Protein 6B3A (pdb70)

Structure (mmCIF, N/CA/C/O backbone):
data_6B3A
#
_entry.id   6B3A
#
_cell.length_a   60.519
_cell.length_b   87.050
_cell.length_c   135.961
_cell.angle_alpha   90.000
_cell.angle_beta   90.000
_cell.angle_gamma   90.000
#
_symmetry.space_group_name_H-M   'P 21 21 21'
#
loop_
_entity.id
_entity.type
_entity.pdbx_description
1 polymer 'AprA Methyltransferase 1'
2 non-polymer S-ADENOSYLMETHIONINE
3 non-polymer 'MANGANESE (II) ION'
4 non-polymer GLYCEROL
5 water water
#
loop_
_atom_site.group_PDB
_atom_site.id
_atom_site.type_symbol
_atom_site.label_atom_id
_atom_site.label_alt_id
_atom_site.label_comp_id
_atom_site.label_asym_id
_atom_site.label_entity_id
_atom_site.label_seq_id
_atom_site.pdbx_PDB_ins_code
_atom_site.Cartn_x
_atom_site.Cartn_y
_atom_site.Cartn_z
_atom_site.occupancy
_atom_site.B_iso_or_equiv
_atom_site.auth_seq_id
_atom_site.auth_comp_id
_atom_site.auth_asym_id
_atom_site.auth_atom_id
_atom_site.pdbx_PDB_model_num
ATOM 1 N N . ASN A 1 17 ? 5.512 -28.313 -22.409 1.00 90.07 -6 ASN A N 1
ATOM 2 C CA . ASN A 1 17 ? 4.066 -28.216 -22.581 1.00 86.61 -6 ASN A CA 1
ATOM 3 C C . ASN A 1 17 ? 3.319 -28.662 -21.320 1.00 78.50 -6 ASN A C 1
ATOM 4 O O . ASN A 1 17 ? 2.842 -29.794 -21.232 1.00 78.45 -6 ASN A O 1
ATOM 9 N N . LEU A 1 18 ? 3.211 -27.758 -20.352 1.00 71.35 -5 LEU A N 1
ATOM 10 C CA . LEU A 1 18 ? 2.662 -28.058 -19.039 1.00 68.20 -5 LEU A CA 1
ATOM 11 C C . LEU A 1 18 ? 1.357 -27.301 -18.814 1.00 63.32 -5 LEU A C 1
ATOM 12 O O . LEU A 1 18 ? 1.078 -26.293 -19.466 1.00 59.10 -5 LEU A O 1
ATOM 17 N N . TYR A 1 19 ? 0.557 -27.800 -17.865 1.00 63.20 -4 TYR A N 1
ATOM 18 C CA . TYR A 1 19 ? -0.786 -27.257 -17.686 1.00 64.31 -4 TYR A CA 1
ATOM 19 C C . TYR A 1 19 ? -0.745 -25.799 -17.244 1.00 58.74 -4 TYR A C 1
ATOM 20 O O . TYR A 1 19 ? -1.539 -24.977 -17.719 1.00 56.62 -4 TYR A O 1
ATOM 29 N N . PHE A 1 20 ? 0.179 -25.456 -16.344 1.00 58.55 -3 PHE A N 1
ATOM 30 C CA . PHE A 1 20 ? 0.203 -24.109 -15.779 1.00 55.95 -3 PHE A CA 1
ATOM 31 C C . PHE A 1 20 ? 0.525 -23.033 -16.815 1.00 53.10 -3 PHE A C 1
ATOM 32 O O . PHE A 1 20 ? 0.245 -21.855 -16.568 1.00 50.81 -3 PHE A O 1
ATOM 40 N N . GLN A 1 21 ? 1.094 -23.406 -17.966 1.00 53.39 -2 GLN A N 1
ATOM 41 C CA . GLN A 1 21 ? 1.605 -22.406 -18.903 1.00 51.06 -2 GLN A CA 1
ATOM 42 C C . GLN A 1 21 ? 0.496 -21.535 -19.494 1.00 51.66 -2 GLN A C 1
ATOM 43 O O . GLN A 1 21 ? 0.718 -20.345 -19.741 1.00 48.68 -2 GLN A O 1
ATOM 49 N N . SER A 1 22 ? -0.701 -22.088 -19.705 1.00 52.48 -1 SER A N 1
ATOM 50 C CA . SER A 1 22 ? -1.756 -21.315 -20.358 1.00 52.03 -1 SER A CA 1
ATOM 51 C C . SER A 1 22 ? -2.209 -20.145 -19.489 1.00 51.14 -1 SER A C 1
ATOM 52 O O . SER A 1 22 ? -2.495 -19.054 -20.002 1.00 53.15 -1 SER A O 1
ATOM 55 N N . ASN A 1 23 ? -2.275 -20.347 -18.173 1.00 51.33 0 ASN A N 1
ATOM 56 C CA . ASN A 1 23 ? -2.617 -19.246 -17.279 1.00 52.47 0 ASN A CA 1
ATOM 57 C C . ASN A 1 23 ? -1.454 -18.270 -17.143 1.00 48.55 0 ASN A C 1
ATOM 58 O O . ASN A 1 23 ? -1.663 -17.052 -17.091 1.00 42.28 0 ASN A O 1
ATOM 63 N N . ALA A 1 24 ? -0.224 -18.787 -17.084 1.00 49.35 1 ALA A N 1
ATOM 64 C CA . ALA A 1 24 ? 0.944 -17.917 -17.003 1.00 49.16 1 ALA A CA 1
ATOM 65 C C . ALA A 1 24 ? 1.063 -17.037 -18.243 1.00 47.92 1 ALA A C 1
ATOM 66 O O . ALA A 1 24 ? 1.385 -15.848 -18.143 1.00 44.38 1 ALA A O 1
ATOM 68 N N . LEU A 1 25 ? 0.795 -17.602 -19.420 1.00 50.43 2 LEU A N 1
ATOM 69 C CA . LEU A 1 25 ? 0.870 -16.821 -20.651 1.00 46.09 2 LEU A CA 1
ATOM 70 C C . LEU A 1 25 ? -0.178 -15.718 -20.674 1.00 43.45 2 LEU A C 1
ATOM 71 O O . LEU A 1 25 ? 0.111 -14.586 -21.082 1.00 39.48 2 LEU A O 1
ATOM 76 N N . ASP A 1 26 ? -1.403 -16.030 -20.245 1.00 44.07 3 ASP A N 1
ATOM 77 C CA . ASP A 1 26 ? -2.420 -14.994 -20.117 1.00 40.94 3 ASP A CA 1
ATOM 78 C C . ASP A 1 26 ? -1.952 -13.881 -19.185 1.00 42.69 3 ASP A C 1
ATOM 79 O O . ASP A 1 26 ? -2.148 -12.698 -19.478 1.00 35.01 3 ASP A O 1
ATOM 84 N N . LYS A 1 27 ? -1.320 -14.243 -18.061 1.00 37.89 4 LYS A N 1
ATOM 85 C CA . LYS A 1 27 ? -0.920 -13.239 -17.074 1.00 35.59 4 LYS A CA 1
ATOM 86 C C . LYS A 1 27 ? 0.115 -12.275 -17.647 1.00 34.98 4 LYS A C 1
ATOM 87 O O . LYS A 1 27 ? -0.021 -11.053 -17.517 1.00 37.96 4 LYS A O 1
ATOM 93 N N . ILE A 1 28 ? 1.171 -12.807 -18.267 1.00 37.39 5 ILE A N 1
ATOM 94 C CA . ILE A 1 28 ? 2.247 -11.936 -18.736 1.00 40.24 5 ILE A CA 1
ATOM 95 C C . ILE A 1 28 ? 1.752 -11.020 -19.852 1.00 37.19 5 ILE A C 1
ATOM 96 O O . ILE A 1 28 ? 2.127 -9.842 -19.917 1.00 35.33 5 ILE A O 1
ATOM 101 N N . ASN A 1 29 ? 0.889 -11.530 -20.734 1.00 34.63 6 ASN A N 1
ATOM 102 C CA . ASN A 1 29 ? 0.297 -10.676 -21.758 1.00 33.56 6 ASN A CA 1
ATOM 103 C C . ASN A 1 29 ? -0.572 -9.596 -21.118 1.00 34.37 6 ASN A C 1
ATOM 104 O O . ASN A 1 29 ? -0.515 -8.422 -21.509 1.00 32.02 6 ASN A O 1
ATOM 109 N N . ARG A 1 30 ? -1.366 -9.972 -20.112 1.00 37.49 7 ARG A N 1
ATOM 110 C CA . ARG A 1 30 ? -2.195 -9.001 -19.410 1.00 36.65 7 ARG A CA 1
ATOM 111 C C . ARG A 1 30 ? -1.355 -7.926 -18.741 1.00 27.95 7 ARG A C 1
ATOM 112 O O . ARG A 1 30 ? -1.808 -6.782 -18.609 1.00 28.42 7 ARG A O 1
ATOM 120 N N . TYR A 1 31 ? -0.154 -8.277 -18.269 1.00 33.62 8 TYR A N 1
ATOM 121 C CA . TYR A 1 31 ? 0.688 -7.263 -17.639 1.00 32.87 8 TYR A CA 1
ATOM 122 C C . TYR A 1 31 ? 1.082 -6.204 -18.654 1.00 31.58 8 TYR A C 1
ATOM 123 O O . TYR A 1 31 ? 0.995 -5.005 -18.377 1.00 29.35 8 TYR A O 1
ATOM 132 N N . ALA A 1 32 ? 1.507 -6.637 -19.845 1.00 30.14 9 ALA A N 1
ATOM 133 C CA . ALA A 1 32 ? 1.820 -5.692 -20.915 1.00 31.70 9 ALA A CA 1
ATOM 134 C C . ALA A 1 32 ? 0.592 -4.879 -21.335 1.00 31.27 9 ALA A C 1
ATOM 135 O O . ALA A 1 32 ? 0.702 -3.685 -21.629 1.00 28.50 9 ALA A O 1
ATOM 137 N N . HIS A 1 33 ? -0.583 -5.510 -21.393 1.00 31.34 10 HIS A N 1
ATOM 138 C CA . HIS A 1 33 ? -1.795 -4.741 -21.656 1.00 26.41 10 HIS A CA 1
ATOM 139 C C . HIS A 1 33 ? -1.931 -3.601 -20.656 1.00 26.19 10 HIS A C 1
ATOM 140 O O . HIS A 1 33 ? -2.153 -2.444 -21.032 1.00 24.59 10 HIS A O 1
ATOM 147 N N . GLY A 1 34 ? -1.795 -3.919 -19.364 1.00 31.09 11 GLY A N 1
ATOM 148 C CA . GLY A 1 34 ? -2.003 -2.918 -18.335 1.00 27.13 11 GLY A CA 1
ATOM 149 C C . GLY A 1 34 ? -0.965 -1.815 -18.372 1.00 30.27 11 GLY A C 1
ATOM 150 O O . GLY A 1 34 ? -1.255 -0.670 -18.016 1.00 29.37 11 GLY A O 1
ATOM 151 N N . PHE A 1 35 ? 0.248 -2.138 -18.819 1.00 30.35 12 PHE A N 1
ATOM 152 C CA . PHE A 1 35 ? 1.312 -1.142 -18.860 1.00 24.57 12 PHE A CA 1
ATOM 153 C C . PHE A 1 35 ? 0.946 0.039 -19.754 1.00 28.33 12 PHE A C 1
ATOM 154 O O . PHE A 1 35 ? 1.339 1.175 -19.468 1.00 30.57 12 PHE A O 1
ATOM 162 N N . VAL A 1 36 ? 0.209 -0.213 -20.837 1.00 25.39 13 VAL A N 1
ATOM 163 C CA . VAL A 1 36 ? -0.259 0.844 -21.723 1.00 23.75 13 VAL A CA 1
ATOM 164 C C . VAL A 1 36 ? -1.663 1.302 -21.355 1.00 26.39 13 VAL A C 1
ATOM 165 O O . VAL A 1 36 ? -1.977 2.491 -21.452 1.00 26.41 13 VAL A O 1
ATOM 169 N N . ALA A 1 37 ? -2.526 0.370 -20.946 1.00 29.78 14 ALA A N 1
ATOM 170 C CA . ALA A 1 37 ? -3.931 0.711 -20.739 1.00 26.00 14 ALA A CA 1
ATOM 171 C C . ALA A 1 37 ? -4.124 1.608 -19.527 1.00 30.66 14 ALA A C 1
ATOM 172 O O . ALA A 1 37 ? -4.944 2.532 -19.563 1.00 31.13 14 ALA A O 1
ATOM 174 N N . VAL A 1 38 ? -3.410 1.335 -18.430 1.00 26.61 15 VAL A N 1
ATOM 175 C CA . VAL A 1 38 ? -3.614 2.113 -17.205 1.00 24.70 15 VAL A CA 1
ATOM 176 C C . VAL A 1 38 ? -3.324 3.596 -17.430 1.00 26.49 15 VAL A C 1
ATOM 177 O O . VAL A 1 38 ? -4.153 4.433 -17.032 1.00 27.19 15 VAL A O 1
ATOM 181 N N . PRO A 1 39 ? -2.221 3.992 -18.076 1.00 27.16 16 PRO A N 1
ATOM 182 C CA . PRO A 1 39 ? -2.039 5.423 -18.372 1.00 26.75 16 PRO A CA 1
ATOM 183 C C . PRO A 1 39 ? -3.130 6.003 -19.257 1.00 29.68 16 PRO A C 1
ATOM 184 O O . PRO A 1 39 ? -3.514 7.168 -19.080 1.00 30.08 16 PRO A O 1
ATOM 188 N N . VAL A 1 40 ? -3.619 5.229 -20.225 1.00 24.87 17 VAL A N 1
ATOM 189 C CA . VAL A 1 40 ? -4.716 5.704 -21.062 1.00 25.69 17 VAL A CA 1
ATOM 190 C C . VAL A 1 40 ? -5.977 5.896 -20.230 1.00 25.59 17 VAL A C 1
ATOM 191 O O . VAL A 1 40 ? -6.609 6.958 -20.270 1.00 27.80 17 VAL A O 1
ATOM 195 N N . ILE A 1 41 ? -6.354 4.878 -19.453 1.00 25.55 18 ILE A N 1
ATOM 196 C CA . ILE A 1 41 ? -7.556 4.981 -18.630 1.00 27.03 18 ILE A CA 1
ATOM 197 C C . ILE A 1 41 ? -7.435 6.139 -17.645 1.00 31.63 18 ILE A C 1
ATOM 198 O O . ILE A 1 41 ? -8.387 6.904 -17.452 1.00 28.25 18 ILE A O 1
ATOM 203 N N . CYS A 1 42 ? -6.266 6.289 -17.003 1.00 26.85 19 CYS A N 1
ATOM 204 C CA . CYS A 1 42 ? -6.116 7.337 -15.996 1.00 27.97 19 CYS A CA 1
ATOM 205 C C . CYS A 1 42 ? -6.208 8.722 -16.621 1.00 28.25 19 CYS A C 1
ATOM 206 O O . CYS A 1 42 ? -6.859 9.614 -16.071 1.00 28.80 19 CYS A O 1
ATOM 209 N N . ALA A 1 43 ? -5.551 8.922 -17.765 1.00 27.29 20 ALA A N 1
ATOM 210 C CA . ALA A 1 43 ? -5.610 10.219 -18.434 1.00 27.21 20 ALA A CA 1
ATOM 211 C C . ALA A 1 43 ? -7.027 10.533 -18.893 1.00 27.14 20 ALA A C 1
ATOM 212 O O . ALA A 1 43 ? -7.500 11.665 -18.748 1.00 25.57 20 ALA A O 1
ATOM 214 N N . CYS A 1 44 ? -7.722 9.542 -19.449 1.00 26.70 21 CYS A N 1
ATOM 215 C CA . CYS A 1 44 ? -9.099 9.773 -19.866 1.00 28.01 21 CYS A CA 1
ATOM 216 C C . CYS A 1 44 ? -9.990 10.092 -18.676 1.00 27.56 21 CYS A C 1
ATOM 217 O O . CYS A 1 44 ? -10.831 10.999 -18.744 1.00 28.09 21 CYS A O 1
ATOM 220 N N . SER A 1 45 ? -9.818 9.359 -17.570 1.00 25.18 22 SER A N 1
ATOM 221 C CA . SER A 1 45 ? -10.622 9.618 -16.380 1.00 32.66 22 SER A CA 1
ATOM 222 C C 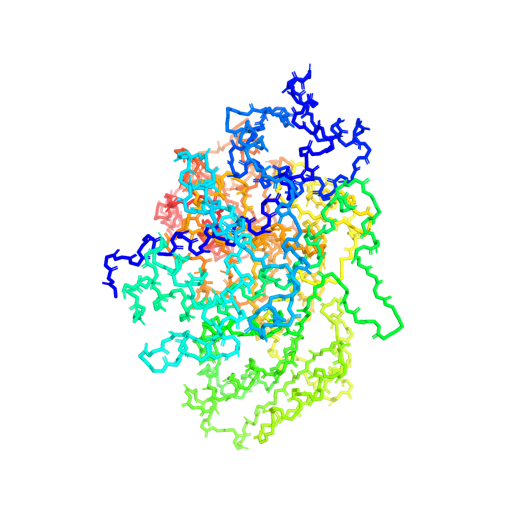. SER A 1 45 ? -10.394 11.034 -15.859 1.00 35.82 22 SER A C 1
ATOM 223 O O . SER A 1 45 ? -11.350 11.747 -15.514 1.00 28.56 22 SER A O 1
ATOM 226 N N . GLU A 1 46 ? -9.129 11.456 -15.795 1.00 29.32 23 GLU A N 1
ATOM 227 C CA . GLU A 1 46 ? -8.796 12.747 -15.204 1.00 31.36 23 GLU A CA 1
ATOM 228 C C . GLU A 1 46 ? -9.349 13.894 -16.044 1.00 28.41 23 GLU A C 1
ATOM 229 O O . GLU A 1 46 ? -9.790 14.914 -15.502 1.00 30.43 23 GLU A O 1
ATOM 235 N N . ALA A 1 47 ? -9.346 13.736 -17.364 1.00 29.48 24 ALA A N 1
ATOM 236 C CA . ALA A 1 47 ? -9.855 14.768 -18.257 1.00 31.67 24 ALA A CA 1
ATOM 237 C C . ALA A 1 47 ? -11.374 14.763 -18.395 1.00 29.74 24 ALA A C 1
ATOM 238 O O . ALA A 1 47 ? -11.924 15.668 -19.031 1.00 35.05 24 ALA A O 1
ATOM 240 N N . GLY A 1 48 ? -12.067 13.785 -17.832 1.00 28.94 25 GLY A N 1
ATOM 241 C CA . GLY A 1 48 ? -13.518 13.790 -17.891 1.00 30.89 25 GLY A CA 1
ATOM 242 C C . GLY A 1 48 ? -14.124 13.097 -19.093 1.00 31.00 25 GLY A C 1
ATOM 243 O O . GLY A 1 48 ? -15.287 13.372 -19.425 1.00 31.79 25 GLY A O 1
ATOM 244 N N . VAL A 1 49 ? -13.386 12.197 -19.744 1.00 26.22 26 VAL A N 1
ATOM 245 C CA . VAL A 1 49 ? -13.924 11.462 -20.888 1.00 26.27 26 VAL A CA 1
ATOM 246 C C . VAL A 1 49 ? -15.129 10.633 -20.468 1.00 27.93 26 VAL A C 1
ATOM 247 O O . VAL A 1 49 ? -16.171 10.632 -21.136 1.00 27.23 26 VAL A O 1
ATOM 251 N N . PHE A 1 50 ? -15.004 9.904 -19.359 1.00 23.28 27 PHE A N 1
ATOM 252 C CA . PHE A 1 50 ? -16.112 9.058 -18.933 1.00 26.47 27 PHE A CA 1
ATOM 253 C C . PHE A 1 50 ? -17.272 9.894 -18.425 1.00 27.67 27 PHE A C 1
ATOM 254 O O . PHE A 1 50 ? -18.437 9.522 -18.622 1.00 28.07 27 PHE A O 1
ATOM 262 N N . GLU A 1 51 ? -16.976 11.029 -17.789 1.00 27.50 28 GLU A N 1
ATOM 263 C CA . GLU A 1 51 ? -18.038 11.923 -17.347 1.00 31.96 28 GLU A CA 1
ATOM 264 C C . GLU A 1 51 ? -18.779 12.514 -18.537 1.00 27.29 28 GLU A C 1
ATOM 265 O O . GLU A 1 51 ? -20.014 12.594 -18.529 1.00 32.03 28 GLU A O 1
ATOM 271 N N . LEU A 1 52 ? -18.039 12.925 -19.570 1.00 24.65 29 LEU A N 1
ATOM 272 C CA . LEU A 1 52 ? -18.669 13.504 -20.753 1.00 28.33 29 LEU A CA 1
ATOM 273 C C . LEU A 1 52 ? -19.665 12.529 -21.363 1.00 31.05 29 LEU A C 1
ATOM 274 O O . LEU A 1 52 ? -20.802 12.901 -21.672 1.00 34.43 29 LEU A O 1
ATOM 279 N N . LEU A 1 53 ? -19.253 11.264 -21.525 1.00 29.50 30 LEU A N 1
ATOM 280 C CA . LEU A 1 53 ? -20.104 10.200 -22.056 1.00 34.56 30 LEU A CA 1
ATOM 281 C C . LEU A 1 53 ? -21.197 9.771 -21.089 1.00 34.64 30 LEU A C 1
ATOM 282 O O . LEU A 1 53 ? -22.074 8.988 -21.471 1.00 43.20 30 LEU A O 1
ATOM 287 N N . SER A 1 54 ? -21.168 10.251 -19.852 1.00 33.46 31 SER A N 1
ATOM 288 C CA . SER A 1 54 ? -22.281 10.048 -18.937 1.00 36.18 31 SER A CA 1
ATOM 289 C C . SER A 1 54 ? -23.295 11.185 -19.002 1.00 38.45 31 SER A C 1
ATOM 290 O O . SER A 1 54 ? -24.490 10.951 -18.774 1.00 37.51 31 SER A O 1
ATOM 293 N N . GLN A 1 55 ? -22.846 12.412 -19.300 1.00 37.40 32 GLN A N 1
ATOM 294 C CA . GLN A 1 55 ? -23.773 13.535 -19.445 1.00 44.08 32 GLN A CA 1
ATOM 295 C C . GLN A 1 55 ? -24.489 13.495 -20.791 1.00 43.25 32 GLN A C 1
ATOM 296 O O . GLN A 1 55 ? -25.680 13.816 -20.873 1.00 41.96 32 GLN A O 1
ATOM 302 N N . LYS A 1 56 ? -23.776 13.122 -21.854 1.00 40.31 33 LYS A N 1
ATOM 303 C CA . LYS A 1 56 ? -24.354 12.915 -23.182 1.00 49.42 33 LYS A CA 1
ATOM 304 C C . LYS A 1 56 ? -23.849 11.573 -23.698 1.00 45.80 33 LYS A C 1
ATOM 305 O O . LYS A 1 56 ? -22.655 11.422 -23.979 1.00 31.22 33 LYS A O 1
ATOM 311 N N . LYS A 1 57 ? -24.758 10.610 -23.851 1.00 40.58 34 LYS A N 1
ATOM 312 C CA . LYS A 1 57 ? -24.357 9.206 -23.895 1.00 50.12 34 LYS A CA 1
ATOM 313 C C . LYS A 1 57 ? -23.857 8.718 -25.254 1.00 50.49 34 LYS A C 1
ATOM 314 O O . LYS A 1 57 ? -23.313 7.611 -25.313 1.00 53.28 34 LYS A O 1
ATOM 320 N N . SER A 1 58 ? -24.020 9.480 -26.339 1.00 51.95 35 SER A N 1
ATOM 321 C CA . SER A 1 58 ? -23.633 9.016 -27.677 1.00 47.44 35 SER A CA 1
ATOM 322 C C . SER A 1 58 ? -22.885 10.128 -28.402 1.00 42.07 35 SER A C 1
ATOM 323 O O . SER A 1 58 ? -23.504 11.067 -28.910 1.00 46.09 35 SER A O 1
ATOM 326 N N . LEU A 1 59 ? -21.559 10.010 -28.471 1.00 32.67 36 LEU A N 1
ATOM 327 C CA . LEU A 1 59 ? -20.71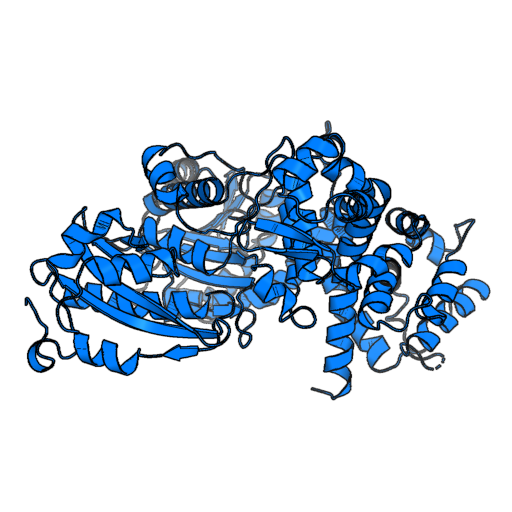8 11.043 -29.058 1.00 33.47 36 LEU A CA 1
ATOM 328 C C . LEU A 1 59 ? -19.793 10.444 -30.105 1.00 24.81 36 LEU A C 1
ATOM 329 O O . LEU A 1 59 ? -19.218 9.377 -29.895 1.00 28.71 36 LEU A O 1
ATOM 334 N N . LYS A 1 60 ? -19.659 11.138 -31.230 1.00 25.52 37 LYS A N 1
ATOM 335 C CA . LYS A 1 60 ? -18.660 10.771 -32.213 1.00 29.07 37 LYS A CA 1
ATOM 336 C C . LYS A 1 60 ? -17.305 11.313 -31.772 1.00 30.65 37 LYS A C 1
ATOM 337 O O . LYS A 1 60 ? -17.220 12.226 -30.943 1.00 25.55 37 LYS A O 1
ATOM 343 N N . LEU A 1 61 ? -16.238 10.747 -32.344 1.00 28.80 38 LEU A N 1
ATOM 344 C CA . LEU A 1 61 ? -14.891 11.168 -31.965 1.00 32.55 38 LEU A CA 1
ATOM 345 C C . LEU A 1 61 ? -14.732 12.678 -32.084 1.00 24.38 38 LEU A C 1
ATOM 346 O O . LEU A 1 61 ? -14.204 13.331 -31.176 1.00 24.56 38 LEU A O 1
ATOM 351 N N . GLU A 1 62 ? -15.198 13.261 -33.195 1.00 27.66 39 GLU A N 1
ATOM 352 C CA . GLU A 1 62 ? -14.967 14.688 -33.416 1.00 33.15 39 GLU A CA 1
ATOM 353 C C . GLU A 1 62 ? -15.618 15.530 -32.333 1.00 24.33 39 GLU A C 1
ATOM 354 O O . GLU A 1 62 ? -15.124 16.615 -32.021 1.00 25.77 39 GLU A O 1
ATOM 360 N N . GLU A 1 63 ? -16.735 15.059 -31.770 1.00 26.98 40 GLU A N 1
ATOM 361 C CA . GLU A 1 63 ? -17.398 15.805 -30.704 1.00 25.97 40 GLU A CA 1
ATOM 362 C C . GLU A 1 63 ? -16.620 15.707 -29.404 1.00 26.61 40 GLU A C 1
ATOM 363 O O . GLU A 1 63 ? -16.501 16.700 -28.678 1.00 28.57 40 GLU A O 1
ATOM 369 N N . ILE A 1 64 ? -16.109 14.513 -29.085 1.00 26.05 41 ILE A N 1
ATOM 370 C CA . ILE A 1 64 ? -15.257 14.355 -27.909 1.00 24.39 41 ILE A CA 1
ATOM 371 C C . ILE A 1 64 ? -14.014 15.222 -28.042 1.00 27.09 41 ILE A C 1
ATOM 372 O O . ILE A 1 64 ? -13.618 15.922 -27.099 1.00 25.14 41 ILE A O 1
ATOM 377 N N . VAL A 1 65 ? -13.370 15.167 -29.213 1.00 27.78 42 VAL A N 1
ATOM 378 C CA . VAL A 1 65 ? -12.210 16.015 -29.498 1.00 21.02 42 VAL A CA 1
ATOM 379 C C . VAL A 1 65 ? -12.536 17.481 -29.249 1.00 25.03 42 VAL A C 1
ATOM 380 O O . VAL A 1 65 ? -11.787 18.206 -28.585 1.00 22.87 42 VAL A O 1
ATOM 384 N N . GLU A 1 66 ? -13.651 17.949 -29.811 1.00 24.08 43 GLU A N 1
ATOM 385 C CA . GLU A 1 66 ? -13.990 19.360 -29.709 1.00 24.10 43 GLU A CA 1
ATOM 386 C C . GLU A 1 66 ? -14.219 19.768 -28.260 1.00 25.76 43 GLU A C 1
ATOM 387 O O . GLU A 1 66 ? -13.703 20.795 -27.795 1.00 24.66 43 GLU A O 1
ATOM 393 N N . HIS A 1 67 ? -15.003 18.976 -27.524 1.00 26.91 44 HIS A N 1
ATOM 394 C CA . HIS A 1 67 ? -15.437 19.428 -26.215 1.00 23.28 44 HIS A CA 1
ATOM 395 C C . HIS A 1 67 ? -14.354 19.280 -25.150 1.00 24.60 44 HIS A C 1
ATOM 396 O O . HIS A 1 67 ? -14.410 19.987 -24.135 1.00 26.86 44 HIS A O 1
ATOM 403 N N . LEU A 1 68 ? -13.373 18.402 -25.358 1.00 23.34 45 LEU A N 1
ATOM 404 C CA . LEU A 1 68 ? -12.284 18.238 -24.405 1.00 24.47 45 LEU A CA 1
ATOM 405 C C . LEU A 1 68 ? -10.977 18.825 -24.917 1.00 27.26 45 LEU A C 1
ATOM 406 O O . LEU A 1 68 ? -9.935 18.628 -24.278 1.00 28.26 45 LEU A O 1
ATOM 411 N N . ALA A 1 69 ? -11.018 19.546 -26.044 1.00 28.71 46 ALA A N 1
ATOM 412 C CA . ALA A 1 69 ? -9.839 20.156 -26.667 1.00 27.69 46 ALA A CA 1
ATOM 413 C C . ALA A 1 69 ? -8.714 19.128 -26.818 1.00 27.16 46 ALA A C 1
ATOM 414 O O . ALA A 1 69 ? -7.553 19.382 -26.492 1.00 27.82 46 ALA A O 1
ATOM 416 N N . ALA A 1 70 ? -9.077 17.956 -27.321 1.00 23.28 47 ALA A N 1
ATOM 417 C CA . ALA A 1 70 ? -8.161 16.822 -27.403 1.00 26.11 47 ALA A CA 1
ATOM 418 C C . ALA A 1 70 ? -7.418 16.804 -28.737 1.00 29.79 47 ALA A C 1
ATOM 419 O O . ALA A 1 70 ? -7.760 17.510 -29.688 1.00 29.03 47 ALA A O 1
ATOM 421 N N . ASN A 1 71 ? -6.387 15.966 -28.792 1.00 23.27 48 ASN A N 1
ATOM 422 C CA . ASN A 1 71 ? -5.664 15.684 -30.026 1.00 26.35 48 ASN A CA 1
ATOM 423 C C . ASN A 1 71 ? -6.294 14.461 -30.676 1.00 26.79 48 ASN A C 1
ATOM 424 O O . ASN A 1 71 ? -6.287 13.375 -30.088 1.00 24.72 48 ASN A O 1
ATOM 429 N N . SER A 1 72 ? -6.859 14.644 -31.877 1.00 21.22 49 SER A N 1
ATOM 430 C CA . SER A 1 72 ? -7.774 13.647 -32.422 1.00 24.48 49 SER A CA 1
ATOM 431 C C . SER A 1 72 ? -7.087 12.323 -32.709 1.00 23.05 49 SER A C 1
ATOM 432 O O . SER A 1 72 ? -7.717 11.271 -32.603 1.00 21.39 49 SER A O 1
ATOM 435 N N . GLY A 1 73 ? -5.822 12.347 -33.098 1.00 18.80 50 GLY A N 1
ATOM 436 C CA . GLY A 1 73 ? -5.154 11.105 -33.435 1.00 22.90 50 GLY A CA 1
ATOM 437 C C . GLY A 1 73 ? -4.846 10.279 -32.208 1.00 21.83 50 GLY A C 1
ATOM 438 O O . GLY A 1 73 ? -5.248 9.113 -32.133 1.00 20.96 50 GLY A O 1
ATOM 439 N N . HIS A 1 74 ? -4.127 10.860 -31.240 1.00 22.25 51 HIS A N 1
ATOM 440 C CA . HIS A 1 74 ? -3.889 10.146 -29.987 1.00 25.06 51 HIS A CA 1
ATOM 441 C C . HIS A 1 74 ? -5.199 9.760 -29.309 1.00 27.93 51 HIS A C 1
ATOM 442 O O . HIS A 1 74 ? -5.313 8.662 -28.753 1.00 26.33 51 HIS A O 1
ATOM 449 N N . LEU A 1 75 ? -6.212 10.631 -29.358 1.00 21.95 52 LEU A N 1
ATOM 450 C CA . LEU A 1 75 ? -7.472 10.260 -28.727 1.00 23.39 52 LEU A CA 1
ATOM 451 C C . LEU A 1 75 ? -8.087 9.045 -29.403 1.00 21.86 52 LEU A C 1
ATOM 452 O O . LEU A 1 75 ? -8.638 8.167 -28.721 1.00 22.68 52 LEU A O 1
ATOM 457 N N . MET A 1 76 ? -8.006 8.967 -30.745 1.00 23.94 53 MET A N 1
ATOM 458 C CA . MET A 1 76 ? -8.491 7.774 -31.438 1.00 23.97 53 MET A CA 1
ATOM 459 C C . MET A 1 76 ? -7.755 6.529 -30.960 1.00 25.85 53 MET A C 1
ATOM 460 O O . MET A 1 76 ? -8.369 5.476 -30.755 1.00 24.79 53 MET A O 1
ATOM 465 N N . VAL A 1 77 ? -6.439 6.632 -30.761 1.00 24.04 54 VAL A N 1
ATOM 466 C CA . VAL A 1 77 ? -5.686 5.499 -30.223 1.00 24.60 54 VAL A CA 1
ATOM 467 C C . VAL A 1 77 ? -6.265 5.072 -28.876 1.00 23.65 54 VAL A C 1
ATOM 468 O O . VAL A 1 77 ? -6.492 3.879 -28.622 1.00 22.44 54 VAL A O 1
ATOM 472 N N . ALA A 1 78 ? -6.549 6.047 -28.007 1.00 22.67 55 ALA A N 1
ATOM 473 C CA . ALA A 1 78 ? -7.104 5.737 -26.694 1.00 22.31 55 ALA A CA 1
ATOM 474 C C . ALA A 1 78 ? -8.491 5.117 -26.807 1.00 28.06 55 ALA A C 1
ATOM 475 O O . ALA A 1 78 ? -8.801 4.145 -26.107 1.00 25.54 55 ALA A O 1
ATOM 477 N N . MET A 1 79 ? -9.339 5.663 -27.680 1.00 25.01 56 MET A N 1
ATOM 478 C CA . MET A 1 79 ? -10.695 5.132 -27.799 1.00 25.67 56 MET A CA 1
ATOM 479 C C . MET A 1 79 ? -10.677 3.706 -28.327 1.00 25.60 56 MET A C 1
ATOM 480 O O . MET A 1 79 ? -11.450 2.857 -27.866 1.00 28.54 56 MET A O 1
ATOM 485 N N . ARG A 1 80 ? -9.802 3.420 -29.292 1.00 24.11 57 ARG A N 1
ATOM 486 C CA . ARG A 1 80 ? -9.720 2.063 -29.799 1.00 25.60 57 ARG A CA 1
ATOM 487 C C . ARG A 1 80 ? -9.266 1.116 -28.695 1.00 24.96 57 ARG A C 1
ATOM 488 O O . ARG A 1 80 ? -9.748 -0.013 -28.609 1.00 21.22 57 ARG A O 1
ATOM 496 N N . LEU A 1 81 ? -8.346 1.567 -27.834 1.00 26.72 58 LEU A N 1
ATOM 497 C CA . LEU A 1 81 ? -7.905 0.720 -26.728 1.00 29.07 58 LEU A CA 1
ATOM 498 C C . LEU A 1 81 ? -9.043 0.465 -25.749 1.00 27.89 58 LEU A C 1
ATOM 499 O O . LEU A 1 81 ? -9.230 -0.669 -25.290 1.00 25.81 58 LEU A O 1
ATOM 504 N N . LEU A 1 82 ? -9.813 1.509 -25.425 1.00 26.90 59 LEU A N 1
ATOM 505 C CA . LEU A 1 82 ? -10.922 1.362 -24.488 1.00 25.90 59 LEU A CA 1
ATOM 506 C C . LEU A 1 82 ? -12.017 0.477 -25.066 1.00 24.73 59 LEU A C 1
ATOM 507 O O . LEU A 1 82 ? -12.616 -0.330 -24.345 1.00 28.69 59 LEU A O 1
ATOM 512 N N . GLU A 1 83 ? -12.286 0.609 -26.369 1.00 23.00 60 GLU A N 1
ATOM 513 C CA . GLU A 1 83 ? -13.208 -0.307 -27.032 1.00 23.41 60 GLU A CA 1
ATOM 514 C C . GLU A 1 83 ? -12.719 -1.750 -26.933 1.00 28.09 60 GLU A C 1
ATOM 515 O O . GLU A 1 83 ? -13.493 -2.671 -26.636 1.00 27.53 60 GLU A O 1
ATOM 521 N N . SER A 1 84 ? -11.428 -1.967 -27.191 1.00 25.52 61 SER A N 1
ATOM 522 C CA . SER A 1 84 ? -10.883 -3.314 -27.151 1.00 25.18 61 SER A CA 1
ATOM 523 C C . SER A 1 84 ? -11.002 -3.919 -25.759 1.00 26.01 61 SER A C 1
ATOM 524 O O . SER A 1 84 ? -11.185 -5.133 -25.628 1.00 31.87 61 SER A O 1
ATOM 527 N N . LEU A 1 85 ? -10.871 -3.090 -24.717 1.00 26.81 62 LEU A N 1
ATOM 528 C CA . LEU A 1 85 ? -11.044 -3.507 -23.329 1.00 26.64 62 LEU A CA 1
ATOM 529 C C . LEU A 1 85 ? -12.501 -3.596 -22.922 1.00 33.12 62 LEU A C 1
ATOM 530 O O . LEU A 1 85 ? -12.780 -3.858 -21.748 1.00 33.77 62 LEU A O 1
ATOM 535 N N . SER A 1 86 ? -13.427 -3.352 -23.846 1.00 29.86 63 SER A N 1
ATOM 536 C CA . SER A 1 86 ? -14.866 -3.383 -23.576 1.00 33.90 63 SER A CA 1
ATOM 537 C C . SER A 1 86 ? -15.315 -2.288 -22.613 1.00 39.44 63 SER A C 1
ATOM 538 O O . SER A 1 86 ? -16.358 -2.430 -21.958 1.00 43.13 63 SER A O 1
ATOM 541 N N . PHE A 1 87 ? -14.541 -1.209 -22.491 1.00 32.61 64 PHE A N 1
ATOM 542 C CA . PHE A 1 87 ? -14.970 -0.051 -21.710 1.00 41.12 64 PHE A CA 1
ATOM 543 C C . PHE A 1 87 ? -15.949 0.828 -22.477 1.00 44.22 64 PHE A C 1
ATOM 544 O O . PHE A 1 87 ? -16.683 1.608 -21.863 1.00 48.02 64 PHE A O 1
ATOM 552 N N . LEU A 1 88 ? -15.966 0.719 -23.800 1.00 40.34 65 LEU A N 1
ATOM 553 C CA . LEU A 1 88 ? -16.821 1.523 -24.656 1.00 37.81 65 LEU A CA 1
ATOM 554 C C . LEU A 1 88 ? -17.253 0.656 -25.821 1.00 34.65 65 LEU A C 1
ATOM 555 O O . LEU A 1 88 ? -16.619 -0.353 -26.130 1.00 35.31 65 LEU A O 1
ATOM 560 N N . TYR A 1 89 ? -18.312 1.093 -26.495 1.00 33.55 66 TYR A N 1
ATOM 561 C CA . TYR A 1 89 ? -18.814 0.459 -27.701 1.00 40.11 66 TYR A CA 1
ATOM 562 C C . TYR A 1 89 ? -19.105 1.551 -28.726 1.00 39.50 66 TYR A C 1
ATOM 563 O O . TYR A 1 89 ? -19.366 2.699 -28.361 1.00 38.72 66 TYR A O 1
ATOM 572 N N . ARG A 1 90 ? -19.020 1.206 -30.012 1.00 37.44 67 ARG A N 1
ATOM 573 C CA . ARG A 1 90 ? -19.314 2.134 -31.103 1.00 37.23 67 ARG A CA 1
ATOM 574 C C . ARG A 1 90 ? -20.634 1.761 -31.771 1.00 42.70 67 ARG A C 1
ATOM 575 O O . ARG A 1 90 ? -20.799 0.635 -32.243 1.00 50.63 67 ARG A O 1
ATOM 583 N N . SER A 1 91 ? -21.554 2.719 -31.845 1.00 47.92 68 SER A N 1
ATOM 584 C CA . SER A 1 91 ? -22.807 2.516 -32.552 1.00 50.23 68 SER A CA 1
ATOM 585 C C . SER A 1 91 ? -22.563 2.427 -34.058 1.00 54.36 68 SER A C 1
ATOM 586 O O . SER A 1 91 ? -21.462 2.675 -34.554 1.00 55.05 68 SER A O 1
ATOM 589 N N . GLN A 1 92 ? -23.619 2.078 -34.798 1.00 57.22 69 GLN A N 1
ATOM 590 C CA . GLN A 1 92 ? -23.484 2.042 -36.249 1.00 61.36 69 GLN A CA 1
ATOM 591 C C . GLN A 1 92 ? -23.309 3.437 -36.835 1.00 61.16 69 GLN A C 1
ATOM 592 O O . GLN A 1 92 ? -22.878 3.563 -37.985 1.00 65.86 69 GLN A O 1
ATOM 598 N N . ALA A 1 93 ? -23.607 4.484 -36.069 1.00 51.85 70 ALA A N 1
ATOM 599 C CA . ALA A 1 93 ? -23.277 5.841 -36.470 1.00 45.76 70 ALA A CA 1
ATOM 600 C C . ALA A 1 93 ? -21.882 6.268 -36.010 1.00 38.17 70 ALA A C 1
ATOM 601 O O . ALA A 1 93 ? -21.563 7.456 -36.082 1.00 42.38 70 ALA A O 1
ATOM 603 N N . GLU A 1 94 ? -21.053 5.326 -35.548 1.00 38.76 71 GLU A N 1
ATOM 604 C CA . GLU A 1 94 ? -19.704 5.600 -35.044 1.00 40.86 71 GLU A CA 1
ATOM 605 C C . GLU A 1 94 ? -19.727 6.452 -33.776 1.00 42.19 71 GLU A C 1
ATOM 606 O O . GLU A 1 94 ? -18.817 7.249 -33.533 1.00 34.67 71 GLU A O 1
ATOM 612 N N . GLU A 1 95 ? -20.759 6.287 -32.958 1.00 37.45 72 GLU A N 1
ATOM 613 C CA . GLU A 1 95 ? -20.896 7.017 -31.709 1.00 37.33 72 GLU A CA 1
ATOM 614 C C . GLU A 1 95 ? -20.441 6.145 -30.550 1.00 31.89 72 GLU A C 1
ATOM 615 O O . GLU A 1 95 ? -20.757 4.954 -30.497 1.00 32.08 72 GLU A O 1
ATOM 621 N N . TYR A 1 96 ? -19.685 6.747 -29.627 1.00 28.40 73 TYR A N 1
ATOM 622 C CA . TYR A 1 96 ? -19.145 6.032 -28.479 1.00 28.30 73 TYR A CA 1
ATOM 623 C C . TYR A 1 96 ? -20.141 6.042 -27.328 1.00 30.89 73 TYR A C 1
ATOM 624 O O . TYR A 1 96 ? -20.775 7.063 -27.041 1.00 34.22 73 TYR A O 1
ATOM 633 N N . ILE A 1 97 ? -20.273 4.894 -26.675 1.00 29.47 74 ILE A N 1
ATOM 634 C CA . ILE A 1 97 ? -21.204 4.694 -25.574 1.00 32.69 74 ILE A CA 1
ATOM 635 C C . ILE A 1 97 ? -20.475 3.947 -24.468 1.00 35.41 74 ILE A C 1
ATOM 636 O O . ILE A 1 97 ? -19.736 2.994 -24.736 1.00 37.96 74 ILE A O 1
ATOM 641 N N . LEU A 1 98 ? -20.678 4.377 -23.227 1.00 36.43 75 LEU A N 1
ATOM 642 C CA . LEU A 1 98 ? -20.080 3.685 -22.095 1.00 36.30 75 LEU A CA 1
ATOM 643 C C . LEU A 1 98 ? -20.719 2.313 -21.905 1.00 40.56 75 LEU A C 1
ATOM 644 O O . LEU A 1 98 ? -21.877 2.085 -22.270 1.00 32.39 75 LEU A O 1
ATOM 649 N N . THR A 1 99 ? -19.952 1.398 -21.319 1.00 36.69 76 THR A N 1
ATOM 650 C CA . THR A 1 99 ? -20.445 0.107 -20.865 1.00 44.58 76 THR A CA 1
ATOM 651 C C . THR A 1 99 ? -20.342 0.054 -19.350 1.00 47.37 76 THR A C 1
ATOM 652 O O . THR A 1 99 ? -19.721 0.913 -18.716 1.00 44.34 76 THR A O 1
ATOM 656 N N . GLU A 1 100 ? -20.939 -0.994 -18.779 1.00 44.35 77 GLU A N 1
ATOM 657 C CA . GLU A 1 100 ? -20.818 -1.218 -17.344 1.00 49.08 77 GLU A CA 1
ATOM 658 C C . GLU A 1 100 ? -19.364 -1.375 -16.923 1.00 49.88 77 GLU A C 1
ATOM 659 O O . GLU A 1 100 ? -19.004 -1.020 -15.795 1.00 51.76 77 GLU A O 1
ATOM 665 N N . GLN A 1 101 ? -18.515 -1.910 -17.804 1.00 38.01 78 GLN A N 1
ATOM 666 C CA . GLN A 1 101 ? -17.124 -2.110 -17.421 1.00 38.79 78 GLN A CA 1
ATOM 667 C C . GLN A 1 101 ? -16.409 -0.783 -17.222 1.00 33.50 78 GLN A C 1
ATOM 668 O O . GLN A 1 101 ? -15.470 -0.703 -16.426 1.00 40.76 78 GLN A O 1
ATOM 674 N N . SER A 1 102 ? -16.833 0.269 -17.923 1.00 31.84 79 SER A N 1
ATOM 675 C CA . SER A 1 102 ? -16.085 1.523 -17.860 1.00 36.58 79 SER A CA 1
ATOM 676 C C . SER A 1 102 ? -16.044 2.102 -16.451 1.00 36.57 79 SER A C 1
ATOM 677 O O . SER A 1 102 ? -15.127 2.864 -16.136 1.00 32.05 79 SER A O 1
ATOM 680 N N . GLN A 1 103 ? -16.985 1.730 -15.581 1.00 38.86 80 GLN A N 1
ATOM 681 C CA . GLN A 1 103 ? -16.909 2.179 -14.194 1.00 42.84 80 GLN A CA 1
ATOM 682 C C . GLN A 1 103 ? -15.651 1.691 -13.486 1.00 43.55 80 GLN A C 1
ATOM 683 O O . GLN A 1 103 ? -15.306 2.238 -12.431 1.00 41.93 80 GLN A O 1
ATOM 689 N N . GLN A 1 104 ? -14.954 0.695 -14.050 1.00 39.26 81 GLN A N 1
ATOM 690 C CA . GLN A 1 104 ? -13.688 0.233 -13.493 1.00 44.65 81 GLN A CA 1
ATOM 691 C C . GLN A 1 104 ? -12.643 1.338 -13.428 1.00 42.91 81 GLN A C 1
ATOM 692 O O . GLN A 1 104 ? -11.706 1.235 -12.630 1.00 44.99 81 GLN A O 1
ATOM 698 N N . HIS A 1 105 ? -12.776 2.395 -14.237 1.00 40.45 82 HIS A N 1
ATOM 699 C CA . HIS A 1 105 ? -11.815 3.490 -14.160 1.00 36.11 82 HIS A CA 1
ATOM 700 C C . HIS A 1 105 ? -11.779 4.120 -12.774 1.00 40.51 82 HIS A C 1
ATOM 701 O O . HIS A 1 105 ? -10.757 4.700 -12.395 1.00 41.25 82 HIS A O 1
ATOM 708 N N . GLN A 1 106 ? -12.861 4.002 -12.000 1.00 41.29 83 GLN A N 1
ATOM 709 C CA . GLN A 1 106 ? -12.869 4.551 -10.652 1.00 45.29 83 GLN A CA 1
ATOM 710 C C . GLN A 1 106 ? -12.001 3.744 -9.693 1.00 51.74 83 GLN A C 1
ATOM 711 O O . GLN A 1 106 ? -11.550 4.288 -8.681 1.00 50.71 83 GLN A O 1
ATOM 717 N N . ILE A 1 107 ? -11.743 2.469 -9.992 1.00 55.47 84 ILE A N 1
ATOM 718 C CA . ILE A 1 107 ? -10.995 1.624 -9.063 1.00 62.05 84 ILE A CA 1
ATOM 719 C C . ILE A 1 107 ? -9.492 1.865 -9.147 1.00 58.59 84 ILE A C 1
ATOM 720 O O . ILE A 1 107 ? -8.770 1.571 -8.186 1.00 60.61 84 ILE A O 1
ATOM 725 N N . ILE A 1 108 ? -9.002 2.416 -10.253 1.00 52.36 85 ILE A N 1
ATOM 726 C CA . ILE A 1 108 ? -7.571 2.632 -10.463 1.00 46.51 85 ILE A CA 1
ATOM 727 C C . ILE A 1 108 ? -7.064 3.767 -9.581 1.00 46.82 85 ILE A C 1
ATOM 728 O O . ILE A 1 108 ? -7.544 4.901 -9.704 1.00 51.12 85 ILE A O 1
ATOM 733 N N . PRO A 1 109 ? -6.093 3.527 -8.700 1.00 47.04 86 PRO A N 1
ATOM 734 C CA . PRO A 1 109 ? -5.473 4.644 -7.975 1.00 47.84 86 PRO A CA 1
ATOM 735 C C . PRO A 1 109 ? -4.642 5.479 -8.937 1.00 54.47 86 PRO A C 1
ATOM 736 O O . PRO A 1 109 ? -3.823 4.949 -9.686 1.00 52.54 86 PRO A O 1
ATOM 740 N N . LYS A 1 110 ? -4.862 6.791 -8.928 1.00 62.79 87 LYS A N 1
ATOM 741 C CA . LYS A 1 110 ? -4.135 7.634 -9.870 1.00 66.57 87 LYS A CA 1
ATOM 742 C C . LYS A 1 110 ? -2.713 7.943 -9.415 1.00 57.53 87 LYS A C 1
ATOM 743 O O . LYS A 1 110 ? -1.900 8.388 -10.233 1.00 53.18 87 LYS A O 1
ATOM 749 N N . ALA A 1 111 ? -2.384 7.704 -8.144 1.00 48.17 88 ALA A N 1
ATOM 750 C CA . ALA A 1 111 ? -0.985 7.724 -7.735 1.00 47.97 88 ALA A CA 1
ATOM 751 C C . ALA A 1 111 ? -0.180 6.599 -8.382 1.00 43.23 88 ALA A C 1
ATOM 752 O O . ALA A 1 111 ? 1.056 6.657 -8.382 1.00 42.85 88 ALA A O 1
ATOM 754 N N . LEU A 1 112 ? -0.849 5.577 -8.922 1.00 40.10 89 LEU A N 1
ATOM 755 C CA . LEU A 1 112 ? -0.147 4.471 -9.567 1.00 43.00 89 LEU A CA 1
ATOM 756 C C . LEU A 1 112 ? 0.708 4.935 -10.737 1.00 39.50 89 LEU A C 1
ATOM 757 O O . LEU A 1 112 ? 1.686 4.261 -11.084 1.00 38.22 89 LEU A O 1
ATOM 762 N N . MET A 1 113 ? 0.376 6.080 -11.340 1.00 33.32 90 MET A N 1
ATOM 763 C CA . MET A 1 113 ? 1.174 6.605 -12.440 1.00 36.91 90 MET A CA 1
ATOM 764 C C . MET A 1 113 ? 2.590 6.976 -12.014 1.00 37.61 90 MET A C 1
ATOM 765 O O . MET A 1 113 ? 3.472 7.084 -12.872 1.00 37.01 90 MET A O 1
ATOM 770 N N . SER A 1 114 ? 2.840 7.154 -10.717 1.00 36.27 91 SER A N 1
ATOM 771 C CA . SER A 1 114 ? 4.192 7.479 -10.269 1.00 38.10 91 SER A CA 1
ATOM 772 C C . SER A 1 114 ? 5.187 6.354 -10.522 1.00 39.47 91 SER A C 1
ATOM 773 O O . SER A 1 114 ? 6.400 6.604 -10.545 1.00 37.89 91 SER A O 1
ATOM 776 N N . LEU A 1 115 ? 4.716 5.117 -10.698 1.00 42.10 92 LEU A N 1
ATOM 777 C CA . LEU A 1 115 ? 5.641 4.019 -10.940 1.00 36.03 92 LEU A CA 1
ATOM 778 C C . LEU A 1 115 ? 6.357 4.149 -12.278 1.00 38.97 92 LEU A C 1
ATOM 779 O O . LEU A 1 115 ? 7.435 3.572 -12.445 1.00 35.45 92 LEU A O 1
ATOM 784 N N . TYR A 1 116 ? 5.803 4.908 -13.226 1.00 32.69 93 TYR A N 1
ATOM 785 C CA . TYR A 1 116 ? 6.459 5.032 -14.521 1.00 35.29 93 TYR A CA 1
ATOM 786 C C . TYR A 1 116 ? 7.744 5.851 -14.471 1.00 41.30 93 TYR A C 1
ATOM 787 O O . TYR A 1 116 ? 8.483 5.861 -15.461 1.00 45.05 93 TYR A O 1
ATOM 796 N N . LYS A 1 117 ? 8.032 6.530 -13.358 1.00 38.39 94 LYS A N 1
ATOM 797 C CA . LYS A 1 117 ? 9.322 7.185 -13.167 1.00 42.32 94 LYS A CA 1
ATOM 798 C C . LYS A 1 117 ? 10.006 6.752 -11.875 1.00 48.69 94 LYS A C 1
ATOM 799 O O . LYS A 1 117 ? 10.987 7.383 -11.464 1.00 57.17 94 LYS A O 1
ATOM 805 N N . TYR A 1 118 ? 9.522 5.701 -11.228 1.00 46.56 95 TYR A N 1
ATOM 806 C CA . TYR A 1 118 ? 10.120 5.236 -9.975 1.00 44.21 95 TYR A CA 1
ATOM 807 C C . TYR A 1 118 ? 11.445 4.527 -10.246 1.00 41.25 95 TYR A C 1
ATOM 808 O O . TYR A 1 118 ? 11.492 3.608 -11.070 1.00 45.53 95 TYR A O 1
ATOM 817 N N . PRO A 1 119 ? 12.538 4.906 -9.560 1.00 46.58 96 PRO A N 1
ATOM 818 C CA . PRO A 1 119 ? 13.877 4.313 -9.806 1.00 45.80 96 PRO A CA 1
ATOM 819 C C . PRO A 1 119 ? 14.047 2.909 -9.229 1.00 51.47 96 PRO A C 1
ATOM 820 O O . PRO A 1 119 ? 14.589 2.703 -8.145 1.00 53.94 96 PRO A O 1
ATOM 824 N N . PHE A 1 120 ? 13.581 1.909 -9.977 1.00 47.28 97 PHE A N 1
ATOM 825 C CA . PHE A 1 120 ? 13.643 0.541 -9.475 1.00 46.95 97 PHE A CA 1
ATOM 826 C C . PHE A 1 120 ? 15.080 0.064 -9.289 1.00 50.58 97 PHE A C 1
ATOM 827 O O . PHE A 1 120 ? 15.343 -0.781 -8.423 1.00 60.14 97 PHE A O 1
ATOM 835 N N . GLU A 1 121 ? 16.027 0.604 -10.064 1.00 48.95 98 GLU A N 1
ATOM 836 C CA . GLU A 1 121 ? 17.437 0.297 -9.836 1.00 55.15 98 GLU A CA 1
ATOM 837 C C . GLU A 1 121 ? 17.852 0.657 -8.418 1.00 57.86 98 GLU A C 1
ATOM 838 O O . GLU A 1 121 ? 18.434 -0.164 -7.700 1.00 58.65 98 GLU A O 1
ATOM 844 N N . LEU A 1 122 ? 17.569 1.895 -8.006 1.00 60.37 99 LEU A N 1
ATOM 845 C CA . LEU A 1 122 ? 17.981 2.358 -6.685 1.00 61.37 99 LEU A CA 1
ATOM 846 C C . LEU A 1 122 ? 17.253 1.601 -5.585 1.00 57.16 99 LEU A C 1
ATOM 847 O O . LEU A 1 122 ? 17.830 1.321 -4.527 1.00 60.65 99 LEU A O 1
ATOM 852 N N . TYR A 1 123 ? 15.984 1.263 -5.825 1.00 54.21 100 TYR A N 1
ATOM 853 C CA . TYR A 1 123 ? 15.184 0.569 -4.825 1.00 57.72 100 TYR A CA 1
ATOM 854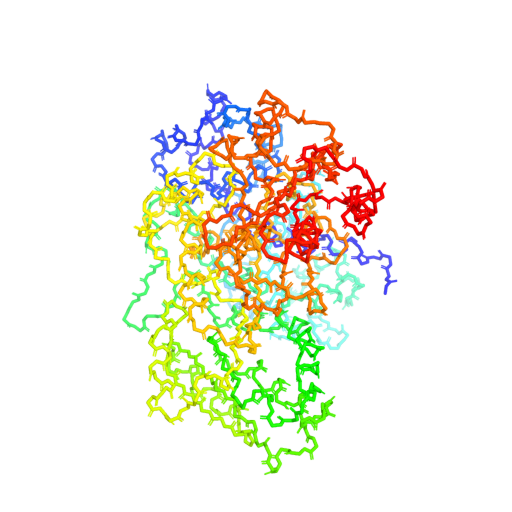 C C . TYR A 1 123 ? 15.789 -0.791 -4.489 1.00 61.65 100 TYR A C 1
ATOM 855 O O . TYR A 1 123 ? 15.960 -1.140 -3.312 1.00 56.17 100 TYR A O 1
ATOM 864 N N . LEU A 1 124 ? 16.150 -1.564 -5.514 1.00 55.09 101 LEU A N 1
ATOM 865 C CA . LEU A 1 124 ? 16.788 -2.852 -5.270 1.00 57.16 101 LEU A CA 1
ATOM 866 C C . LEU A 1 124 ? 18.154 -2.704 -4.618 1.00 63.07 101 LEU A C 1
ATOM 867 O O . LEU A 1 124 ? 18.643 -3.658 -4.001 1.00 67.90 101 LEU A O 1
ATOM 872 N N . LYS A 1 125 ? 18.777 -1.536 -4.730 1.00 63.34 102 LYS A N 1
ATOM 873 C CA . LYS A 1 125 ? 20.078 -1.300 -4.127 1.00 65.02 102 LYS A CA 1
ATOM 874 C C . LYS A 1 125 ? 19.981 -0.642 -2.757 1.00 69.80 102 LYS A C 1
ATOM 875 O O . LYS A 1 125 ? 21.015 -0.315 -2.163 1.00 67.36 102 LYS A O 1
ATOM 881 N N . GLY A 1 126 ? 18.770 -0.471 -2.231 1.00 66.04 103 GLY A N 1
ATOM 882 C CA . GLY A 1 126 ? 18.614 0.148 -0.932 1.00 67.01 103 GLY A CA 1
ATOM 883 C C . GLY A 1 126 ? 19.019 1.601 -0.879 1.00 70.07 103 GLY A C 1
ATOM 884 O O . GLY A 1 126 ? 19.363 2.100 0.195 1.00 76.29 103 GLY A O 1
ATOM 885 N N . GLU A 1 127 ? 18.992 2.297 -2.013 1.00 65.78 104 GLU A N 1
ATOM 886 C CA . GLU A 1 127 ? 19.381 3.698 -2.088 1.00 70.16 104 GLU A CA 1
ATOM 887 C C . GLU A 1 127 ? 18.180 4.594 -2.368 1.00 68.02 104 GLU A C 1
ATOM 888 O O . GLU A 1 127 ? 18.298 5.614 -3.051 1.00 69.72 104 GLU A O 1
ATOM 894 N N . VAL A 1 128 ? 17.021 4.220 -1.836 1.00 64.21 105 VAL A N 1
ATOM 895 C CA . VAL A 1 128 ? 15.765 4.908 -2.095 1.00 65.45 105 VAL A CA 1
ATOM 896 C C . VAL A 1 128 ? 15.126 5.269 -0.761 1.00 63.99 105 VAL A C 1
ATOM 897 O O . VAL A 1 128 ? 15.201 4.501 0.204 1.00 60.48 105 VAL A O 1
ATOM 901 N N . GLU A 1 129 ? 14.514 6.452 -0.699 1.00 64.26 106 GLU A N 1
ATOM 902 C CA . GLU A 1 129 ? 13.846 6.859 0.531 1.00 64.82 106 GLU A CA 1
ATOM 903 C C . GLU A 1 129 ? 12.534 6.105 0.716 1.00 58.25 106 GLU A C 1
ATOM 904 O O . GLU A 1 129 ? 12.267 5.559 1.792 1.00 59.23 106 GLU A O 1
ATOM 910 N N . THR A 1 130 ? 11.711 6.053 -0.329 1.00 54.39 107 THR A N 1
ATOM 911 C CA . THR A 1 130 ? 10.363 5.499 -0.255 1.00 59.73 107 THR A CA 1
ATOM 912 C C . THR A 1 130 ? 10.248 4.285 -1.168 1.00 55.29 107 THR A C 1
ATOM 913 O O . THR A 1 130 ? 10.445 4.397 -2.382 1.00 53.68 107 THR A O 1
ATOM 917 N N . GLY A 1 131 ? 9.896 3.141 -0.589 1.00 54.70 108 GLY A N 1
ATOM 918 C CA . GLY A 1 131 ? 9.774 1.889 -1.316 1.00 54.52 108 GLY A CA 1
ATOM 919 C C . GLY A 1 131 ? 8.416 1.694 -1.956 1.00 52.73 108 GLY A C 1
ATOM 920 O O . GLY A 1 131 ? 7.713 2.654 -2.288 1.00 46.94 108 GLY A O 1
ATOM 921 N N . ILE A 1 132 ? 8.032 0.426 -2.125 1.00 47.05 109 ILE A N 1
ATOM 922 C CA . ILE A 1 132 ? 6.826 0.091 -2.873 1.00 48.09 109 ILE A CA 1
ATOM 923 C C . ILE A 1 132 ? 5.831 -0.712 -2.031 1.00 52.00 109 ILE A C 1
ATOM 924 O O . ILE A 1 132 ? 4.961 -1.384 -2.579 1.00 44.25 109 ILE A O 1
ATOM 929 N N . SER A 1 133 ? 5.943 -0.633 -0.701 1.00 53.93 110 SER A N 1
ATOM 930 C CA . SER A 1 133 ? 5.107 -1.444 0.186 1.00 53.59 110 SER A CA 1
ATOM 931 C C . SER A 1 133 ? 3.620 -1.230 -0.077 1.00 52.57 110 SER A C 1
ATOM 932 O O . SER A 1 133 ? 2.834 -2.186 -0.049 1.00 55.31 110 SER A O 1
ATOM 935 N N . ASN A 1 134 ? 3.214 0.013 -0.333 1.00 49.80 111 ASN A N 1
ATOM 936 C CA . ASN A 1 134 ? 1.803 0.287 -0.594 1.00 51.56 111 ASN A CA 1
ATOM 937 C C . ASN A 1 134 ? 1.285 -0.524 -1.777 1.00 52.07 111 ASN A C 1
ATOM 938 O O . ASN A 1 134 ? 0.183 -1.086 -1.723 1.00 51.17 111 ASN A O 1
ATOM 943 N N . TRP A 1 135 ? 2.069 -0.607 -2.852 1.00 47.13 112 TRP A N 1
ATOM 944 C CA . TRP A 1 135 ? 1.602 -1.308 -4.043 1.00 44.39 112 TRP A CA 1
ATOM 945 C C . TRP A 1 135 ? 1.644 -2.819 -3.848 1.00 46.37 112 TRP A C 1
ATOM 946 O O . TRP A 1 135 ? 0.773 -3.542 -4.350 1.00 42.25 112 TRP A O 1
ATOM 957 N N . ILE A 1 136 ? 2.651 -3.311 -3.129 1.00 42.91 113 ILE A N 1
ATOM 958 C CA . ILE A 1 136 ? 2.672 -4.721 -2.764 1.00 55.40 113 ILE A CA 1
ATOM 959 C C . ILE A 1 136 ? 1.413 -5.081 -1.987 1.00 54.41 113 ILE A C 1
ATOM 960 O O . ILE A 1 136 ? 0.796 -6.126 -2.225 1.00 63.21 113 ILE A O 1
ATOM 965 N N . ASN A 1 137 ? 0.983 -4.201 -1.083 1.00 51.55 114 ASN A N 1
ATOM 966 C CA . ASN A 1 137 ? -0.250 -4.469 -0.351 1.00 57.29 114 ASN A CA 1
ATOM 967 C C . ASN A 1 137 ? -1.460 -4.382 -1.271 1.00 57.74 114 ASN A C 1
ATOM 968 O O . ASN A 1 137 ? -2.388 -5.193 -1.159 1.00 59.99 114 ASN A O 1
ATOM 973 N N . CYS A 1 138 ? -1.460 -3.416 -2.194 1.00 51.94 115 CYS A N 1
ATOM 974 C CA . CYS A 1 138 ? -2.540 -3.314 -3.171 1.00 49.33 115 CYS A CA 1
ATOM 975 C C . CYS A 1 138 ? -2.689 -4.604 -3.962 1.00 51.89 115 CYS A C 1
ATOM 976 O O . CYS A 1 138 ? -3.799 -5.125 -4.121 1.00 57.44 115 CYS A O 1
ATOM 979 N N . SER A 1 139 ? -1.575 -5.127 -4.478 1.00 48.53 116 SER A N 1
ATOM 980 C CA . SER A 1 139 ? -1.629 -6.351 -5.265 1.00 50.66 116 SER A CA 1
ATOM 981 C C . SER A 1 139 ? -2.172 -7.514 -4.443 1.00 49.27 116 SER A C 1
ATOM 982 O O . SER A 1 139 ? -2.951 -8.328 -4.952 1.00 52.59 116 SER A O 1
ATOM 985 N N . SER A 1 140 ? -1.781 -7.608 -3.169 1.00 52.19 117 SER A N 1
ATOM 986 C CA . SER A 1 140 ? -2.257 -8.721 -2.351 1.00 60.10 117 SER A CA 1
ATOM 987 C C . SER A 1 140 ? -3.773 -8.692 -2.207 1.00 61.09 117 SER A C 1
ATOM 988 O O . SER A 1 140 ? -4.412 -9.748 -2.148 1.00 65.93 117 SER A O 1
ATOM 991 N N . ARG A 1 141 ? -4.366 -7.500 -2.176 1.00 58.02 118 ARG A N 1
ATOM 992 C CA . ARG A 1 141 ? -5.815 -7.352 -2.155 1.00 61.40 118 ARG A CA 1
ATOM 993 C C . ARG A 1 141 ? -6.443 -7.488 -3.537 1.00 63.97 118 ARG A C 1
ATOM 994 O O . ARG A 1 141 ? -7.656 -7.277 -3.668 1.00 64.06 118 ARG A O 1
ATOM 1002 N N . ARG A 1 142 ? -5.650 -7.822 -4.560 1.00 61.82 119 ARG A N 1
ATOM 1003 C CA . ARG A 1 142 ? -6.091 -7.839 -5.959 1.00 56.07 119 ARG A CA 1
ATOM 1004 C C . ARG A 1 142 ? -6.683 -6.496 -6.377 1.00 54.44 119 ARG A C 1
ATOM 1005 O O . ARG A 1 142 ? -7.617 -6.436 -7.185 1.00 51.75 119 ARG A O 1
ATOM 1013 N N . TRP A 1 143 ? -6.132 -5.413 -5.826 1.00 52.21 120 TRP A N 1
ATOM 1014 C CA . TRP A 1 143 ? -6.542 -4.048 -6.149 1.00 49.40 120 TRP A CA 1
ATOM 1015 C C . TRP A 1 143 ? -8.025 -3.819 -5.871 1.00 54.46 120 TRP A C 1
ATOM 1016 O O . TRP A 1 143 ? -8.690 -3.045 -6.564 1.00 52.63 120 TRP A O 1
ATOM 1027 N N . ASP A 1 144 ? -8.551 -4.495 -4.851 1.00 57.69 121 ASP A N 1
ATOM 1028 C CA . ASP A 1 144 ? -9.900 -4.235 -4.356 1.00 56.31 121 ASP A CA 1
ATOM 1029 C C . ASP A 1 144 ? -10.946 -4.391 -5.460 1.00 61.72 121 ASP A C 1
ATOM 1030 O O . ASP A 1 144 ? -11.879 -3.595 -5.574 1.00 64.49 121 ASP A O 1
ATOM 1035 N N . THR A 1 145 ? -10.780 -5.416 -6.293 1.00 59.54 122 THR A N 1
ATOM 1036 C CA . THR A 1 145 ? -11.791 -5.770 -7.278 1.00 61.26 122 THR A CA 1
ATOM 1037 C C . THR A 1 145 ? -11.711 -7.263 -7.546 1.00 65.28 122 THR A C 1
ATOM 1038 O O . THR A 1 145 ? -10.649 -7.879 -7.410 1.00 62.00 122 THR A O 1
ATOM 1042 N N . GLU A 1 146 ? -12.853 -7.840 -7.916 1.00 70.61 123 GLU A N 1
ATOM 1043 C CA . GLU A 1 146 ? -12.915 -9.244 -8.291 1.00 74.08 123 GLU A CA 1
ATOM 1044 C C . GLU A 1 146 ? -12.668 -9.471 -9.775 1.00 71.78 123 GLU A C 1
ATOM 1045 O O . GLU A 1 146 ? -12.442 -10.617 -10.179 1.00 74.58 123 GLU A O 1
ATOM 1051 N N . ASN A 1 147 ? -12.717 -8.419 -10.591 1.00 66.87 124 ASN A N 1
ATOM 1052 C CA . ASN A 1 147 ? -12.373 -8.540 -12.001 1.00 61.84 124 ASN A CA 1
ATOM 1053 C C . ASN A 1 147 ? -10.926 -8.996 -12.122 1.00 60.57 124 ASN A C 1
ATOM 1054 O O . ASN A 1 147 ? -10.002 -8.206 -11.907 1.00 59.25 124 ASN A O 1
ATOM 1059 N N . SER A 1 148 ? -10.723 -10.274 -12.450 1.00 61.80 125 SER A N 1
ATOM 1060 C CA . SER A 1 148 ? -9.371 -10.818 -12.510 1.00 61.39 125 SER A CA 1
ATOM 1061 C C . SER A 1 148 ? -8.525 -10.087 -13.545 1.00 57.85 125 SER A C 1
ATOM 1062 O O . SER A 1 148 ? -7.362 -9.754 -13.289 1.00 57.41 125 SER A O 1
ATOM 1065 N N . LEU A 1 149 ? -9.093 -9.833 -14.727 1.00 54.41 126 LEU A N 1
ATOM 1066 C CA . LEU A 1 149 ? -8.358 -9.103 -15.756 1.00 47.91 126 LEU A CA 1
ATOM 1067 C C . LEU A 1 149 ? -7.884 -7.750 -15.235 1.00 45.58 126 LEU A C 1
ATOM 1068 O O . LEU A 1 149 ? -6.712 -7.389 -15.395 1.00 45.58 126 LEU A O 1
ATOM 1073 N N . LEU A 1 150 ? -8.782 -6.996 -14.592 1.00 40.01 127 LEU A N 1
ATOM 1074 C CA . LEU A 1 150 ? -8.432 -5.658 -14.119 1.00 42.35 127 LEU A CA 1
ATOM 1075 C C . LEU A 1 150 ? -7.268 -5.705 -13.137 1.00 45.69 127 LEU A C 1
ATOM 1076 O O . LEU A 1 150 ? -6.315 -4.922 -13.247 1.00 38.46 127 LEU A O 1
ATOM 1081 N N . SER A 1 151 ? -7.327 -6.618 -12.164 1.00 38.65 128 SER A N 1
ATOM 1082 C CA . SER A 1 151 ? -6.246 -6.687 -11.188 1.00 40.99 128 SER A CA 1
ATOM 1083 C C . SER A 1 151 ? -4.940 -7.115 -11.846 1.00 36.90 128 SER A C 1
ATOM 1084 O O . SER A 1 151 ? -3.862 -6.712 -11.401 1.00 42.56 128 SER A O 1
ATOM 1087 N N . ASP A 1 152 ? -5.012 -7.879 -12.933 1.00 39.12 129 ASP A N 1
ATOM 1088 C CA . ASP A 1 152 ? -3.794 -8.184 -13.677 1.00 39.71 129 ASP A CA 1
ATOM 1089 C C . ASP A 1 152 ? -3.283 -6.963 -14.442 1.00 39.83 129 ASP A C 1
ATOM 1090 O O . ASP A 1 152 ? -2.068 -6.775 -14.564 1.00 34.88 129 ASP A O 1
ATOM 1095 N N . LEU A 1 153 ? -4.185 -6.126 -14.973 1.00 35.20 130 LEU A N 1
ATOM 1096 C CA . LEU A 1 153 ? -3.747 -4.907 -15.654 1.00 33.68 130 LEU A CA 1
ATOM 1097 C C . LEU A 1 153 ? -2.973 -3.994 -14.710 1.00 35.18 130 LEU A C 1
ATOM 1098 O O . LEU A 1 153 ? -1.922 -3.450 -15.071 1.00 32.57 130 LEU A O 1
ATOM 1103 N N . LEU A 1 154 ? -3.501 -3.788 -13.504 1.00 29.91 131 LEU A N 1
ATOM 1104 C CA . LEU A 1 154 ? -2.819 -2.951 -12.523 1.00 27.98 131 LEU A CA 1
ATOM 1105 C C . LEU A 1 154 ? -1.506 -3.585 -12.056 1.00 31.08 131 LEU A C 1
ATOM 1106 O O . LEU A 1 154 ? -0.493 -2.888 -11.911 1.00 32.93 131 LEU A O 1
ATOM 1111 N N . ASP A 1 155 ? -1.508 -4.899 -11.799 1.00 35.13 132 ASP A N 1
ATOM 1112 C CA . ASP A 1 155 ? -0.269 -5.596 -11.445 1.00 38.18 132 ASP A CA 1
ATOM 1113 C C . ASP A 1 155 ? 0.849 -5.306 -12.446 1.00 42.18 132 ASP A C 1
ATOM 1114 O O . ASP A 1 155 ? 2.012 -5.122 -12.059 1.00 34.81 132 ASP A O 1
ATOM 1119 N N . GLY A 1 156 ? 0.508 -5.235 -13.739 1.00 37.25 133 GLY A N 1
ATOM 1120 C CA . GLY A 1 156 ? 1.529 -5.040 -14.757 1.00 35.38 133 GLY A CA 1
ATOM 1121 C C . GLY A 1 156 ? 2.280 -3.729 -14.629 1.00 35.20 133 GLY A C 1
ATOM 1122 O O . GLY A 1 156 ? 3.473 -3.660 -14.941 1.00 38.67 133 GLY A O 1
ATOM 1123 N N . VAL A 1 157 ? 1.602 -2.677 -14.168 1.00 27.79 134 VAL A N 1
ATOM 1124 C CA . VAL A 1 157 ? 2.258 -1.386 -13.979 1.00 27.57 134 VAL A CA 1
ATOM 1125 C C . VAL A 1 157 ? 3.432 -1.521 -13.020 1.00 35.30 134 VAL A C 1
ATOM 1126 O O . VAL A 1 157 ? 4.470 -0.871 -13.189 1.00 33.69 134 VAL A O 1
ATOM 1130 N N . LEU A 1 158 ? 3.274 -2.352 -11.991 1.00 37.26 135 LEU A N 1
ATOM 1131 C CA . LEU A 1 158 ? 4.302 -2.600 -10.987 1.00 39.64 135 LEU A CA 1
ATOM 1132 C C . LEU A 1 158 ? 5.280 -3.681 -11.431 1.00 39.60 135 LEU A C 1
ATOM 1133 O O . LEU A 1 158 ? 6.500 -3.498 -11.356 1.00 41.57 135 LEU A O 1
ATOM 1138 N N . LEU A 1 159 ? 4.751 -4.811 -11.907 1.00 36.78 136 LEU A N 1
ATOM 1139 C CA . LEU A 1 159 ? 5.576 -6.004 -12.059 1.00 38.48 136 LEU A CA 1
ATOM 1140 C C . LEU A 1 159 ? 6.524 -5.909 -13.247 1.00 35.41 136 LEU A C 1
ATOM 1141 O O . LEU A 1 159 ? 7.623 -6.477 -13.200 1.00 38.82 136 LEU A O 1
ATOM 1146 N N . ILE A 1 160 ? 6.126 -5.216 -14.318 1.00 34.82 137 ILE A N 1
ATOM 1147 C CA . ILE A 1 160 ? 6.991 -5.126 -15.498 1.00 33.37 137 ILE A CA 1
ATOM 1148 C C . ILE A 1 160 ? 8.308 -4.418 -15.187 1.00 35.28 137 ILE A C 1
ATOM 1149 O O . ILE A 1 160 ? 9.373 -5.010 -15.430 1.00 41.12 137 ILE A O 1
ATOM 1154 N N . PRO A 1 161 ? 8.326 -3.195 -14.640 1.00 33.31 138 PRO A N 1
ATOM 1155 C CA . PRO A 1 161 ? 9.630 -2.589 -14.313 1.00 39.26 138 PRO A CA 1
ATOM 1156 C C . PRO A 1 161 ? 10.371 -3.320 -13.201 1.00 43.06 138 PRO A C 1
ATOM 1157 O O . PRO A 1 161 ? 11.609 -3.359 -13.217 1.00 45.79 138 PRO A O 1
ATOM 1161 N N . LEU A 1 162 ? 9.652 -3.915 -12.247 1.00 37.81 139 LEU A N 1
ATOM 1162 C CA . LEU A 1 162 ? 10.306 -4.616 -11.145 1.00 41.17 139 LEU A CA 1
ATOM 1163 C C . LEU A 1 162 ? 10.959 -5.913 -11.621 1.00 43.68 139 LEU A C 1
ATOM 1164 O O . LEU A 1 162 ? 12.118 -6.199 -11.291 1.00 43.85 139 LEU A O 1
ATOM 1169 N N . LEU A 1 163 ? 10.227 -6.717 -12.394 1.00 42.36 140 LEU A N 1
ATOM 1170 C CA . LEU A 1 163 ? 10.786 -7.978 -12.873 1.00 46.68 140 LEU A CA 1
ATOM 1171 C C . LEU A 1 163 ? 11.987 -7.730 -13.772 1.00 45.01 140 LEU A C 1
ATOM 1172 O O . LEU A 1 163 ? 12.976 -8.469 -13.718 1.00 44.35 140 LEU A O 1
ATOM 1177 N N . LEU A 1 164 ? 11.928 -6.677 -14.591 1.00 44.34 141 LEU A N 1
ATOM 1178 C CA . LEU A 1 164 ? 13.044 -6.382 -15.484 1.00 44.62 141 LEU A CA 1
ATOM 1179 C C . LEU A 1 164 ? 14.291 -5.995 -14.704 1.00 43.07 141 LEU A C 1
ATOM 1180 O O . LEU A 1 164 ? 15.401 -6.397 -15.069 1.00 46.05 141 LEU A O 1
ATOM 1185 N N . GLU A 1 165 ? 14.134 -5.232 -13.620 1.00 43.10 142 GLU A N 1
ATOM 1186 C CA . GLU A 1 165 ? 15.293 -4.884 -12.800 1.00 51.33 142 GLU A CA 1
ATOM 1187 C C . GLU A 1 165 ? 15.792 -6.077 -11.996 1.00 52.53 142 GLU A C 1
ATOM 1188 O O . GLU A 1 165 ? 17.003 -6.245 -11.819 1.00 50.00 142 GLU A O 1
ATOM 1194 N N . LEU A 1 166 ? 14.878 -6.907 -11.486 1.00 49.92 143 LEU A N 1
ATOM 1195 C CA . LEU A 1 166 ? 15.300 -8.101 -10.758 1.00 49.44 143 LEU A CA 1
ATOM 1196 C C . LEU A 1 166 ? 16.125 -9.017 -11.651 1.00 54.29 143 LEU A C 1
ATOM 1197 O O . LEU A 1 166 ? 17.148 -9.563 -11.219 1.00 59.37 143 LEU A O 1
ATOM 1202 N N . LYS A 1 167 ? 15.706 -9.181 -12.907 1.00 51.61 144 LYS A N 1
ATOM 1203 C CA . LYS A 1 167 ? 16.508 -9.942 -13.864 1.00 50.44 144 LYS A CA 1
ATOM 1204 C C . LYS A 1 167 ? 17.817 -9.228 -14.178 1.00 51.90 144 LYS A C 1
ATOM 1205 O O . LYS A 1 167 ? 18.878 -9.862 -14.220 1.00 54.40 144 LYS A O 1
ATOM 1211 N N . LYS A 1 168 ? 17.762 -7.909 -14.393 1.00 52.11 145 LYS A N 1
ATOM 1212 C CA . LYS A 1 168 ? 18.950 -7.175 -14.820 1.00 54.91 145 LYS A CA 1
ATOM 1213 C C . LYS A 1 168 ? 20.062 -7.264 -13.787 1.00 59.01 145 LYS A C 1
ATOM 1214 O O . LYS A 1 168 ? 21.225 -7.494 -14.137 1.00 63.98 145 LYS A O 1
ATOM 1220 N N . GLN A 1 169 ? 19.728 -7.096 -12.512 1.00 64.13 146 GLN A N 1
ATOM 1221 C CA . GLN A 1 169 ? 20.721 -7.196 -11.449 1.00 58.08 146 GLN A CA 1
ATOM 1222 C C . GLN A 1 169 ? 21.068 -8.636 -11.101 1.00 62.76 146 GLN A C 1
ATOM 1223 O O . GLN A 1 169 ? 21.761 -8.865 -10.102 1.00 64.77 146 GLN A O 1
ATOM 1229 N N . ASN A 1 170 ? 20.606 -9.602 -11.898 1.00 63.66 147 ASN A N 1
ATOM 1230 C CA . ASN A 1 170 ? 20.891 -11.018 -11.666 1.00 69.20 147 ASN A CA 1
ATOM 1231 C C . ASN A 1 170 ? 20.411 -11.456 -10.284 1.00 67.00 147 ASN A C 1
ATOM 1232 O O . ASN A 1 170 ? 21.078 -12.221 -9.587 1.00 66.80 147 ASN A O 1
ATOM 1237 N N . LEU A 1 171 ? 19.248 -10.953 -9.878 1.00 65.19 148 LEU A N 1
ATOM 1238 C CA . LEU A 1 171 ? 18.691 -11.291 -8.577 1.00 67.05 148 LEU A CA 1
ATOM 1239 C C . LEU A 1 171 ? 17.745 -12.484 -8.626 1.00 68.94 148 LEU A C 1
ATOM 1240 O O . LEU A 1 171 ? 17.310 -12.951 -7.566 1.00 65.87 148 LEU A O 1
ATOM 1245 N N . LEU A 1 172 ? 17.420 -12.988 -9.819 1.00 67.40 149 LEU A N 1
ATOM 1246 C CA . LEU A 1 172 ? 16.534 -14.135 -9.964 1.00 64.19 149 LEU A CA 1
ATOM 1247 C C . LEU A 1 172 ? 17.218 -15.372 -10.512 1.00 76.24 149 LEU A C 1
ATOM 1248 O O . LEU A 1 172 ? 16.746 -16.482 -10.258 1.00 73.03 149 LEU A O 1
ATOM 1253 N N . ASP A 1 173 ? 18.299 -15.211 -11.277 1.00 88.47 150 ASP A N 1
ATOM 1254 C CA . ASP A 1 173 ? 19.065 -16.357 -11.746 1.00 103.65 150 ASP A CA 1
ATOM 1255 C C . ASP A 1 173 ? 19.956 -16.939 -10.660 1.00 114.14 150 ASP A C 1
ATOM 1256 O O . ASP A 1 173 ? 20.511 -18.026 -10.856 1.00 116.68 150 ASP A O 1
ATOM 1261 N N . GLU A 1 174 ? 20.105 -16.235 -9.536 1.00 120.61 151 GLU A N 1
ATOM 1262 C CA . GLU A 1 174 ? 20.910 -16.721 -8.424 1.00 128.30 151 GLU A CA 1
ATOM 1263 C C . GLU A 1 174 ? 20.463 -18.116 -8.013 1.00 123.09 151 GLU A C 1
ATOM 1264 O O . GLU A 1 174 ? 19.267 -18.379 -7.852 1.00 120.18 151 GLU A O 1
ATOM 1270 N N . SER A 1 175 ? 21.437 -19.012 -7.864 1.00 119.59 152 SER A N 1
ATOM 1271 C CA . SER A 1 175 ? 21.137 -20.400 -7.550 1.00 114.72 152 SER A CA 1
ATOM 1272 C C . SER A 1 175 ? 20.417 -20.502 -6.213 1.00 117.73 152 SER A C 1
ATOM 1273 O O . SER A 1 175 ? 20.867 -19.943 -5.207 1.00 123.43 152 SER A O 1
ATOM 1276 N N . LYS A 1 176 ? 19.280 -21.201 -6.217 1.00 112.83 153 LYS A N 1
ATOM 1277 C CA . LYS A 1 176 ? 18.530 -21.520 -5.007 1.00 108.35 153 LYS A CA 1
ATOM 1278 C C . LYS A 1 176 ? 18.048 -20.273 -4.271 1.00 104.21 153 LYS A C 1
ATOM 1279 O O . LYS A 1 176 ? 16.873 -19.903 -4.368 1.00 105.07 153 LYS A O 1
ATOM 1285 N N . LYS A 1 177 ? 18.952 -19.613 -3.546 1.00 99.53 154 LYS A N 1
ATOM 1286 C CA . LYS A 1 177 ? 18.580 -18.613 -2.543 1.00 94.85 154 LYS A CA 1
ATOM 1287 C C . LYS A 1 177 ? 18.429 -17.242 -3.196 1.00 94.07 154 LYS A C 1
ATOM 1288 O O . LYS A 1 177 ? 19.312 -16.383 -3.134 1.00 97.11 154 LYS A O 1
ATOM 1294 N N . ILE A 1 178 ? 17.268 -17.029 -3.818 1.00 88.03 155 ILE A N 1
ATOM 1295 C CA . ILE A 1 178 ? 16.955 -15.706 -4.338 1.00 83.59 155 ILE A CA 1
ATOM 1296 C C . ILE A 1 178 ? 16.648 -14.772 -3.175 1.00 80.31 155 ILE A C 1
ATOM 1297 O O . ILE A 1 178 ? 16.147 -15.192 -2.120 1.00 80.08 155 ILE A O 1
ATOM 1302 N N . PHE A 1 179 ? 16.975 -13.495 -3.361 1.00 77.60 156 PHE A N 1
ATOM 1303 C CA . PHE A 1 179 ? 16.791 -12.426 -2.381 1.00 76.08 156 PHE A CA 1
ATOM 1304 C C . PHE A 1 179 ? 17.680 -12.591 -1.153 1.00 83.48 156 PHE A C 1
ATOM 1305 O O . PHE A 1 179 ? 17.451 -11.919 -0.140 1.00 86.32 156 PHE A O 1
ATOM 1313 N N . ASN A 1 180 ? 18.703 -13.449 -1.212 1.00 82.85 157 ASN A N 1
ATOM 1314 C CA . ASN A 1 180 ? 19.509 -13.739 -0.031 1.00 93.08 157 ASN A CA 1
ATOM 1315 C C . ASN A 1 180 ? 20.506 -12.634 0.307 1.00 91.08 157 ASN A C 1
ATOM 1316 O O . ASN A 1 180 ? 20.919 -12.524 1.467 1.00 87.93 157 ASN A O 1
ATOM 1321 N N . THR A 1 181 ? 20.904 -11.819 -0.668 1.00 92.32 158 THR A N 1
ATOM 1322 C CA . THR A 1 181 ? 21.886 -10.761 -0.461 1.00 94.94 158 THR A CA 1
ATOM 1323 C C . THR A 1 181 ? 21.247 -9.388 -0.293 1.00 90.11 158 THR A C 1
ATOM 1324 O O . THR A 1 181 ? 21.963 -8.384 -0.225 1.00 89.30 158 THR A O 1
ATOM 1328 N N . LEU A 1 182 ? 19.926 -9.317 -0.240 1.00 85.87 159 LEU A N 1
ATOM 1329 C CA . LEU A 1 182 ? 19.245 -8.048 -0.066 1.00 79.05 159 LEU A CA 1
ATOM 1330 C C . LEU A 1 182 ? 19.060 -7.759 1.420 1.00 82.11 159 LEU A C 1
ATOM 1331 O O . LEU A 1 182 ? 19.112 -8.659 2.261 1.00 75.12 159 LEU A O 1
ATOM 1336 N N . THR A 1 183 ? 18.866 -6.481 1.745 1.00 84.55 160 THR A N 1
ATOM 1337 C CA . THR A 1 183 ? 18.580 -6.124 3.129 1.00 87.31 160 THR A CA 1
ATOM 1338 C C . THR A 1 183 ? 17.282 -6.789 3.569 1.00 84.30 160 THR A C 1
ATOM 1339 O O . THR A 1 183 ? 16.388 -7.046 2.757 1.00 82.58 160 THR A O 1
ATOM 1343 N N . ASN A 1 184 ? 17.187 -7.080 4.871 1.00 80.60 161 ASN A N 1
ATOM 1344 C CA . ASN A 1 184 ? 16.082 -7.897 5.367 1.00 80.39 161 ASN A CA 1
ATOM 1345 C C . ASN A 1 184 ? 14.728 -7.301 5.000 1.00 83.08 161 ASN A C 1
ATOM 1346 O O . ASN A 1 184 ? 13.813 -8.031 4.600 1.00 82.68 161 ASN A O 1
ATOM 1351 N N . SER A 1 185 ? 14.574 -5.981 5.134 1.00 79.40 162 SER A N 1
ATOM 1352 C CA . SER A 1 185 ? 13.318 -5.359 4.734 1.00 71.79 162 SER A CA 1
ATOM 1353 C C . SER A 1 185 ? 13.037 -5.617 3.261 1.00 66.27 162 SER A C 1
ATOM 1354 O O . SER A 1 185 ? 11.925 -6.006 2.887 1.00 67.85 162 SER A O 1
ATOM 1357 N N . LEU A 1 186 ? 14.042 -5.409 2.409 1.00 67.56 163 LEU A N 1
ATOM 1358 C CA . LEU A 1 186 ? 13.886 -5.729 0.993 1.00 65.81 163 LEU A CA 1
ATOM 1359 C C . LEU A 1 186 ? 13.503 -7.191 0.799 1.00 64.42 163 LEU A C 1
ATOM 1360 O O . LEU A 1 186 ? 12.619 -7.506 -0.007 1.00 60.16 163 LEU A O 1
ATOM 1365 N N . LYS A 1 187 ? 14.159 -8.093 1.536 1.00 65.53 164 LYS A N 1
ATOM 1366 C CA . LYS A 1 187 ? 13.840 -9.517 1.474 1.00 74.15 164 LYS A CA 1
ATOM 1367 C C . LYS A 1 187 ? 12.360 -9.767 1.723 1.00 71.41 164 LYS A C 1
ATOM 1368 O O . LYS A 1 187 ? 11.713 -10.518 0.984 1.00 63.52 164 LYS A O 1
ATOM 1374 N N . GLN A 1 188 ? 11.815 -9.165 2.785 1.00 67.10 165 GLN A N 1
ATOM 1375 C CA . GLN A 1 188 ? 10.435 -9.451 3.161 1.00 70.67 165 GLN A CA 1
ATOM 1376 C C . GLN A 1 188 ? 9.457 -8.834 2.174 1.00 61.96 165 GLN A C 1
ATOM 1377 O O . GLN A 1 188 ? 8.430 -9.441 1.853 1.00 76.44 165 GLN A O 1
ATOM 1383 N N . GLU A 1 189 ? 9.754 -7.623 1.697 1.00 60.28 166 GLU A N 1
ATOM 1384 C CA . GLU A 1 189 ? 8.938 -6.988 0.666 1.00 60.38 166 GLU A CA 1
ATOM 1385 C C . GLU A 1 189 ? 8.745 -7.913 -0.526 1.00 58.88 166 GLU A C 1
ATOM 1386 O O . GLU A 1 189 ? 7.617 -8.226 -0.923 1.00 55.70 166 GLU A O 1
ATOM 1392 N N . LEU A 1 190 ? 9.854 -8.360 -1.111 1.00 60.07 167 LEU A N 1
ATOM 1393 C CA . LEU A 1 190 ? 9.788 -9.124 -2.347 1.00 56.87 167 LEU A CA 1
ATOM 1394 C C . LEU A 1 190 ? 9.376 -10.566 -2.099 1.00 63.21 167 LEU A C 1
ATOM 1395 O O . LEU A 1 190 ? 8.745 -11.182 -2.966 1.00 63.82 167 LEU A O 1
ATOM 1400 N N . SER A 1 191 ? 9.713 -11.120 -0.933 1.00 58.50 168 SER A N 1
ATOM 1401 C CA . SER A 1 191 ? 9.220 -12.449 -0.594 1.00 62.24 168 SER A CA 1
ATOM 1402 C C . SER A 1 191 ? 7.705 -12.443 -0.480 1.00 61.75 168 SER A C 1
ATOM 1403 O O . SER A 1 191 ? 7.028 -13.335 -1.003 1.00 64.22 168 SER A O 1
ATOM 1406 N N . THR A 1 192 ? 7.154 -11.437 0.200 1.00 60.81 169 THR A N 1
ATOM 1407 C CA . THR A 1 192 ? 5.705 -11.326 0.309 1.00 63.28 169 THR A CA 1
ATOM 1408 C C . THR A 1 192 ? 5.067 -11.233 -1.068 1.00 62.27 169 THR A C 1
ATOM 1409 O O . THR A 1 192 ? 4.137 -11.984 -1.385 1.00 62.90 169 THR A O 1
ATOM 1413 N N . LEU A 1 193 ? 5.574 -10.326 -1.907 1.00 62.06 170 LEU A N 1
ATOM 1414 C CA . LEU A 1 193 ? 5.024 -10.156 -3.247 1.00 54.03 170 LEU A CA 1
ATOM 1415 C C . LEU A 1 193 ? 5.090 -11.455 -4.037 1.00 54.13 170 LEU A C 1
ATOM 1416 O O . LEU A 1 193 ? 4.085 -11.908 -4.597 1.00 56.35 170 LEU A O 1
ATOM 1421 N N . PHE A 1 194 ? 6.269 -12.074 -4.087 1.00 56.99 171 PHE A N 1
ATOM 1422 C CA . PHE A 1 194 ? 6.430 -13.284 -4.880 1.00 55.78 171 PHE A CA 1
ATOM 1423 C C . PHE A 1 194 ? 5.581 -14.426 -4.338 1.00 63.60 171 PHE A C 1
ATOM 1424 O O . PHE A 1 194 ? 4.981 -15.178 -5.116 1.00 66.70 171 PHE A O 1
ATOM 1432 N N . ILE A 1 195 ? 5.511 -14.573 -3.011 1.00 60.43 172 ILE A N 1
ATOM 1433 C CA . ILE A 1 195 ? 4.652 -15.605 -2.434 1.00 65.03 172 ILE A CA 1
ATOM 1434 C C . ILE A 1 195 ? 3.187 -15.306 -2.732 1.00 67.52 172 ILE A C 1
ATOM 1435 O O . ILE A 1 195 ? 2.427 -16.196 -3.132 1.00 74.47 172 ILE A O 1
ATOM 1440 N N . ASN A 1 196 ? 2.768 -14.054 -2.547 1.00 62.69 173 ASN A N 1
ATOM 1441 C CA . ASN A 1 196 ? 1.383 -13.692 -2.827 1.00 61.37 173 ASN A CA 1
ATOM 1442 C C . ASN A 1 196 ? 1.008 -13.951 -4.278 1.00 60.27 173 ASN A C 1
ATOM 1443 O O . ASN A 1 196 ? -0.137 -14.318 -4.565 1.00 57.40 173 ASN A O 1
ATOM 1448 N N . LEU A 1 197 ? 1.947 -13.757 -5.201 1.00 56.91 174 LEU A N 1
ATOM 1449 C CA . LEU A 1 197 ? 1.701 -13.975 -6.619 1.00 59.00 174 LEU A CA 1
ATOM 1450 C C . LEU A 1 197 ? 1.850 -15.432 -7.030 1.00 66.80 174 LEU A C 1
ATOM 1451 O O . LEU A 1 197 ? 1.656 -15.749 -8.209 1.00 67.95 174 LEU A O 1
ATOM 1456 N N . GLY A 1 198 ? 2.184 -16.323 -6.099 1.00 64.38 175 GLY A N 1
ATOM 1457 C CA . GLY A 1 198 ? 2.507 -17.682 -6.475 1.00 66.99 175 GLY A CA 1
ATOM 1458 C C . GLY A 1 198 ? 3.814 -17.836 -7.214 1.00 66.35 175 GLY A C 1
ATOM 1459 O O . GLY A 1 198 ? 4.062 -18.901 -7.788 1.00 68.42 175 GLY A O 1
ATOM 1460 N N . TRP A 1 199 ? 4.663 -16.806 -7.213 1.00 61.01 176 TRP A N 1
ATOM 1461 C CA . TRP A 1 199 ? 5.934 -16.869 -7.926 1.00 57.64 176 TRP A CA 1
ATOM 1462 C C . TRP A 1 199 ? 7.002 -17.627 -7.152 1.00 61.12 176 TRP A C 1
ATOM 1463 O O . TRP A 1 199 ? 7.912 -18.205 -7.758 1.00 59.85 176 TRP A O 1
ATOM 1474 N N . ALA A 1 200 ? 6.924 -17.626 -5.828 1.00 64.68 177 ALA A N 1
ATOM 1475 C CA . ALA A 1 200 ? 7.914 -18.290 -4.999 1.00 65.50 177 ALA A CA 1
ATOM 1476 C C . ALA A 1 200 ? 7.198 -18.960 -3.837 1.00 72.24 177 ALA A C 1
ATOM 1477 O O . ALA A 1 200 ? 6.111 -18.534 -3.435 1.00 71.78 177 ALA A O 1
ATOM 1479 N N . GLU A 1 201 ? 7.807 -20.020 -3.308 1.00 74.05 178 GLU A N 1
ATOM 1480 C CA . GLU A 1 201 ? 7.204 -20.790 -2.221 1.00 74.55 178 GLU A CA 1
ATOM 1481 C C . GLU A 1 201 ? 8.203 -21.046 -1.103 1.00 70.84 178 GLU A C 1
ATOM 1482 O O . GLU A 1 201 ? 9.403 -21.141 -1.351 1.00 72.38 178 GLU A O 1
ATOM 1488 N N . LEU A 1 207 ? 13.575 -19.867 0.426 1.00 79.31 184 LEU A N 1
ATOM 1489 C CA . LEU A 1 207 ? 12.627 -19.254 -0.501 1.00 78.81 184 LEU A CA 1
ATOM 1490 C C . LEU A 1 207 ? 13.008 -19.581 -1.948 1.00 78.61 184 LEU A C 1
ATOM 1491 O O . LEU A 1 207 ? 14.043 -19.130 -2.444 1.00 78.87 184 LEU A O 1
ATOM 1496 N N . TYR A 1 208 ? 12.164 -20.361 -2.625 1.00 70.62 185 TYR A N 1
ATOM 1497 C CA . TYR A 1 208 ? 12.468 -20.886 -3.949 1.00 72.07 185 TYR A CA 1
ATOM 1498 C C . TYR A 1 208 ? 11.378 -20.508 -4.943 1.00 69.06 185 TYR A C 1
ATOM 1499 O O . TYR A 1 208 ? 10.191 -20.495 -4.602 1.00 67.16 185 TYR A O 1
ATOM 1508 N N . LEU A 1 209 ? 11.791 -20.203 -6.174 1.00 67.15 186 LEU A N 1
ATOM 1509 C CA . LEU A 1 209 ? 10.843 -19.905 -7.240 1.00 67.14 186 LEU A CA 1
ATOM 1510 C C . LEU A 1 209 ? 9.961 -21.113 -7.534 1.00 74.51 186 LEU A C 1
ATOM 1511 O O . LEU A 1 209 ? 10.383 -22.267 -7.412 1.00 77.85 186 LEU A O 1
ATOM 1516 N N . THR A 1 210 ? 8.730 -20.840 -7.951 1.00 70.02 187 THR A N 1
ATOM 1517 C CA . THR A 1 210 ? 7.809 -21.887 -8.356 1.00 70.32 187 THR A CA 1
ATOM 1518 C C . THR A 1 210 ? 7.828 -22.031 -9.877 1.00 73.08 187 THR A C 1
ATOM 1519 O O . THR A 1 210 ? 8.618 -21.388 -10.579 1.00 69.14 187 THR A O 1
ATOM 1523 N N . ASP A 1 211 ? 6.947 -22.893 -10.393 1.00 75.49 188 ASP A N 1
ATOM 1524 C CA . ASP A 1 211 ? 6.801 -23.043 -11.837 1.00 68.86 188 ASP A CA 1
ATOM 1525 C C . ASP A 1 211 ? 6.503 -21.705 -12.500 1.00 64.09 188 ASP A C 1
ATOM 1526 O O . ASP A 1 211 ? 7.178 -21.307 -13.456 1.00 63.00 188 ASP A O 1
ATOM 1531 N N . ILE A 1 212 ? 5.494 -20.991 -12.005 1.00 66.53 189 ILE A N 1
ATOM 1532 C CA . ILE A 1 212 ? 5.157 -19.698 -12.592 1.00 66.51 189 ILE A CA 1
ATOM 1533 C C . ILE A 1 212 ? 6.290 -18.701 -12.372 1.00 63.46 189 ILE A C 1
ATOM 1534 O O . ILE A 1 212 ? 6.569 -17.860 -13.234 1.00 60.40 189 ILE A O 1
ATOM 1539 N N . GLY A 1 213 ? 6.965 -18.787 -11.220 1.00 63.52 190 GLY A N 1
ATOM 1540 C CA . GLY A 1 213 ? 8.073 -17.884 -10.945 1.00 59.94 190 GLY A CA 1
ATOM 1541 C C . GLY A 1 213 ? 9.195 -18.004 -11.959 1.00 57.04 190 GLY A C 1
ATOM 1542 O O . GLY A 1 213 ? 9.714 -17.000 -12.450 1.00 55.64 190 GLY A O 1
ATOM 1543 N N . ARG A 1 214 ? 9.585 -19.238 -12.288 1.00 59.28 191 ARG A N 1
ATOM 1544 C CA . ARG A 1 214 ? 10.605 -19.438 -13.314 1.00 61.05 191 ARG A CA 1
ATOM 1545 C C . ARG A 1 214 ? 10.102 -18.999 -14.684 1.00 63.10 191 ARG A C 1
ATOM 1546 O O . ARG A 1 214 ? 10.861 -18.438 -15.484 1.00 58.96 191 ARG A O 1
ATOM 1554 N N . PHE A 1 215 ? 8.822 -19.247 -14.965 1.00 67.31 192 PHE A N 1
ATOM 1555 C CA . PHE A 1 215 ? 8.231 -18.857 -16.242 1.00 65.15 192 PHE A CA 1
ATOM 1556 C C . PHE A 1 215 ? 8.358 -17.353 -16.468 1.00 57.14 192 PHE A C 1
ATOM 1557 O O . PHE A 1 215 ? 8.809 -16.907 -17.530 1.00 49.48 192 PHE A O 1
ATOM 1565 N N . MET A 1 216 ? 7.969 -16.556 -15.465 1.00 54.97 193 MET A N 1
ATOM 1566 C CA . MET A 1 216 ? 8.033 -15.101 -15.572 1.00 55.92 193 MET A CA 1
ATOM 1567 C C . MET A 1 216 ? 9.465 -14.607 -15.730 1.00 51.05 193 MET A C 1
ATOM 1568 O O . MET A 1 216 ? 9.726 -13.667 -16.488 1.00 50.78 193 MET A O 1
ATOM 1573 N N . ARG A 1 217 ? 10.401 -15.211 -15.008 1.00 56.44 194 ARG A N 1
ATOM 1574 C CA . ARG A 1 217 ? 11.791 -14.788 -15.114 1.00 60.36 194 ARG A CA 1
ATOM 1575 C C . ARG A 1 217 ? 12.349 -15.087 -16.500 1.00 63.34 194 ARG A C 1
ATOM 1576 O O . ARG A 1 217 ? 12.941 -14.212 -17.144 1.00 63.76 194 ARG A O 1
ATOM 1584 N N . ASP A 1 218 ? 12.151 -16.316 -16.985 1.00 62.43 195 ASP A N 1
ATOM 1585 C CA . ASP A 1 218 ? 12.729 -16.717 -18.264 1.00 60.84 195 ASP A CA 1
ATOM 1586 C C . ASP A 1 218 ? 12.168 -15.929 -19.441 1.00 59.99 195 ASP A C 1
ATOM 1587 O O . ASP A 1 218 ? 12.820 -15.865 -20.487 1.00 63.31 195 ASP A O 1
ATOM 1592 N N . ARG A 1 219 ? 10.984 -15.328 -19.302 1.00 61.18 196 ARG A N 1
ATOM 1593 C CA . ARG A 1 219 ? 10.329 -14.642 -20.410 1.00 66.29 196 ARG A CA 1
ATOM 1594 C C . ARG A 1 219 ? 10.301 -13.127 -20.232 1.00 63.56 196 ARG A C 1
ATOM 1595 O O . ARG A 1 219 ? 9.532 -12.441 -20.918 1.00 60.90 196 ARG A O 1
ATOM 1603 N N . SER A 1 220 ? 11.153 -12.593 -19.351 1.00 62.34 197 SER A N 1
ATOM 1604 C CA . SER A 1 220 ? 11.065 -11.183 -18.973 1.00 58.93 197 SER A CA 1
ATOM 1605 C C . SER A 1 220 ? 11.402 -10.254 -20.137 1.00 57.12 197 SER A C 1
ATOM 1606 O O . SER A 1 220 ? 10.782 -9.195 -20.286 1.00 51.82 197 SER A O 1
ATOM 1609 N N . LEU A 1 221 ? 12.378 -10.622 -20.972 1.00 54.84 198 LEU A N 1
ATOM 1610 C CA . LEU A 1 221 ? 12.799 -9.717 -22.039 1.00 55.97 198 LEU A CA 1
ATOM 1611 C C . LEU A 1 221 ? 11.698 -9.468 -23.067 1.00 54.47 198 LEU A C 1
ATOM 1612 O O . LEU A 1 221 ? 11.740 -8.450 -23.764 1.00 53.48 198 LEU A O 1
ATOM 1617 N N . ASN A 1 222 ? 10.712 -10.362 -23.175 1.00 56.10 199 ASN A N 1
ATOM 1618 C CA . ASN A 1 222 ? 9.576 -10.100 -24.054 1.00 51.57 199 ASN A CA 1
ATOM 1619 C C . ASN A 1 222 ? 8.824 -8.839 -23.656 1.00 51.27 199 ASN A C 1
ATOM 1620 O O . ASN A 1 222 ? 8.101 -8.269 -24.478 1.00 50.34 199 ASN A O 1
ATOM 1625 N N . LEU A 1 223 ? 8.977 -8.392 -22.418 1.00 46.05 200 LEU A N 1
ATOM 1626 C CA . LEU A 1 223 ? 8.341 -7.168 -21.965 1.00 44.58 200 LEU A CA 1
ATOM 1627 C C . LEU A 1 223 ? 9.186 -5.939 -22.237 1.00 41.19 200 LEU A C 1
ATOM 1628 O O . LEU A 1 223 ? 8.722 -4.828 -21.978 1.00 38.88 200 LEU A O 1
ATOM 1633 N N . GLY A 1 224 ? 10.415 -6.116 -22.735 1.00 38.11 201 GLY A N 1
ATOM 1634 C CA . GLY A 1 224 ? 11.321 -4.984 -22.863 1.00 36.10 201 GLY A CA 1
ATOM 1635 C C . GLY A 1 224 ? 10.823 -3.923 -23.830 1.00 33.88 201 GLY A C 1
ATOM 1636 O O . GLY A 1 224 ? 10.956 -2.729 -23.572 1.00 36.58 201 GLY A O 1
ATOM 1637 N N . THR A 1 225 ? 10.273 -4.338 -24.974 1.00 36.28 202 THR A N 1
ATOM 1638 C CA . THR A 1 225 ? 9.831 -3.347 -25.954 1.00 32.76 202 THR A CA 1
ATOM 1639 C C . THR A 1 225 ? 8.710 -2.489 -25.390 1.00 35.60 202 THR A C 1
ATOM 1640 O O . THR A 1 225 ? 8.761 -1.254 -25.452 1.00 34.67 202 THR A O 1
ATOM 1644 N N . THR A 1 226 ? 7.691 -3.132 -24.819 1.00 38.10 203 THR A N 1
ATOM 1645 C CA . THR A 1 226 ? 6.617 -2.395 -24.161 1.00 34.00 203 THR A CA 1
ATOM 1646 C C . THR A 1 226 ? 7.171 -1.494 -23.058 1.00 36.52 203 THR A C 1
ATOM 1647 O O . THR A 1 226 ? 6.855 -0.298 -22.991 1.00 34.45 203 THR A O 1
ATOM 1651 N N . ALA A 1 227 ? 8.033 -2.049 -22.201 1.00 37.43 204 ALA A N 1
ATOM 1652 C CA . ALA A 1 227 ? 8.571 -1.271 -21.087 1.00 33.60 204 ALA A CA 1
ATOM 1653 C C . ALA A 1 227 ? 9.363 -0.061 -21.561 1.00 37.62 204 ALA A C 1
ATOM 1654 O O . ALA A 1 227 ? 9.403 0.961 -20.867 1.00 35.55 204 ALA A O 1
ATOM 1656 N N . SER A 1 228 ? 10.008 -0.154 -22.729 1.00 40.00 205 SER A N 1
ATOM 1657 C CA . SER A 1 228 ? 10.851 0.943 -23.191 1.00 33.96 205 SER A CA 1
ATOM 1658 C C . SER A 1 228 ? 10.054 2.204 -23.483 1.00 36.41 205 SER A C 1
ATOM 1659 O O . SER A 1 228 ? 10.632 3.293 -23.504 1.00 36.11 205 SER A O 1
ATOM 1662 N N . TYR A 1 229 ? 8.745 2.089 -23.704 1.00 31.84 206 TYR A N 1
ATOM 1663 C CA . TYR A 1 229 ? 7.910 3.252 -23.950 1.00 31.61 206 TYR A CA 1
ATOM 1664 C C . TYR A 1 229 ? 7.376 3.891 -22.676 1.00 34.58 206 TYR A C 1
ATOM 1665 O O . TYR A 1 229 ? 6.480 4.736 -22.758 1.00 33.98 206 TYR A O 1
ATOM 1674 N N . ALA A 1 230 ? 7.930 3.549 -21.508 1.00 34.80 207 ALA A N 1
ATOM 1675 C CA . ALA A 1 230 ? 7.523 4.195 -20.259 1.00 36.47 207 ALA A CA 1
ATOM 1676 C C . ALA A 1 230 ? 7.555 5.723 -20.298 1.00 36.78 207 ALA A C 1
ATOM 1677 O O . ALA A 1 230 ? 6.590 6.341 -19.821 1.00 32.53 207 ALA A O 1
ATOM 1679 N N . PRO A 1 231 ? 8.604 6.393 -20.807 1.00 34.02 208 PRO A N 1
ATOM 1680 C CA . PRO A 1 231 ? 8.572 7.867 -20.788 1.00 34.85 208 PRO A CA 1
ATOM 1681 C C . PRO A 1 231 ? 7.419 8.440 -21.594 1.00 36.74 208 PRO A C 1
ATOM 1682 O O . PRO A 1 231 ? 6.805 9.431 -21.178 1.00 36.40 208 PRO A O 1
ATOM 1686 N N . MET A 1 232 ? 7.092 7.828 -22.738 1.00 34.09 209 MET A N 1
ATOM 1687 C CA . MET A 1 232 ? 5.934 8.282 -23.495 1.00 28.15 209 MET A CA 1
ATOM 1688 C C . MET A 1 232 ? 4.643 8.056 -22.716 1.00 36.40 209 MET A C 1
ATOM 1689 O O . MET A 1 232 ? 3.774 8.933 -22.679 1.00 32.82 209 MET A O 1
ATOM 1694 N N . LEU A 1 233 ? 4.499 6.891 -22.082 1.00 37.58 210 LEU A N 1
ATOM 1695 C CA . LEU A 1 233 ? 3.239 6.573 -21.413 1.00 35.83 210 LEU A CA 1
ATOM 1696 C C . LEU A 1 233 ? 3.020 7.438 -20.178 1.00 38.75 210 LEU A C 1
ATOM 1697 O O . LEU A 1 233 ? 1.876 7.791 -19.863 1.00 34.28 210 LEU A O 1
ATOM 1702 N N . LEU A 1 234 ? 4.099 7.792 -19.475 1.00 35.30 211 LEU A N 1
ATOM 1703 C CA . LEU A 1 234 ? 4.005 8.749 -18.380 1.00 38.24 211 LEU A CA 1
ATOM 1704 C C . LEU A 1 234 ? 3.345 10.045 -18.831 1.00 40.24 211 LEU A C 1
ATOM 1705 O O . LEU A 1 234 ? 2.630 10.680 -18.050 1.00 37.34 211 LEU A O 1
ATOM 1710 N N . GLN A 1 235 ? 3.546 10.435 -20.092 1.00 34.11 212 GLN A N 1
ATOM 1711 C CA . GLN A 1 235 ? 3.058 11.702 -20.631 1.00 34.02 212 GLN A CA 1
ATOM 1712 C C . GLN A 1 235 ? 1.767 11.541 -21.431 1.00 31.26 212 GLN A C 1
ATOM 1713 O O . GLN A 1 235 ? 1.500 12.319 -22.357 1.00 28.21 212 GLN A O 1
ATOM 1719 N N . MET A 1 236 ? 0.965 10.535 -21.097 1.00 29.57 213 MET A N 1
ATOM 1720 C CA . MET A 1 236 ? -0.248 10.277 -21.869 1.00 31.98 213 MET A CA 1
ATOM 1721 C C . MET A 1 236 ? -1.173 11.488 -21.884 1.00 26.31 213 MET A C 1
ATOM 1722 O O . MET A 1 236 ? -1.790 11.788 -22.912 1.00 24.84 213 MET A O 1
ATOM 1727 N N . LYS A 1 237 ? -1.277 12.213 -20.766 1.00 27.92 214 LYS A N 1
ATOM 1728 C CA . LYS A 1 237 ? -2.176 13.368 -20.754 1.00 29.15 214 LYS A CA 1
ATOM 1729 C C . LYS A 1 237 ? -1.718 14.438 -21.744 1.00 27.56 214 LYS A C 1
ATOM 1730 O O . LYS A 1 237 ? -2.547 15.121 -22.348 1.00 30.20 214 LYS A O 1
ATOM 1736 N N . GLU A 1 238 ? -0.408 14.576 -21.953 1.00 30.56 215 GLU A N 1
ATOM 1737 C CA . GLU A 1 238 ? 0.081 15.508 -22.964 1.00 28.52 215 GLU A CA 1
ATOM 1738 C C . GLU A 1 238 ? -0.242 15.021 -24.375 1.00 29.61 215 GLU A C 1
ATOM 1739 O O . GLU A 1 238 ? -0.590 15.827 -25.250 1.00 25.79 215 GLU A O 1
ATOM 1745 N N . LEU A 1 239 ? -0.107 13.709 -24.621 1.00 25.93 216 LEU A N 1
ATOM 1746 C CA . LEU A 1 239 ? -0.451 13.145 -25.928 1.00 27.37 216 LEU A CA 1
ATOM 1747 C C . LEU A 1 239 ? -1.916 13.385 -26.255 1.00 29.55 216 LEU A C 1
ATOM 1748 O O . LEU A 1 239 ? -2.260 13.795 -27.367 1.00 26.00 216 LEU A O 1
ATOM 1753 N N . LEU A 1 240 ? -2.793 13.094 -25.300 1.00 26.39 217 LEU A N 1
ATOM 1754 C CA . LEU A 1 240 ? -4.230 13.165 -25.536 1.00 26.47 217 LEU A CA 1
ATOM 1755 C C . LEU A 1 240 ? -4.748 14.599 -25.530 1.00 28.22 217 LEU A C 1
ATOM 1756 O O . LEU A 1 240 ? -5.605 14.954 -26.350 1.00 29.28 217 LEU A O 1
ATOM 1761 N N . PHE A 1 241 ? -4.243 15.441 -24.620 1.00 26.26 218 PHE A N 1
ATOM 1762 C CA . PHE A 1 241 ? -4.866 16.727 -24.340 1.00 34.85 218 PHE A CA 1
ATOM 1763 C C . PHE A 1 241 ? -3.904 17.906 -24.331 1.00 35.68 218 PHE A C 1
ATOM 1764 O O . PHE A 1 241 ? -4.356 19.043 -24.155 1.00 30.21 218 PHE A O 1
ATOM 1772 N N . GLY A 1 242 ? -2.602 17.680 -24.506 1.00 28.95 219 GLY A N 1
ATOM 1773 C CA . GLY A 1 242 ? -1.648 18.775 -24.534 1.00 28.59 219 GLY A CA 1
ATOM 1774 C C . GLY A 1 242 ? -0.963 18.951 -25.873 1.00 36.43 219 GLY A C 1
ATOM 1775 O O . GLY A 1 242 ? -1.601 18.868 -26.930 1.00 30.31 219 GLY A O 1
ATOM 1776 N N . ASN A 1 243 ? 0.346 19.196 -25.844 1.00 28.88 220 ASN A N 1
ATOM 1777 C CA . ASN A 1 243 ? 1.122 19.397 -27.061 1.00 36.12 220 ASN A CA 1
ATOM 1778 C C . ASN A 1 243 ? 1.953 18.141 -27.266 1.00 37.54 220 ASN A C 1
ATOM 1779 O O . ASN A 1 243 ? 2.959 17.945 -26.567 1.00 33.39 220 ASN A O 1
ATOM 1784 N N . PRO A 1 244 ? 1.583 17.273 -28.211 1.00 31.89 221 PRO A N 1
ATOM 1785 C CA . PRO A 1 244 ? 2.264 15.974 -28.325 1.00 32.28 221 PRO A CA 1
ATOM 1786 C C . PRO A 1 244 ? 3.737 16.103 -28.636 1.00 34.93 221 PRO A C 1
ATOM 1787 O O . PRO A 1 244 ? 4.533 15.243 -28.237 1.00 37.21 221 PRO A O 1
ATOM 1791 N N . GLN A 1 245 ? 4.128 17.158 -29.339 1.00 29.65 222 GLN A N 1
ATOM 1792 C CA . GLN A 1 245 ? 5.523 17.270 -29.729 1.00 37.44 222 GLN A CA 1
ATOM 1793 C C . GLN A 1 245 ? 6.460 17.462 -28.541 1.00 39.39 222 GLN A C 1
ATOM 1794 O O . GLN A 1 245 ? 7.664 17.217 -28.681 1.00 37.70 222 GLN A O 1
ATOM 1800 N N . ARG A 1 246 ? 5.954 17.887 -27.379 1.00 37.36 223 ARG A N 1
ATOM 1801 C CA . ARG A 1 246 ? 6.829 17.984 -26.211 1.00 37.31 223 ARG A CA 1
ATOM 1802 C C . ARG A 1 246 ? 7.243 16.614 -25.698 1.00 41.55 223 ARG A C 1
ATOM 1803 O O . ARG A 1 246 ? 8.221 16.507 -24.951 1.00 42.88 223 ARG A O 1
ATOM 1811 N N . VAL A 1 247 ? 6.501 15.572 -26.062 1.00 37.91 224 VAL A N 1
ATOM 1812 C CA . VAL A 1 247 ? 6.864 14.217 -25.678 1.00 37.66 224 VAL A CA 1
ATOM 1813 C C . VAL A 1 247 ? 7.955 13.679 -26.594 1.00 40.43 224 VAL A C 1
ATOM 1814 O O . VAL A 1 247 ? 8.791 12.875 -26.167 1.00 45.84 224 VAL A O 1
ATOM 1818 N N . PHE A 1 248 ? 7.978 14.119 -27.850 1.00 38.23 225 PHE A N 1
ATOM 1819 C CA . PHE A 1 248 ? 8.968 13.697 -28.839 1.00 42.67 225 PHE A CA 1
ATOM 1820 C C . PHE A 1 248 ? 9.895 14.888 -29.115 1.00 63.63 225 PHE A C 1
ATOM 1821 O O . PHE A 1 248 ? 9.657 15.682 -30.026 1.00 68.62 225 PHE A O 1
ATOM 1829 N N . GLN A 1 249 ? 10.962 15.006 -28.320 1.00 77.73 226 GLN A N 1
ATOM 1830 C CA . GLN A 1 249 ? 11.846 16.169 -28.384 1.00 85.69 226 GLN A CA 1
ATOM 1831 C C . GLN A 1 249 ? 12.760 16.162 -29.601 1.00 90.83 226 GLN A C 1
ATOM 1832 O O . GLN A 1 249 ? 12.510 16.872 -30.581 1.00 92.61 226 GLN A O 1
ATOM 1838 N N . ARG A 1 250 ? 13.824 15.359 -29.524 1.00 96.50 227 ARG A N 1
ATOM 1839 C CA . ARG A 1 250 ? 14.982 15.421 -30.411 1.00 102.00 227 ARG A CA 1
ATOM 1840 C C . ARG A 1 250 ? 15.744 16.716 -30.153 1.00 99.22 227 ARG A C 1
ATOM 1841 O O . ARG A 1 250 ? 15.462 17.747 -30.773 1.00 94.30 227 ARG A O 1
ATOM 1849 N N . ASN A 1 251 ? 16.706 16.664 -29.226 1.00 101.41 228 ASN A N 1
ATOM 1850 C CA . ASN A 1 251 ? 17.488 17.829 -28.824 1.00 98.77 228 ASN A CA 1
ATOM 1851 C C . ASN A 1 251 ? 18.660 18.051 -29.773 1.00 97.90 228 ASN A C 1
ATOM 1852 O O . ASN A 1 251 ? 18.523 17.878 -30.988 1.00 98.24 228 ASN A O 1
ATOM 1857 N N . LYS A 1 252 ? 19.815 18.440 -29.226 1.00 97.70 229 LYS A N 1
ATOM 1858 C CA . LYS A 1 252 ? 21.008 18.618 -30.049 1.00 99.50 229 LYS A CA 1
ATOM 1859 C C . LYS A 1 252 ? 21.589 17.270 -30.465 1.00 106.02 229 LYS A C 1
ATOM 1860 O O . LYS A 1 252 ? 21.745 16.986 -31.659 1.00 105.44 229 LYS A O 1
ATOM 1866 N N . THR A 1 253 ? 21.917 16.422 -29.487 1.00 110.62 230 THR A N 1
ATOM 1867 C CA . THR A 1 253 ? 22.389 15.074 -29.782 1.00 114.40 230 THR A CA 1
ATOM 1868 C C . THR A 1 253 ? 21.336 14.226 -30.486 1.00 114.36 230 THR A C 1
ATOM 1869 O O . THR A 1 253 ? 21.679 13.164 -31.019 1.00 116.35 230 THR A O 1
ATOM 1873 N N . GLU A 1 254 ? 20.074 14.662 -30.488 1.00 110.30 231 GLU A N 1
ATOM 1874 C CA . GLU A 1 254 ? 18.991 14.004 -31.220 1.00 106.21 231 GLU A CA 1
ATOM 1875 C C . GLU A 1 254 ? 18.708 12.601 -30.688 1.00 103.10 231 GLU A C 1
ATOM 1876 O O . GLU A 1 254 ? 18.255 11.724 -31.429 1.00 102.04 231 GLU A O 1
ATOM 1882 N N . LYS A 1 255 ? 18.972 12.380 -29.403 1.00 100.75 232 LYS A N 1
ATOM 1883 C CA . LYS A 1 255 ? 18.541 11.150 -28.755 1.00 96.16 232 LYS A CA 1
ATOM 1884 C C . LYS A 1 255 ? 17.033 11.181 -28.534 1.00 85.94 232 LYS A C 1
ATOM 1885 O O . LYS A 1 255 ? 16.458 12.227 -28.217 1.00 92.28 232 LYS A O 1
ATOM 1891 N N . GLU A 1 256 ? 16.389 10.029 -28.710 1.00 73.20 233 GLU A N 1
ATOM 1892 C CA . GLU A 1 256 ? 14.943 9.953 -28.537 1.00 61.74 233 GLU A CA 1
ATOM 1893 C C . GLU A 1 256 ? 14.583 10.079 -27.065 1.00 62.03 233 GLU A C 1
ATOM 1894 O O . GLU A 1 256 ? 15.192 9.435 -26.206 1.00 63.78 233 GLU A O 1
ATOM 1900 N N . ARG A 1 257 ? 13.582 10.904 -26.775 1.00 62.88 234 ARG A N 1
ATOM 1901 C CA . ARG A 1 257 ? 13.151 11.113 -25.403 1.00 66.44 234 ARG A CA 1
ATOM 1902 C C . ARG A 1 257 ? 11.897 10.326 -25.042 1.00 59.94 234 ARG A C 1
ATOM 1903 O O . ARG A 1 257 ? 11.682 10.045 -23.859 1.00 62.14 234 ARG A O 1
ATOM 1911 N N . HIS A 1 258 ? 11.084 9.937 -26.023 1.00 47.71 235 HIS A N 1
ATOM 1912 C CA . HIS A 1 258 ? 9.861 9.204 -25.728 1.00 45.11 235 HIS A CA 1
ATOM 1913 C C . HIS A 1 258 ? 10.101 7.725 -25.441 1.00 45.62 235 HIS A C 1
ATOM 1914 O O . HIS A 1 258 ? 9.186 7.052 -24.952 1.00 39.10 235 HIS A O 1
ATOM 1921 N N . VAL A 1 259 ? 11.288 7.199 -25.731 1.00 38.20 236 VAL A N 1
ATOM 1922 C CA . VAL A 1 259 ? 11.546 5.770 -25.576 1.00 42.49 236 VAL A CA 1
ATOM 1923 C C . VAL A 1 259 ? 13.015 5.574 -25.233 1.00 48.43 236 VAL A C 1
ATOM 1924 O O . VAL A 1 259 ? 13.879 6.321 -25.701 1.00 49.47 236 VAL A O 1
ATOM 1928 N N . ASN A 1 260 ? 13.294 4.571 -24.401 1.00 47.17 237 ASN A N 1
ATOM 1929 C CA . ASN A 1 260 ? 14.669 4.130 -24.164 1.00 50.61 237 ASN A CA 1
ATOM 1930 C C . ASN A 1 260 ? 15.033 3.212 -25.322 1.00 50.43 237 ASN A C 1
ATOM 1931 O O . ASN A 1 260 ? 14.795 2.002 -25.282 1.00 50.46 237 ASN A O 1
ATOM 1936 N N . ARG A 1 261 ? 15.615 3.799 -26.375 1.00 45.12 238 ARG A N 1
ATOM 1937 C CA . ARG A 1 261 ? 15.895 3.036 -27.588 1.00 53.79 238 ARG A CA 1
ATOM 1938 C C . ARG A 1 261 ? 16.835 1.868 -27.315 1.00 54.64 238 ARG A C 1
ATOM 1939 O O . ARG A 1 261 ? 16.691 0.799 -27.927 1.00 45.51 238 ARG A O 1
ATOM 1947 N N . THR A 1 262 ? 17.777 2.044 -26.385 1.00 53.68 239 THR A N 1
ATOM 1948 C CA . THR A 1 262 ? 18.744 0.997 -26.071 1.00 58.43 239 THR A CA 1
ATOM 1949 C C . THR A 1 262 ? 18.051 -0.291 -25.637 1.00 55.83 239 THR A C 1
ATOM 1950 O O . THR A 1 262 ? 18.255 -1.353 -26.236 1.00 57.37 239 THR A O 1
ATOM 1954 N N . LEU A 1 263 ? 17.231 -0.218 -24.583 1.00 49.17 240 LEU A N 1
ATOM 1955 C CA . LEU A 1 263 ? 16.494 -1.400 -24.149 1.00 47.50 240 LEU A CA 1
ATOM 1956 C C . LEU A 1 263 ? 15.537 -1.866 -25.236 1.00 49.95 240 LEU A C 1
ATOM 1957 O O . LEU A 1 263 ? 15.322 -3.070 -25.414 1.00 53.27 240 LEU A O 1
ATOM 1962 N N . ASN A 1 264 ? 14.961 -0.920 -25.977 1.00 49.56 241 ASN A N 1
ATOM 1963 C CA . ASN A 1 264 ? 14.051 -1.263 -27.064 1.00 50.32 241 ASN A CA 1
ATOM 1964 C C . ASN A 1 264 ? 14.755 -2.096 -28.133 1.00 53.08 241 ASN A C 1
ATOM 1965 O O . ASN A 1 264 ? 14.259 -3.155 -28.546 1.00 50.03 241 ASN A O 1
ATOM 1970 N N . VAL A 1 265 ? 15.921 -1.631 -28.591 1.00 58.22 242 VAL A N 1
ATOM 1971 C CA . VAL A 1 265 ? 16.629 -2.324 -29.664 1.00 57.55 242 VAL A CA 1
ATOM 1972 C C . VAL A 1 265 ? 17.088 -3.702 -29.203 1.00 52.15 242 VAL A C 1
ATOM 1973 O O . VAL A 1 265 ? 17.013 -4.680 -29.956 1.00 49.64 242 VAL A O 1
ATOM 1977 N N . VAL A 1 266 ? 17.537 -3.810 -27.952 1.00 51.87 243 VAL A N 1
ATOM 1978 C CA . VAL A 1 266 ? 17.902 -5.114 -27.408 1.00 49.24 243 VAL A CA 1
ATOM 1979 C C . VAL A 1 266 ? 16.696 -6.044 -27.399 1.00 50.70 243 VAL A C 1
ATOM 1980 O O . VAL A 1 266 ? 16.764 -7.189 -27.864 1.00 50.79 243 VAL A O 1
ATOM 1984 N N . ALA A 1 267 ? 15.570 -5.565 -26.867 1.00 44.78 244 ALA A N 1
ATOM 1985 C CA . ALA A 1 267 ? 14.407 -6.432 -26.725 1.00 46.45 244 ALA A CA 1
ATOM 1986 C C . ALA A 1 267 ? 13.839 -6.825 -28.085 1.00 42.86 244 ALA A C 1
ATOM 1987 O O . ALA A 1 267 ? 13.507 -7.998 -28.312 1.00 42.42 244 ALA A O 1
ATOM 1989 N N . SER A 1 268 ? 13.736 -5.868 -29.008 1.00 44.14 245 SER A N 1
ATOM 1990 C CA . SER A 1 268 ? 13.137 -6.181 -30.302 1.00 53.95 245 SER A CA 1
ATOM 1991 C C . SER A 1 268 ? 14.034 -7.115 -31.109 1.00 59.04 245 SER A C 1
ATOM 1992 O O . SER A 1 268 ? 13.540 -8.003 -31.813 1.00 52.41 245 SER A O 1
ATOM 1995 N N . GLY A 1 269 ? 15.354 -6.944 -31.007 1.00 61.24 246 GLY A N 1
ATOM 1996 C CA . GLY A 1 269 ? 16.255 -7.891 -31.640 1.00 53.36 246 GLY A CA 1
ATOM 1997 C C . GLY A 1 269 ? 16.050 -9.302 -31.128 1.00 57.12 246 GLY A C 1
ATOM 1998 O O . GLY A 1 269 ? 16.048 -10.262 -31.903 1.00 59.26 246 GLY A O 1
ATOM 1999 N N . PHE A 1 270 ? 15.857 -9.447 -29.815 1.00 53.97 247 PHE A N 1
ATOM 2000 C CA . PHE A 1 270 ? 15.585 -10.763 -29.244 1.00 52.85 247 PHE A CA 1
ATOM 2001 C C . PHE A 1 270 ? 14.261 -11.326 -29.755 1.00 55.62 247 PHE A C 1
ATOM 2002 O O . PHE A 1 270 ? 14.152 -12.528 -30.024 1.00 60.37 247 PHE A O 1
ATOM 2010 N N . GLN A 1 271 ? 13.243 -10.472 -29.902 1.00 56.10 248 GLN A N 1
ATOM 2011 C CA . GLN A 1 271 ? 11.962 -10.950 -30.418 1.00 53.72 248 GLN A CA 1
ATOM 2012 C C . GLN A 1 271 ? 12.020 -11.227 -31.917 1.00 52.18 248 GLN A C 1
ATOM 2013 O O . GLN A 1 271 ? 11.374 -12.166 -32.400 1.00 49.47 248 GLN A O 1
ATOM 2019 N N . HIS A 1 272 ? 12.794 -10.444 -32.663 1.00 52.10 249 HIS A N 1
ATOM 2020 C CA . HIS A 1 272 ? 12.918 -10.644 -34.101 1.00 53.04 249 HIS A CA 1
ATOM 2021 C C . HIS A 1 272 ? 13.663 -11.924 -34.459 1.00 56.87 249 HIS A C 1
ATOM 2022 O O . HIS A 1 272 ? 13.864 -12.188 -35.649 1.00 61.53 249 HIS A O 1
ATOM 2029 N N . GLU A 1 273 ? 14.036 -12.740 -33.472 1.00 44.27 250 GLU A N 1
ATOM 2030 C CA . GLU A 1 273 ? 14.907 -13.877 -33.734 1.00 53.51 250 GLU A CA 1
ATOM 2031 C C . GLU A 1 273 ? 14.161 -14.989 -34.451 1.00 56.64 250 GLU A C 1
ATOM 2032 O O . GLU A 1 273 ? 14.626 -15.496 -35.482 1.00 51.36 250 GLU A O 1
ATOM 2038 N N . LYS A 1 274 ? 13.009 -15.404 -33.910 1.00 44.58 251 LYS A N 1
ATOM 2039 C CA . LYS A 1 274 ? 12.314 -16.520 -34.534 1.00 47.93 251 LYS A CA 1
ATOM 2040 C C . LYS A 1 274 ? 11.848 -16.159 -35.930 1.00 45.63 251 LYS A C 1
ATOM 2041 O O . LYS A 1 274 ? 11.692 -17.051 -36.776 1.00 43.64 251 LYS A O 1
ATOM 2047 N N . PHE A 1 275 ? 11.657 -14.868 -36.201 1.00 33.85 252 PHE A N 1
ATOM 2048 C CA . PHE A 1 275 ? 11.198 -14.490 -37.525 1.00 28.98 252 PHE A CA 1
ATOM 2049 C C . PHE A 1 275 ? 12.334 -14.502 -38.522 1.00 26.68 252 PHE A C 1
ATOM 2050 O O . PHE A 1 275 ? 12.109 -14.810 -39.693 1.00 30.41 252 PHE A O 1
ATOM 2058 N N . PHE A 1 276 ? 13.559 -14.188 -38.085 1.00 32.35 253 PHE A N 1
ATOM 2059 C CA . PHE A 1 276 ? 14.686 -14.261 -39.012 1.00 30.90 253 PHE A CA 1
ATOM 2060 C C . PHE A 1 276 ? 14.884 -15.690 -39.506 1.00 27.49 253 PHE A C 1
ATOM 2061 O O . PHE A 1 276 ? 15.225 -15.912 -40.677 1.00 27.97 253 PHE A O 1
ATOM 2069 N N . ALA A 1 277 ? 14.669 -16.673 -38.623 1.00 23.40 254 ALA A N 1
ATOM 2070 C CA . ALA A 1 277 ? 14.790 -18.072 -39.010 1.00 25.77 254 ALA A CA 1
ATOM 2071 C C . ALA A 1 277 ? 13.782 -18.438 -40.086 1.00 30.09 254 ALA A C 1
ATOM 2072 O O . ALA A 1 277 ? 14.033 -19.350 -40.878 1.00 27.37 254 ALA A O 1
ATOM 2074 N N . ASP A 1 278 ? 12.649 -17.730 -40.150 1.00 26.76 255 ASP A N 1
ATOM 2075 C CA . ASP A 1 278 ? 11.667 -18.026 -41.187 1.00 25.27 255 ASP A CA 1
ATOM 2076 C C . ASP A 1 278 ? 12.121 -17.581 -42.567 1.00 26.78 255 ASP A C 1
ATOM 2077 O O . ASP A 1 278 ? 11.489 -17.960 -43.565 1.00 23.51 255 ASP A O 1
ATOM 2082 N N . THR A 1 279 ? 13.183 -16.784 -42.654 1.00 23.75 256 THR A N 1
ATOM 2083 C CA . THR A 1 279 ? 13.733 -16.470 -43.961 1.00 21.88 256 THR A CA 1
ATOM 2084 C C . THR A 1 279 ? 14.628 -17.576 -44.486 1.00 24.24 256 THR A C 1
ATOM 2085 O O . THR A 1 279 ? 14.911 -17.574 -45.684 1.00 20.73 256 THR A O 1
ATOM 2089 N N . ASP A 1 280 ? 15.047 -18.524 -43.630 1.00 19.91 257 ASP A N 1
ATOM 2090 C CA . ASP A 1 280 ? 15.918 -19.615 -44.076 1.00 19.31 257 ASP A CA 1
ATOM 2091 C C . ASP A 1 280 ? 15.325 -20.355 -45.271 1.00 22.28 257 ASP A C 1
ATOM 2092 O O . ASP A 1 280 ? 16.010 -20.579 -46.280 1.00 20.44 257 ASP A O 1
ATOM 2097 N N . LYS A 1 281 ? 14.057 -20.773 -45.170 1.00 19.89 258 LYS A N 1
ATOM 2098 C CA . LYS A 1 281 ? 13.516 -21.583 -46.256 1.00 21.27 258 LYS A CA 1
ATOM 2099 C C . LYS A 1 281 ? 13.429 -20.777 -47.545 1.00 19.23 258 LYS A C 1
ATOM 2100 O O . LYS A 1 281 ? 13.583 -21.343 -48.635 1.00 21.59 258 LYS A O 1
ATOM 2106 N N . ILE A 1 282 ? 13.208 -19.465 -47.441 1.00 21.73 259 ILE A N 1
ATOM 2107 C CA . ILE A 1 282 ? 13.148 -18.622 -48.633 1.00 23.50 259 ILE A CA 1
ATOM 2108 C C . ILE A 1 282 ? 14.532 -18.509 -49.266 1.00 23.25 259 ILE A C 1
ATOM 2109 O O . ILE A 1 282 ? 14.705 -18.695 -50.481 1.00 20.89 259 ILE A O 1
ATOM 2114 N N . ILE A 1 283 ? 15.534 -18.211 -48.439 1.00 20.58 260 ILE A N 1
ATOM 2115 C CA . ILE A 1 283 ? 16.920 -18.086 -48.900 1.00 17.58 260 ILE A CA 1
ATOM 2116 C C . ILE A 1 283 ? 17.408 -19.409 -49.488 1.00 19.97 260 ILE A C 1
ATOM 2117 O O . ILE A 1 283 ? 18.021 -19.440 -50.565 1.00 19.49 260 ILE A O 1
ATOM 2122 N N . ILE A 1 284 ? 17.168 -20.523 -48.780 1.00 18.90 261 ILE A N 1
ATOM 2123 C CA . ILE A 1 284 ? 17.573 -21.826 -49.306 1.00 25.85 261 ILE A CA 1
ATOM 2124 C C . ILE A 1 284 ? 16.930 -22.064 -50.667 1.00 23.85 261 ILE A C 1
ATOM 2125 O O . ILE A 1 284 ? 17.580 -22.539 -51.604 1.00 19.60 261 ILE A O 1
ATOM 2130 N N . SER A 1 285 ? 15.668 -21.687 -50.817 1.00 22.69 262 SER A N 1
ATOM 2131 C CA . SER A 1 285 ? 14.994 -21.916 -52.088 1.00 23.16 262 SER A CA 1
ATOM 2132 C C . SER A 1 285 ? 15.597 -21.063 -53.201 1.00 23.98 262 SER A C 1
ATOM 2133 O O . SER A 1 285 ? 15.867 -21.564 -54.305 1.00 24.11 262 SER A O 1
ATOM 2136 N N . ILE A 1 286 ? 15.813 -19.772 -52.926 1.00 21.89 263 ILE A N 1
ATOM 2137 C CA . ILE A 1 286 ? 16.392 -18.860 -53.918 1.00 19.05 263 ILE A CA 1
ATOM 2138 C C . ILE A 1 286 ? 17.748 -19.375 -54.375 1.00 24.10 263 ILE A C 1
ATOM 2139 O O . ILE A 1 286 ? 18.043 -19.427 -55.578 1.00 21.00 263 ILE A O 1
ATOM 2144 N N . PHE A 1 287 ? 18.600 -19.760 -53.424 1.00 18.21 264 PHE A N 1
ATOM 2145 C CA . PHE A 1 287 ? 19.979 -20.077 -53.768 1.00 21.22 264 PHE A CA 1
ATOM 2146 C C . PHE A 1 287 ? 20.205 -21.561 -54.032 1.00 24.64 264 PHE A C 1
ATOM 2147 O O . PHE A 1 287 ? 21.356 -21.990 -54.217 1.00 24.96 264 PHE A O 1
ATOM 2155 N N . ASN A 1 288 ? 19.126 -22.341 -54.101 1.00 17.85 265 ASN A N 1
ATOM 2156 C CA . ASN A 1 288 ? 19.115 -23.633 -54.783 1.00 21.77 265 ASN A CA 1
ATOM 2157 C C . ASN A 1 288 ? 18.616 -23.539 -56.223 1.00 23.18 265 ASN A C 1
ATOM 2158 O O . ASN A 1 288 ? 18.735 -24.519 -56.964 1.00 23.32 265 ASN A O 1
ATOM 2163 N N . GLN A 1 289 ? 18.073 -22.400 -56.640 1.00 22.87 266 GLN A N 1
ATOM 2164 C CA . GLN A 1 289 ? 17.433 -22.326 -57.951 1.00 21.26 266 GLN A CA 1
ATOM 2165 C C . GLN A 1 289 ? 18.483 -22.369 -59.057 1.00 20.39 266 GLN A C 1
ATOM 2166 O O . GLN A 1 289 ? 19.420 -21.562 -59.073 1.00 23.47 266 GLN A O 1
ATOM 2172 N N . GLN A 1 290 ? 18.355 -23.347 -59.947 1.00 24.33 267 GLN A N 1
ATOM 2173 C CA . GLN A 1 290 ? 19.288 -23.500 -61.057 1.00 27.12 267 GLN A CA 1
ATOM 2174 C C . GLN A 1 290 ? 18.927 -22.551 -62.203 1.00 20.78 267 GLN A C 1
ATOM 2175 O O . GLN A 1 290 ? 17.745 -22.250 -62.424 1.00 21.84 267 GLN A O 1
ATOM 2181 N N . PRO A 1 291 ? 19.926 -22.044 -62.941 1.00 22.76 268 PRO A N 1
ATOM 2182 C CA . PRO A 1 291 ? 21.373 -22.239 -62.767 1.00 19.53 268 PRO A CA 1
ATOM 2183 C C . PRO A 1 291 ? 21.986 -21.225 -61.801 1.00 22.12 268 PRO A C 1
ATOM 2184 O O . PRO A 1 291 ? 21.431 -20.138 -61.589 1.00 20.28 268 PRO A O 1
ATOM 2188 N N . ILE A 1 292 ? 23.147 -21.569 -61.236 1.00 21.03 269 ILE A N 1
ATOM 2189 C CA . ILE A 1 292 ? 23.790 -20.693 -60.246 1.00 18.18 269 ILE A CA 1
ATOM 2190 C C . ILE A 1 292 ? 24.005 -19.291 -60.800 1.00 20.28 269 ILE A C 1
ATOM 2191 O O . ILE A 1 292 ? 23.793 -18.286 -60.106 1.00 22.52 269 ILE A O 1
ATOM 2196 N N . GLU A 1 293 ? 24.478 -19.196 -62.046 1.00 24.05 270 GLU A N 1
ATOM 2197 C CA . GLU A 1 293 ? 24.858 -17.903 -62.600 1.00 21.90 270 GLU A CA 1
ATOM 2198 C C . GLU A 1 293 ? 23.685 -16.950 -62.695 1.00 28.92 270 GLU A C 1
ATOM 2199 O O . GLU A 1 293 ? 23.897 -15.745 -62.816 1.00 23.86 270 GLU A O 1
ATOM 2205 N N . GLU A 1 294 ? 22.457 -17.456 -62.676 1.00 23.36 271 GLU A N 1
ATOM 2206 C CA . GLU A 1 294 ? 21.294 -16.592 -62.786 1.00 22.44 271 GLU A CA 1
ATOM 2207 C C . GLU A 1 294 ? 20.719 -16.193 -61.440 1.00 21.76 271 GLU A C 1
ATOM 2208 O O . GLU A 1 294 ? 19.760 -15.409 -61.398 1.00 24.44 271 GLU A O 1
ATOM 2214 N N . GLN A 1 295 ? 21.293 -16.686 -60.346 1.00 20.33 272 GLN A N 1
ATOM 2215 C CA . GLN A 1 295 ? 20.878 -16.303 -58.996 1.00 25.99 272 GLN A CA 1
ATOM 2216 C C . GLN A 1 295 ? 21.328 -14.873 -58.698 1.00 24.42 272 GLN A C 1
ATOM 2217 O O . GLN A 1 295 ? 22.170 -14.325 -59.410 1.00 22.14 272 GLN A O 1
ATOM 2223 N N . PRO A 1 296 ? 20.817 -14.250 -57.628 1.00 21.19 273 PRO A N 1
ATOM 2224 C CA . PRO A 1 296 ? 21.323 -12.923 -57.246 1.00 18.23 273 PRO A CA 1
ATOM 2225 C C . PRO A 1 296 ? 22.806 -12.962 -56.908 1.00 23.77 273 PRO A C 1
ATOM 2226 O O . PRO A 1 296 ? 23.345 -13.993 -56.500 1.00 23.30 273 PRO A O 1
ATOM 2230 N N . ILE A 1 297 ? 23.454 -11.814 -57.069 1.00 20.22 274 ILE A N 1
ATOM 2231 C CA . ILE A 1 297 ? 24.794 -11.584 -56.526 1.00 23.84 274 ILE A CA 1
ATOM 2232 C C . ILE A 1 297 ? 24.747 -10.774 -55.232 1.00 23.60 274 ILE A C 1
ATOM 2233 O O . ILE A 1 297 ? 25.519 -11.036 -54.308 1.00 28.58 274 ILE A O 1
ATOM 2238 N N . TYR A 1 298 ? 23.856 -9.787 -55.140 1.00 19.24 275 TYR A N 1
ATOM 2239 C CA . TYR A 1 298 ? 23.844 -8.849 -54.024 1.00 17.81 275 TYR A CA 1
ATOM 2240 C C . TYR A 1 298 ? 22.566 -9.026 -53.228 1.00 22.52 275 TYR A C 1
ATOM 2241 O O . TYR A 1 298 ? 21.488 -9.193 -53.802 1.00 22.28 275 TYR A O 1
ATOM 2250 N N . ILE A 1 299 ? 22.691 -8.966 -51.912 1.00 20.36 276 ILE A N 1
ATOM 2251 C CA . ILE A 1 299 ? 21.550 -9.060 -51.009 1.00 20.59 276 ILE A CA 1
ATOM 2252 C C . ILE A 1 299 ? 21.601 -7.786 -50.191 1.00 21.61 276 ILE A C 1
ATOM 2253 O O . ILE A 1 299 ? 22.549 -7.573 -49.420 1.00 23.41 276 ILE A O 1
ATOM 2258 N N . VAL A 1 300 ? 20.608 -6.918 -50.385 1.00 20.31 277 VAL A N 1
ATOM 2259 C CA . VAL A 1 300 ? 20.659 -5.523 -49.937 1.00 18.96 277 VAL A CA 1
ATOM 2260 C C . VAL A 1 300 ? 19.563 -5.321 -48.895 1.00 20.43 277 VAL A C 1
ATOM 2261 O O . VAL A 1 300 ? 18.371 -5.376 -49.217 1.00 22.51 277 VAL A O 1
ATOM 2265 N N . ASP A 1 301 ? 19.966 -5.099 -47.648 1.00 20.34 278 ASP A N 1
ATOM 2266 C CA . ASP A 1 301 ? 19.050 -5.014 -46.510 1.00 23.60 278 ASP A CA 1
ATOM 2267 C C . ASP A 1 301 ? 18.860 -3.542 -46.161 1.00 22.42 278 ASP A C 1
ATOM 2268 O O . ASP A 1 301 ? 19.790 -2.884 -45.670 1.00 26.02 278 ASP A O 1
ATOM 2273 N N . MET A 1 302 ? 17.658 -3.026 -46.421 1.00 24.53 279 MET A N 1
ATOM 2274 C CA . MET A 1 302 ? 17.340 -1.647 -46.088 1.00 23.14 279 MET A CA 1
ATOM 2275 C C . MET A 1 302 ? 16.959 -1.575 -44.614 1.00 29.53 279 MET A C 1
ATOM 2276 O O . MET A 1 302 ? 15.961 -2.179 -44.192 1.00 26.11 279 MET A O 1
ATOM 2281 N N . GLY A 1 303 ? 17.763 -0.853 -43.834 1.00 28.12 280 GLY A N 1
ATOM 2282 C CA . GLY A 1 303 ? 17.551 -0.746 -42.403 1.00 26.60 280 GLY A CA 1
ATOM 2283 C C . GLY A 1 303 ? 18.257 -1.847 -41.647 1.00 28.06 280 GLY A C 1
ATOM 2284 O O . GLY A 1 303 ? 17.648 -2.509 -40.803 1.00 30.74 280 GLY A O 1
ATOM 2285 N N . CYS A 1 304 ? 19.550 -2.045 -41.936 1.00 27.48 281 CYS A N 1
ATOM 2286 C CA . CYS A 1 304 ? 20.242 -3.262 -41.517 1.00 26.57 281 CYS A CA 1
ATOM 2287 C C . CYS A 1 304 ? 20.522 -3.314 -40.017 1.00 28.21 281 CYS A C 1
ATOM 2288 O O . CYS A 1 304 ? 20.808 -4.399 -39.496 1.00 34.03 281 CYS A O 1
ATOM 2291 N N . GLY A 1 305 ? 20.465 -2.185 -39.317 1.00 28.32 282 GLY A N 1
ATOM 2292 C CA . GLY A 1 305 ? 20.705 -2.198 -37.882 1.00 28.41 282 GLY A CA 1
ATOM 2293 C C . GLY A 1 305 ? 22.107 -2.676 -37.564 1.00 36.63 282 GLY A C 1
ATOM 2294 O O . GLY A 1 305 ? 23.109 -2.085 -37.996 1.00 38.46 282 GLY A O 1
ATOM 2295 N N . ASP A 1 306 ? 22.203 -3.764 -36.800 1.00 32.23 283 ASP A N 1
ATOM 2296 C CA . ASP A 1 306 ? 23.497 -4.355 -36.494 1.00 28.37 283 ASP A CA 1
ATOM 2297 C C . ASP A 1 306 ? 23.898 -5.459 -37.467 1.00 28.21 283 ASP A C 1
ATOM 2298 O O . ASP A 1 306 ? 24.920 -6.120 -37.249 1.00 31.63 283 ASP A O 1
ATOM 2303 N N . GLY A 1 307 ? 23.135 -5.667 -38.542 1.00 27.91 284 GLY A N 1
ATOM 2304 C CA . GLY A 1 307 ? 23.515 -6.650 -39.541 1.00 25.16 284 GLY A CA 1
ATOM 2305 C C . GLY A 1 307 ? 23.165 -8.086 -39.200 1.00 33.14 284 GLY A C 1
ATOM 2306 O O . GLY A 1 307 ? 23.630 -9.002 -39.887 1.00 30.45 284 GLY A O 1
ATOM 2307 N N . THR A 1 308 ? 22.346 -8.313 -38.174 1.00 29.23 285 THR A N 1
ATOM 2308 C CA . THR A 1 308 ? 22.057 -9.678 -37.748 1.00 31.28 285 THR A CA 1
ATOM 2309 C C . THR A 1 308 ? 21.430 -10.483 -38.876 1.00 19.24 285 THR A C 1
ATOM 2310 O O . THR A 1 308 ? 21.851 -11.617 -39.159 1.00 21.34 285 THR A O 1
ATOM 2314 N N . LEU A 1 309 ? 20.446 -9.897 -39.561 1.00 21.77 286 LEU A N 1
ATOM 2315 C CA . LEU A 1 309 ? 19.767 -10.617 -40.627 1.00 26.54 286 LEU A CA 1
ATOM 2316 C C . LEU A 1 309 ? 20.720 -10.927 -41.783 1.00 25.66 286 LEU A C 1
ATOM 2317 O O . LEU A 1 309 ? 20.744 -12.059 -42.283 1.00 22.25 286 LEU A O 1
ATOM 2322 N N . LEU A 1 310 ? 21.532 -9.950 -42.203 1.00 24.36 287 LEU A N 1
ATOM 2323 C CA . LEU A 1 310 ? 22.474 -10.204 -43.294 1.00 22.56 287 LEU A CA 1
ATOM 2324 C C . LEU A 1 310 ? 23.453 -11.306 -42.922 1.00 22.48 287 LEU A C 1
ATOM 2325 O O . LEU A 1 310 ? 23.782 -12.167 -43.751 1.00 25.96 287 LEU A O 1
ATOM 2330 N N . LYS A 1 311 ? 23.937 -11.292 -41.684 1.00 25.27 288 LYS A N 1
ATOM 2331 C CA . LYS A 1 311 ? 24.897 -12.303 -41.269 1.00 24.46 288 LYS A CA 1
ATOM 2332 C C . LYS A 1 311 ? 24.261 -13.689 -41.310 1.00 25.73 288 LYS A C 1
ATOM 2333 O O . LYS A 1 311 ? 24.852 -14.643 -41.826 1.00 24.64 288 LYS A O 1
ATOM 2339 N N . ARG A 1 312 ? 23.047 -13.815 -40.775 1.00 24.58 289 ARG A N 1
ATOM 2340 C CA . ARG A 1 312 ? 22.374 -15.106 -40.775 1.00 24.94 289 ARG A CA 1
ATOM 2341 C C . ARG A 1 312 ? 22.176 -15.621 -42.192 1.00 22.81 289 ARG A C 1
ATOM 2342 O O . ARG A 1 312 ? 22.424 -16.800 -42.476 1.00 23.99 289 ARG A O 1
ATOM 2350 N N . ILE A 1 313 ? 21.729 -14.744 -43.096 1.00 22.90 290 ILE A N 1
ATOM 2351 C CA . ILE A 1 313 ? 21.418 -15.170 -44.457 1.00 22.21 290 ILE A CA 1
ATOM 2352 C C . ILE A 1 313 ? 22.662 -15.713 -45.134 1.00 20.12 290 ILE A C 1
ATOM 2353 O O . ILE A 1 313 ? 22.620 -16.738 -45.824 1.00 17.33 290 ILE A O 1
ATOM 2358 N N . TYR A 1 314 ? 23.796 -15.047 -44.932 1.00 19.73 291 TYR A N 1
ATOM 2359 C CA . TYR A 1 314 ? 25.014 -15.505 -45.580 1.00 21.56 291 TYR A CA 1
ATOM 2360 C C . TYR A 1 314 ? 25.411 -16.883 -45.081 1.00 24.36 291 TYR A C 1
ATOM 2361 O O . TYR A 1 314 ? 25.830 -17.742 -45.869 1.00 24.34 291 TYR A O 1
ATOM 2370 N N . LYS A 1 315 ? 25.312 -17.103 -43.768 1.00 22.45 292 LYS A N 1
ATOM 2371 C CA . LYS A 1 315 ? 25.662 -18.406 -43.214 1.00 27.38 292 LYS A CA 1
ATOM 2372 C C . LYS A 1 315 ? 24.712 -19.486 -43.718 1.00 23.37 292 LYS A C 1
ATOM 2373 O O . LYS A 1 315 ? 25.134 -20.616 -43.987 1.00 21.09 292 LYS A O 1
ATOM 2379 N N . ILE A 1 316 ? 23.428 -19.150 -43.872 1.00 22.43 293 ILE A N 1
ATOM 2380 C CA . ILE A 1 316 ? 22.468 -20.119 -44.397 1.00 22.77 293 ILE A CA 1
ATOM 2381 C C . ILE A 1 316 ? 22.821 -20.494 -45.826 1.00 17.49 293 ILE A C 1
ATOM 2382 O O . ILE A 1 316 ? 22.788 -21.673 -46.202 1.00 26.89 293 ILE A O 1
ATOM 2387 N N . ILE A 1 317 ? 23.109 -19.489 -46.657 1.00 20.20 294 ILE A N 1
ATOM 2388 C CA . ILE A 1 317 ? 23.557 -19.756 -48.024 1.00 21.37 294 ILE A CA 1
ATOM 2389 C C . ILE A 1 317 ? 24.768 -20.676 -48.003 1.00 23.90 294 ILE A C 1
ATOM 2390 O O . ILE A 1 317 ? 24.803 -21.725 -48.663 1.00 24.71 294 ILE A O 1
ATOM 2395 N N . LYS A 1 318 ? 25.770 -20.301 -47.216 1.00 24.16 295 LYS A N 1
ATOM 2396 C CA . LYS A 1 318 ? 27.029 -21.030 -47.228 1.00 23.87 295 LYS A CA 1
ATOM 2397 C C . LYS A 1 318 ? 26.835 -22.501 -46.850 1.00 25.49 295 LYS A C 1
ATOM 2398 O O . LYS A 1 318 ? 27.446 -23.391 -47.457 1.00 29.66 295 LYS A O 1
ATOM 2404 N N . GLN A 1 319 ? 25.982 -22.778 -45.858 1.00 25.32 296 GLN A N 1
ATOM 2405 C CA . GLN A 1 319 ? 25.862 -24.116 -45.296 1.00 25.54 296 GLN A CA 1
ATOM 2406 C C . GLN A 1 319 ? 24.789 -24.967 -45.952 1.00 21.61 296 GLN A C 1
ATOM 2407 O O . GLN A 1 319 ? 24.928 -26.193 -45.979 1.00 26.98 296 GLN A O 1
ATOM 2413 N N . PHE A 1 320 ? 23.701 -24.365 -46.441 1.00 20.73 297 PHE A N 1
ATOM 2414 C CA . PHE A 1 320 ? 22.510 -25.145 -46.762 1.00 24.41 297 PHE A CA 1
ATOM 2415 C C . PHE A 1 320 ? 22.031 -24.993 -48.198 1.00 25.37 297 PHE A C 1
ATOM 2416 O O . PHE A 1 320 ? 20.983 -25.556 -48.539 1.00 27.39 297 PHE A O 1
ATOM 2424 N N . SER A 1 321 ? 22.749 -24.270 -49.054 1.00 21.66 298 SER A N 1
ATOM 2425 C CA . SER A 1 321 ? 22.267 -24.039 -50.412 1.00 26.70 298 SER A CA 1
ATOM 2426 C C . SER A 1 321 ? 23.315 -24.492 -51.411 1.00 25.83 298 SER A C 1
ATOM 2427 O O . SER A 1 321 ? 24.508 -24.534 -51.102 1.00 21.61 298 SER A O 1
ATOM 2430 N N . ALA A 1 322 ? 22.862 -24.800 -52.631 1.00 22.06 299 ALA A N 1
ATOM 2431 C CA . ALA A 1 322 ? 23.811 -25.133 -53.691 1.00 28.07 299 ALA A CA 1
ATOM 2432 C C . ALA 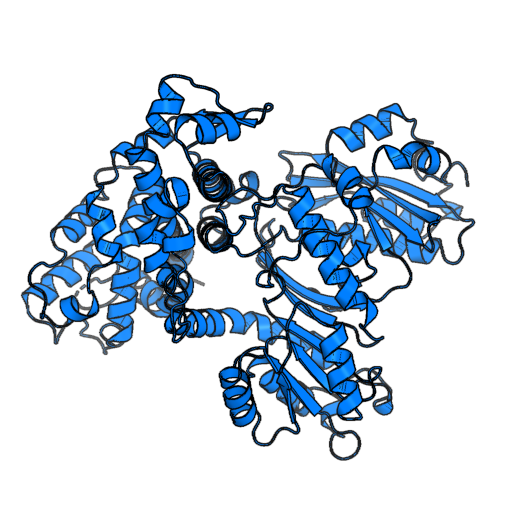A 1 322 ? 24.770 -23.981 -53.968 1.00 23.90 299 ALA A C 1
ATOM 2433 O O . ALA A 1 322 ? 25.948 -24.218 -54.283 1.00 22.48 299 ALA A O 1
ATOM 2435 N N . ARG A 1 323 ? 24.296 -22.730 -53.851 1.00 22.48 300 ARG A N 1
ATOM 2436 C CA . ARG A 1 323 ? 25.182 -21.580 -54.043 1.00 21.77 300 ARG A CA 1
ATOM 2437 C C . ARG A 1 323 ? 26.355 -21.623 -53.072 1.00 21.39 300 ARG A C 1
ATOM 2438 O O . ARG A 1 323 ? 27.483 -21.256 -53.426 1.00 20.31 300 ARG A O 1
ATOM 2446 N N . GLY A 1 324 ? 26.113 -22.066 -51.843 1.00 22.05 301 GLY A N 1
ATOM 2447 C CA . GLY A 1 324 ? 27.171 -22.077 -50.839 1.00 19.80 301 GLY A CA 1
ATOM 2448 C C . GLY A 1 324 ? 28.337 -23.003 -51.152 1.00 26.94 301 GLY A C 1
ATOM 2449 O O . GLY A 1 324 ? 29.418 -22.837 -50.573 1.00 26.91 301 GLY A O 1
ATOM 2450 N N . LYS A 1 325 ? 28.149 -23.977 -52.043 1.00 21.12 302 LYS A N 1
ATOM 2451 C CA . LYS A 1 325 ? 29.250 -24.844 -52.442 1.00 25.89 302 LYS A CA 1
ATOM 2452 C C . LYS A 1 325 ? 30.172 -24.191 -53.466 1.00 23.26 302 LYS A C 1
ATOM 2453 O O . LYS A 1 325 ? 31.288 -24.688 -53.693 1.00 25.15 302 LYS A O 1
ATOM 2459 N N . VAL A 1 326 ? 29.754 -23.092 -54.085 1.00 19.17 303 VAL A N 1
ATOM 2460 C CA . VAL A 1 326 ? 30.505 -22.545 -55.208 1.00 22.16 303 VAL A CA 1
ATOM 2461 C C . VAL A 1 326 ? 30.732 -21.042 -55.063 1.00 25.19 303 VAL A C 1
ATOM 2462 O O . VAL A 1 326 ? 30.840 -20.323 -56.063 1.00 25.64 303 VAL A O 1
ATOM 2466 N N . LEU A 1 327 ? 30.834 -20.555 -53.821 1.00 21.29 304 LEU A N 1
ATOM 2467 C CA . LEU A 1 327 ? 31.037 -19.125 -53.602 1.00 17.44 304 LEU A CA 1
ATOM 2468 C C . LEU A 1 327 ? 32.365 -18.654 -54.171 1.00 18.38 304 LEU A C 1
ATOM 2469 O O . LEU A 1 327 ? 32.485 -17.494 -54.575 1.00 22.50 304 LEU A O 1
ATOM 2474 N N . THR A 1 328 ? 33.353 -19.546 -54.227 1.00 21.78 305 THR A N 1
ATOM 2475 C CA . THR A 1 328 ? 34.644 -19.211 -54.818 1.00 23.74 305 THR A CA 1
ATOM 2476 C C . THR A 1 328 ? 34.479 -18.693 -56.242 1.00 20.18 305 THR A C 1
ATOM 2477 O O . THR A 1 328 ? 35.088 -17.685 -56.627 1.00 22.34 305 THR A O 1
ATOM 2481 N N . GLU A 1 329 ? 33.647 -19.371 -57.035 1.00 23.28 306 GLU A N 1
ATOM 2482 C CA . GLU A 1 329 ? 33.431 -18.984 -58.421 1.00 18.71 306 GLU A CA 1
ATOM 2483 C C . GLU A 1 329 ? 32.312 -17.978 -58.590 1.00 22.54 306 GLU A C 1
ATOM 2484 O O . GLU A 1 329 ? 32.373 -17.157 -59.516 1.00 23.05 306 GLU A O 1
ATOM 2490 N N . TYR A 1 330 ? 31.303 -18.004 -57.705 1.00 19.48 307 TYR A N 1
ATOM 2491 C CA . TYR A 1 330 ? 30.138 -17.119 -57.786 1.00 19.92 307 TYR A CA 1
ATOM 2492 C C . TYR A 1 330 ? 29.914 -16.485 -56.418 1.00 22.09 307 TYR A C 1
ATOM 2493 O O . TYR A 1 330 ? 29.019 -16.899 -55.662 1.00 22.58 307 TYR A O 1
ATOM 2502 N N . PRO A 1 331 ? 30.727 -15.488 -56.061 1.00 22.26 308 PRO A N 1
ATOM 2503 C CA . PRO A 1 331 ? 30.597 -14.858 -54.743 1.00 22.44 308 PRO A CA 1
ATOM 2504 C C . PRO A 1 331 ? 29.264 -14.160 -54.556 1.00 23.51 308 PRO A C 1
ATOM 2505 O O . PRO A 1 331 ? 28.649 -13.672 -55.508 1.00 20.58 308 PRO A O 1
ATOM 2509 N N . ILE A 1 332 ? 28.856 -14.099 -53.292 1.00 19.68 309 ILE A N 1
ATOM 2510 C CA . ILE A 1 332 ? 27.719 -13.319 -52.809 1.00 25.50 309 ILE A CA 1
ATOM 2511 C C . ILE A 1 332 ? 28.263 -12.091 -52.081 1.00 22.76 309 ILE A C 1
ATOM 2512 O O . ILE A 1 332 ? 29.267 -12.187 -51.362 1.00 24.35 309 ILE A O 1
ATOM 2517 N N . ILE A 1 333 ? 27.635 -10.934 -52.285 1.00 20.81 310 ILE A N 1
ATOM 2518 C CA . ILE A 1 333 ? 27.996 -9.709 -51.565 1.00 22.88 310 ILE A CA 1
ATOM 2519 C C . ILE A 1 333 ? 26.776 -9.249 -50.769 1.00 23.41 310 ILE A C 1
ATOM 2520 O O . ILE A 1 333 ? 25.715 -8.996 -51.353 1.00 20.29 310 ILE A O 1
ATOM 2525 N N . MET A 1 334 ? 26.932 -9.134 -49.443 1.00 21.20 311 MET A N 1
ATOM 2526 C CA . MET A 1 334 ? 25.897 -8.591 -48.566 1.00 25.53 311 MET A CA 1
ATOM 2527 C C . MET A 1 334 ? 26.043 -7.077 -48.465 1.00 26.99 311 MET A C 1
ATOM 2528 O O . MET A 1 334 ? 27.146 -6.563 -48.255 1.00 24.09 311 MET A O 1
ATOM 2533 N N . VAL A 1 335 ? 24.930 -6.360 -48.580 1.00 27.27 312 VAL A N 1
ATOM 2534 C CA . VAL A 1 335 ? 24.942 -4.902 -48.566 1.00 24.93 312 VAL A CA 1
ATOM 2535 C C . VAL A 1 335 ? 24.034 -4.421 -47.440 1.00 23.24 312 VAL A C 1
ATOM 2536 O O . VAL A 1 335 ? 22.826 -4.690 -47.454 1.00 22.81 312 VAL A O 1
ATOM 2540 N N . GLY A 1 336 ? 24.618 -3.732 -46.463 1.00 21.77 313 GLY A N 1
ATOM 2541 C CA . GLY A 1 336 ? 23.851 -3.097 -45.402 1.00 25.43 313 GLY A CA 1
ATOM 2542 C C . GLY A 1 336 ? 23.582 -1.637 -45.721 1.00 27.66 313 GLY A C 1
ATOM 2543 O O . GLY A 1 336 ? 24.506 -0.869 -46.008 1.00 21.74 313 GLY A O 1
ATOM 2544 N N . V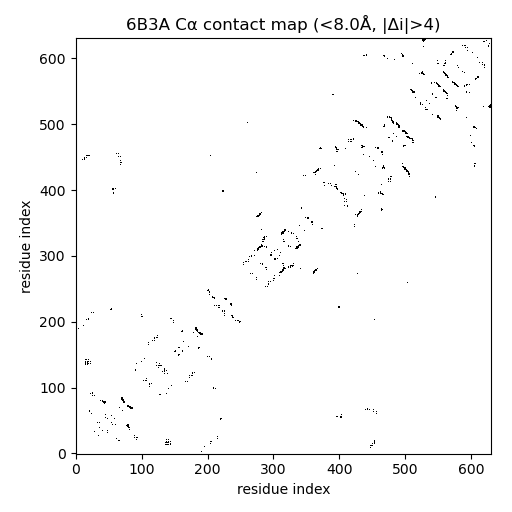AL A 1 337 ? 22.305 -1.259 -45.647 1.00 22.55 314 VAL A N 1
ATOM 2545 C CA . VAL A 1 337 ? 21.875 0.115 -45.866 1.00 22.36 314 VAL A CA 1
ATOM 2546 C C . VAL A 1 337 ? 21.138 0.594 -44.618 1.00 25.94 314 VAL A C 1
ATOM 2547 O O . VAL A 1 337 ? 20.304 -0.131 -44.064 1.00 26.26 314 VAL A O 1
ATOM 2551 N N . ASP A 1 338 ? 21.449 1.812 -44.182 1.00 28.49 315 ASP A N 1
ATOM 2552 C CA . ASP A 1 338 ? 20.845 2.389 -42.983 1.00 29.35 315 ASP A CA 1
ATOM 2553 C C . ASP A 1 338 ? 21.039 3.903 -43.021 1.00 32.40 315 ASP A C 1
ATOM 2554 O O . ASP A 1 338 ? 22.027 4.398 -43.570 1.00 28.86 315 ASP A O 1
ATOM 2559 N N . TYR A 1 339 ? 20.090 4.646 -42.443 1.00 33.53 316 TYR A N 1
ATOM 2560 C CA . TYR A 1 339 ? 20.223 6.100 -42.423 1.00 36.03 316 TYR A CA 1
ATOM 2561 C C . TYR A 1 339 ? 21.001 6.609 -41.215 1.00 38.95 316 TYR A C 1
ATOM 2562 O O . TYR A 1 339 ? 21.097 7.824 -41.019 1.00 38.39 316 TYR A O 1
ATOM 2571 N N . ASN A 1 340 ? 21.587 5.710 -40.429 1.00 38.50 317 ASN A N 1
ATOM 2572 C CA . ASN A 1 340 ? 22.339 6.059 -39.235 1.00 38.55 317 ASN A CA 1
ATOM 2573 C C . ASN A 1 340 ? 23.755 5.518 -39.375 1.00 37.78 317 ASN A C 1
ATOM 2574 O O . ASN A 1 340 ? 23.942 4.323 -39.624 1.00 33.99 317 ASN A O 1
ATOM 2579 N N . GLN A 1 341 ? 24.749 6.394 -39.237 1.00 36.80 318 GLN A N 1
ATOM 2580 C CA . GLN A 1 341 ? 26.127 5.972 -39.482 1.00 38.24 318 GLN A CA 1
ATOM 2581 C C . GLN A 1 341 ? 26.610 4.972 -38.440 1.00 42.23 318 GLN A C 1
ATOM 2582 O O . GLN A 1 341 ? 27.429 4.102 -38.756 1.00 38.37 318 GLN A O 1
ATOM 2588 N N . GLU A 1 342 ? 26.119 5.071 -37.202 1.00 38.91 319 GLU A N 1
ATOM 2589 C CA . GLU A 1 342 ? 26.541 4.123 -36.175 1.00 42.73 319 GLU A CA 1
ATOM 2590 C C . GLU A 1 342 ? 26.081 2.713 -36.515 1.00 41.68 319 GLU A C 1
ATOM 2591 O O . GLU A 1 342 ? 26.799 1.739 -36.262 1.00 38.43 319 GLU A O 1
ATOM 2597 N N . ALA A 1 343 ? 24.891 2.587 -37.107 1.00 36.99 320 ALA A N 1
ATOM 2598 C CA . ALA A 1 343 ? 24.415 1.282 -37.552 1.00 36.86 320 ALA A CA 1
ATOM 2599 C C . ALA A 1 343 ? 25.297 0.719 -38.654 1.00 34.20 320 ALA A C 1
ATOM 2600 O O . ALA A 1 343 ? 25.599 -0.481 -38.665 1.00 29.93 320 ALA A O 1
ATOM 2602 N N . LEU A 1 344 ? 25.719 1.565 -39.597 1.00 31.98 321 LEU A N 1
ATOM 2603 C CA . LEU A 1 344 ? 26.617 1.080 -40.642 1.00 32.49 321 LEU A CA 1
ATOM 2604 C C . LEU A 1 344 ? 27.928 0.583 -40.044 1.00 34.72 321 LEU A C 1
ATOM 2605 O O . LEU A 1 344 ? 28.467 -0.442 -40.478 1.00 31.30 321 LEU A O 1
ATOM 2610 N N . ASP A 1 345 ? 28.450 1.292 -39.039 1.00 35.02 322 ASP A N 1
ATOM 2611 C CA . ASP A 1 345 ? 29.705 0.879 -38.412 1.00 37.00 322 ASP A CA 1
ATOM 2612 C C . ASP A 1 345 ? 29.559 -0.457 -37.692 1.00 34.61 322 ASP A C 1
ATOM 2613 O O . ASP A 1 345 ? 30.435 -1.325 -37.793 1.00 33.09 322 ASP A O 1
ATOM 2618 N N . VAL A 1 346 ? 28.475 -0.628 -36.935 1.00 35.28 323 VAL A N 1
ATOM 2619 C CA . VAL A 1 346 ? 28.261 -1.883 -36.230 1.00 38.90 323 VAL A CA 1
ATOM 2620 C C . VAL A 1 346 ? 28.072 -3.014 -37.229 1.00 34.43 323 VAL A C 1
ATOM 2621 O O . VAL A 1 346 ? 28.691 -4.080 -37.112 1.00 28.72 323 VAL A O 1
ATOM 2625 N N . THR A 1 347 ? 27.233 -2.788 -38.246 1.00 31.56 324 THR A N 1
ATOM 2626 C CA . THR A 1 347 ? 27.042 -3.796 -39.283 1.00 29.07 324 THR A CA 1
ATOM 2627 C C . THR A 1 347 ? 28.363 -4.148 -39.961 1.00 29.32 324 THR A C 1
ATOM 2628 O O . THR A 1 347 ? 28.668 -5.327 -40.162 1.00 29.86 324 THR A O 1
ATOM 2632 N N . ASP A 1 348 ? 29.171 -3.137 -40.294 1.00 32.79 325 ASP A N 1
ATOM 2633 C CA . ASP A 1 348 ? 30.476 -3.377 -40.903 1.00 29.49 325 ASP A CA 1
ATOM 2634 C C . ASP A 1 348 ? 31.309 -4.339 -40.056 1.00 36.12 325 ASP A C 1
ATOM 2635 O O . ASP A 1 348 ? 31.880 -5.310 -40.567 1.00 32.04 325 ASP A O 1
ATOM 2640 N N . LYS A 1 349 ? 31.357 -4.101 -38.743 1.00 39.42 326 LYS A N 1
ATOM 2641 C CA . LYS A 1 349 ? 32.141 -4.957 -37.856 1.00 38.74 326 LYS A CA 1
ATOM 2642 C C . LYS A 1 349 ? 31.513 -6.340 -37.718 1.00 35.84 326 LYS A C 1
ATOM 2643 O O . LYS A 1 349 ? 32.222 -7.349 -37.634 1.00 37.64 326 LYS A O 1
ATOM 2649 N N . ASN A 1 350 ? 30.187 -6.411 -37.716 1.00 32.07 327 ASN A N 1
ATOM 2650 C CA . ASN A 1 350 ? 29.530 -7.699 -37.542 1.00 32.92 327 ASN A CA 1
ATOM 2651 C C . ASN A 1 350 ? 29.710 -8.591 -38.764 1.00 39.29 327 ASN A C 1
ATOM 2652 O O . ASN A 1 350 ? 29.748 -9.822 -38.633 1.00 37.67 327 ASN A O 1
ATOM 2657 N N . LEU A 1 351 ? 29.809 -8.001 -39.956 1.00 34.31 328 LEU A N 1
ATOM 2658 C CA . LEU A 1 351 ? 30.022 -8.766 -41.176 1.00 31.37 328 LEU A CA 1
ATOM 2659 C C . LEU A 1 351 ? 31.494 -8.969 -41.487 1.00 35.50 328 LEU A C 1
ATOM 2660 O O . LEU A 1 351 ? 31.864 -9.088 -42.666 1.00 34.72 328 LEU A O 1
ATOM 2665 N N . VAL A 1 352 ? 32.354 -9.001 -40.462 1.00 37.87 329 VAL A N 1
ATOM 2666 C CA . VAL A 1 352 ? 33.730 -9.410 -40.692 1.00 35.04 329 VAL A CA 1
ATOM 2667 C C . VAL A 1 352 ? 33.729 -10.818 -41.281 1.00 36.98 329 VAL A C 1
ATOM 2668 O O . VAL A 1 352 ? 32.875 -11.662 -40.954 1.00 39.74 329 VAL A O 1
ATOM 2672 N N . ASP A 1 353 ? 34.640 -11.039 -42.220 1.00 33.52 330 ASP A N 1
ATOM 2673 C CA . ASP A 1 353 ? 34.849 -12.291 -42.939 1.00 35.68 330 ASP A CA 1
ATOM 2674 C C . ASP A 1 353 ? 33.718 -12.614 -43.899 1.00 36.10 330 ASP A C 1
ATOM 2675 O O . ASP A 1 353 ? 33.723 -13.694 -44.489 1.00 31.01 330 ASP A O 1
ATOM 2680 N N . ILE A 1 354 ? 32.760 -11.716 -44.082 1.00 26.81 331 ILE A N 1
ATOM 2681 C CA . ILE A 1 354 ? 31.733 -11.836 -45.115 1.00 28.38 331 ILE A CA 1
ATOM 2682 C C . ILE A 1 354 ? 31.956 -10.724 -46.135 1.00 31.36 331 ILE A C 1
ATOM 2683 O O . ILE A 1 354 ? 32.140 -9.566 -45.740 1.00 29.30 331 ILE A O 1
ATOM 2688 N N . PRO A 1 355 ? 31.990 -11.022 -47.433 1.00 30.09 332 PRO A N 1
ATOM 2689 C CA . PRO A 1 355 ? 32.135 -9.942 -48.429 1.00 29.28 332 PRO A CA 1
ATOM 2690 C C . PRO A 1 355 ? 30.933 -9.021 -48.345 1.00 32.28 332 PRO A C 1
ATOM 2691 O O . PRO A 1 355 ? 29.794 -9.470 -48.458 1.00 27.27 332 PRO A O 1
ATOM 2695 N N . HIS A 1 356 ? 31.180 -7.730 -48.121 1.00 22.98 333 HIS A N 1
ATOM 2696 C CA . HIS A 1 356 ? 30.046 -6.862 -47.835 1.00 28.00 333 HIS A CA 1
ATOM 2697 C C . HIS A 1 356 ? 30.362 -5.419 -48.188 1.00 31.58 333 HIS A C 1
ATOM 2698 O O . HIS A 1 356 ? 31.511 -5.038 -48.442 1.00 30.34 333 HIS A O 1
ATOM 2705 N N . LEU A 1 357 ? 29.308 -4.611 -48.155 1.00 28.04 334 LEU A N 1
ATOM 2706 C CA . LEU A 1 357 ? 29.373 -3.176 -48.379 1.00 31.09 334 LEU A CA 1
ATOM 2707 C C . LEU A 1 357 ? 28.348 -2.527 -47.460 1.00 29.52 334 LEU A C 1
ATOM 2708 O O . LEU A 1 357 ? 27.271 -3.097 -47.265 1.00 25.24 334 LEU A O 1
ATOM 2713 N N . VAL A 1 358 ? 28.674 -1.366 -46.882 1.00 26.42 335 VAL A N 1
ATOM 2714 C CA . VAL A 1 358 ? 27.708 -0.587 -46.101 1.00 23.01 335 VAL A CA 1
ATOM 2715 C C . VAL A 1 358 ? 27.550 0.789 -46.739 1.00 31.57 335 VAL A C 1
ATOM 2716 O O . VAL A 1 358 ? 28.544 1.454 -47.064 1.00 27.05 335 VAL A O 1
ATOM 2720 N N . ILE A 1 359 ? 26.303 1.218 -46.921 1.00 28.27 336 ILE A N 1
ATOM 2721 C CA . ILE A 1 359 ? 26.037 2.501 -47.572 1.00 29.18 336 ILE A CA 1
ATOM 2722 C C . ILE A 1 359 ? 24.845 3.164 -46.908 1.00 26.08 336 ILE A C 1
ATOM 2723 O O . ILE A 1 359 ? 23.927 2.498 -46.411 1.00 26.75 336 ILE A O 1
ATOM 2728 N N . PRO A 1 360 ? 24.829 4.493 -46.898 1.00 27.50 337 PRO A N 1
ATOM 2729 C CA . PRO A 1 360 ? 23.678 5.200 -46.322 1.00 29.46 337 PRO A CA 1
ATOM 2730 C C . PRO A 1 360 ? 22.470 5.088 -47.239 1.00 27.34 337 PRO A C 1
ATOM 2731 O O . PRO A 1 360 ? 22.584 4.882 -48.449 1.00 31.03 337 PRO A O 1
ATOM 2735 N N . GLY A 1 361 ? 21.297 5.181 -46.643 1.00 24.30 338 GLY A N 1
ATOM 2736 C CA . GLY A 1 361 ? 20.082 5.131 -47.429 1.00 22.55 338 GLY A CA 1
ATOM 2737 C C . GLY A 1 361 ? 18.909 5.172 -46.485 1.00 30.67 338 GLY A C 1
ATOM 2738 O O . GLY A 1 361 ? 19.068 5.086 -45.266 1.00 29.89 338 GLY A O 1
ATOM 2739 N N . ASP A 1 362 ? 17.720 5.285 -47.076 1.00 25.18 339 ASP A N 1
ATOM 2740 C CA . ASP A 1 362 ? 16.506 5.569 -46.328 1.00 29.17 339 ASP A CA 1
ATOM 2741 C C . ASP A 1 362 ? 15.381 4.727 -46.906 1.00 25.12 339 ASP A C 1
ATOM 2742 O O . ASP A 1 362 ? 15.275 4.587 -48.127 1.00 26.61 339 ASP A O 1
ATOM 2747 N N . ILE A 1 363 ? 14.543 4.174 -46.023 1.00 22.70 340 ILE A N 1
ATOM 2748 C CA . ILE A 1 363 ? 13.454 3.303 -46.460 1.00 24.17 340 ILE A CA 1
ATOM 2749 C C . ILE A 1 363 ? 12.511 4.038 -47.405 1.00 28.68 340 ILE A C 1
ATOM 2750 O O . ILE A 1 363 ? 11.870 3.421 -48.269 1.00 29.49 340 ILE A O 1
ATOM 2755 N N . GLY A 1 364 ? 12.413 5.349 -47.275 1.00 29.49 341 GLY A N 1
ATOM 2756 C CA . GLY A 1 364 ? 11.521 6.089 -48.129 1.00 29.85 341 GLY A CA 1
ATOM 2757 C C . GLY A 1 364 ? 12.081 6.496 -49.464 1.00 30.39 341 GLY A C 1
ATOM 2758 O O . GLY A 1 364 ? 11.348 7.103 -50.248 1.00 32.04 341 GLY A O 1
ATOM 2759 N N . ALA A 1 365 ? 13.343 6.174 -49.769 1.00 28.41 342 ALA A N 1
ATOM 2760 C CA . ALA A 1 365 ? 14.011 6.661 -50.978 1.00 31.47 342 ALA A CA 1
ATOM 2761 C C . ALA A 1 365 ? 14.678 5.517 -51.738 1.00 27.86 342 ALA A C 1
ATOM 2762 O O . ALA A 1 365 ? 15.912 5.443 -51.825 1.00 24.91 342 ALA A O 1
ATOM 2764 N N . PRO A 1 366 ? 13.891 4.614 -52.327 1.00 25.89 343 PRO A N 1
ATOM 2765 C CA . PRO A 1 366 ? 14.503 3.532 -53.122 1.00 20.76 343 PRO A CA 1
ATOM 2766 C C . PRO A 1 366 ? 15.188 4.034 -54.386 1.00 26.27 343 PRO A C 1
ATOM 2767 O O . PRO A 1 366 ? 16.173 3.424 -54.827 1.00 25.22 343 PRO A O 1
ATOM 2771 N N . GLU A 1 367 ? 14.717 5.148 -54.965 1.00 26.62 344 GLU A N 1
ATOM 2772 C CA . GLU A 1 367 ? 15.372 5.704 -56.147 1.00 33.25 344 GLU A CA 1
ATOM 2773 C C . GLU A 1 367 ? 16.786 6.171 -55.830 1.00 31.90 344 GLU A C 1
ATOM 2774 O O . GLU A 1 367 ? 17.699 6.024 -56.654 1.00 29.75 344 GLU A O 1
ATOM 2780 N N . LYS A 1 368 ? 16.984 6.757 -54.648 1.00 28.86 345 LYS A N 1
ATOM 2781 C CA . LYS A 1 368 ? 18.333 7.148 -54.251 1.00 34.24 345 LYS A CA 1
ATOM 2782 C C . LYS A 1 368 ? 19.197 5.923 -53.958 1.00 30.52 345 LYS A C 1
ATOM 2783 O O . LYS A 1 368 ? 20.400 5.926 -54.241 1.00 31.45 345 LYS A O 1
ATOM 2789 N N . LEU A 1 369 ? 18.614 4.873 -53.374 1.00 25.00 346 LEU A N 1
ATOM 2790 C CA . LEU A 1 369 ? 19.368 3.635 -53.166 1.00 26.45 346 LEU A CA 1
ATOM 2791 C C . LEU A 1 369 ? 19.867 3.076 -54.495 1.00 27.59 346 LEU A C 1
ATOM 2792 O O . LEU A 1 369 ? 21.039 2.692 -54.632 1.00 27.18 346 LEU A O 1
ATOM 2797 N N . LEU A 1 370 ? 18.988 3.049 -55.495 1.00 27.57 347 LEU A N 1
ATOM 2798 C CA . LEU A 1 370 ? 19.351 2.528 -56.805 1.00 29.47 347 LEU A CA 1
ATOM 2799 C C . LEU A 1 370 ? 20.492 3.322 -57.419 1.00 33.73 347 LEU A C 1
ATOM 2800 O O . LEU A 1 370 ? 21.419 2.743 -58.003 1.00 33.59 347 LEU A O 1
ATOM 2805 N N . GLU A 1 371 ? 20.456 4.648 -57.295 1.00 30.89 348 GLU A N 1
ATOM 2806 C CA . GLU A 1 371 ? 21.542 5.415 -57.888 1.00 33.62 348 GLU A CA 1
ATOM 2807 C C . GLU A 1 371 ? 22.844 5.195 -57.121 1.00 35.48 348 GLU A C 1
ATOM 2808 O O . GLU A 1 371 ? 23.911 5.086 -57.731 1.00 33.17 348 GLU A O 1
ATOM 2814 N N . GLN A 1 372 ? 22.772 5.045 -55.797 1.00 33.56 349 GLN A N 1
ATOM 2815 C CA . GLN A 1 372 ? 23.978 4.740 -55.029 1.00 33.21 349 GLN A CA 1
ATOM 2816 C C . GLN A 1 372 ? 24.538 3.354 -55.370 1.00 37.80 349 GLN A C 1
ATOM 2817 O O . GLN A 1 372 ? 25.760 3.164 -55.387 1.00 34.93 349 GLN A O 1
ATOM 2823 N N . LEU A 1 373 ? 23.673 2.365 -55.626 1.00 27.21 350 LEU A N 1
ATOM 2824 C CA . LEU A 1 373 ? 24.166 1.059 -56.061 1.00 27.47 350 LEU A CA 1
ATOM 2825 C C . LEU A 1 373 ? 24.861 1.164 -57.411 1.00 28.15 350 LEU A C 1
ATOM 2826 O O . LEU A 1 373 ? 25.962 0.636 -57.602 1.00 29.88 350 LEU A O 1
ATOM 2831 N N . LYS A 1 374 ? 24.228 1.840 -58.368 1.00 27.71 351 LYS A N 1
ATOM 2832 C CA . LYS A 1 374 ? 24.868 2.019 -59.672 1.00 34.55 351 LYS A CA 1
ATOM 2833 C C . LYS A 1 374 ? 26.188 2.774 -59.562 1.00 39.07 351 LYS A C 1
ATOM 2834 O O . LYS A 1 374 ? 27.118 2.513 -60.337 1.00 40.91 351 LYS A O 1
ATOM 2840 N N . ALA A 1 375 ? 26.297 3.710 -58.616 1.00 36.31 352 ALA A N 1
ATOM 2841 C CA . ALA A 1 375 ? 27.561 4.427 -58.460 1.00 42.57 352 ALA A CA 1
ATOM 2842 C C . ALA A 1 375 ? 28.680 3.496 -58.012 1.00 39.84 352 ALA A C 1
ATOM 2843 O O . ALA A 1 375 ? 29.852 3.754 -58.304 1.00 41.31 352 ALA A O 1
ATOM 2845 N N . GLN A 1 376 ? 28.342 2.414 -57.308 1.00 34.05 353 GLN A N 1
ATOM 2846 C CA . GLN A 1 376 ? 29.300 1.382 -56.915 1.00 33.13 353 GLN A CA 1
ATOM 2847 C C . GLN A 1 376 ? 29.588 0.386 -58.029 1.00 34.88 353 GLN A C 1
ATOM 2848 O O . GLN A 1 376 ? 30.309 -0.590 -57.794 1.00 36.87 353 GLN A O 1
ATOM 2854 N N . GLY A 1 377 ? 29.039 0.591 -59.224 1.00 42.25 354 GLY A N 1
ATOM 2855 C CA . GLY A 1 377 ? 29.160 -0.399 -60.274 1.00 36.99 354 GLY A CA 1
ATOM 2856 C C . GLY A 1 377 ? 28.273 -1.606 -60.099 1.00 34.57 354 GLY A C 1
ATOM 2857 O O . GLY A 1 377 ? 28.403 -2.568 -60.863 1.00 36.56 354 GLY A O 1
ATOM 2858 N N . ILE A 1 378 ? 27.370 -1.591 -59.117 1.00 31.30 355 ILE A N 1
ATOM 2859 C CA . ILE A 1 378 ? 26.494 -2.732 -58.879 1.00 31.10 355 ILE A CA 1
ATOM 2860 C C . ILE A 1 378 ? 25.424 -2.784 -59.959 1.00 32.95 355 ILE A C 1
ATOM 2861 O O . ILE A 1 378 ? 24.753 -1.781 -60.236 1.00 32.45 355 ILE A O 1
ATOM 2866 N N . GLU A 1 379 ? 25.260 -3.964 -60.569 1.00 33.11 356 GLU A N 1
ATOM 2867 C CA . GLU A 1 379 ? 24.278 -4.215 -61.616 1.00 36.31 356 GLU A CA 1
ATOM 2868 C C . GLU A 1 379 ? 22.909 -4.411 -60.977 1.00 33.19 356 GLU A C 1
ATOM 2869 O O . GLU A 1 379 ? 22.660 -5.455 -60.366 1.00 29.09 356 GLU A O 1
ATOM 2875 N N . PRO A 1 380 ? 21.998 -3.448 -61.128 1.00 30.17 357 PRO A N 1
ATOM 2876 C CA . PRO A 1 380 ? 20.738 -3.482 -60.357 1.00 33.23 357 PRO A CA 1
ATOM 2877 C C . PRO A 1 380 ? 19.946 -4.763 -60.517 1.00 32.65 357 PRO A C 1
ATOM 2878 O O . PRO A 1 380 ? 19.311 -5.225 -59.554 1.00 26.34 357 PRO A O 1
ATOM 2882 N N . GLU A 1 381 ? 19.967 -5.365 -61.705 1.00 27.49 358 GLU A N 1
ATOM 2883 C CA . GLU A 1 381 ? 19.159 -6.552 -61.923 1.00 24.46 358 GLU A CA 1
ATOM 2884 C C . GLU A 1 381 ? 19.704 -7.774 -61.192 1.00 24.97 358 GLU A C 1
ATOM 2885 O O . GLU A 1 381 ? 19.025 -8.799 -61.142 1.00 25.84 358 GLU A O 1
ATOM 2891 N N . LYS A 1 382 ? 20.898 -7.691 -60.604 1.00 19.52 359 LYS A N 1
ATOM 2892 C CA . LYS A 1 382 ? 21.458 -8.814 -59.873 1.00 20.66 359 LYS A CA 1
ATOM 2893 C C . LYS A 1 382 ? 21.193 -8.717 -58.374 1.00 21.88 359 LYS A C 1
ATOM 2894 O O . LYS A 1 382 ? 21.812 -9.447 -57.596 1.00 19.05 359 LYS A O 1
ATOM 2900 N N . VAL A 1 383 ? 20.252 -7.867 -57.960 1.00 21.97 360 VAL A N 1
ATOM 2901 C CA . VAL A 1 383 ? 20.037 -7.557 -56.548 1.00 23.92 360 VAL A CA 1
ATOM 2902 C C . VAL A 1 383 ? 18.789 -8.259 -56.036 1.00 20.84 360 VAL A C 1
ATOM 2903 O O . VAL A 1 383 ? 17.721 -8.176 -56.658 1.00 21.50 360 VAL A O 1
ATOM 2907 N N . LEU A 1 384 ? 18.915 -8.920 -54.879 1.00 20.64 361 LEU A N 1
ATOM 2908 C CA . LEU A 1 384 ? 17.779 -9.305 -54.043 1.00 23.36 361 LEU A CA 1
ATOM 2909 C C . LEU A 1 384 ? 17.614 -8.257 -52.947 1.00 19.48 361 LEU A C 1
ATOM 2910 O O . LEU A 1 384 ? 18.519 -8.068 -52.130 1.00 18.33 361 LEU A O 1
ATOM 2915 N N . HIS A 1 385 ? 16.466 -7.575 -52.916 1.00 19.13 362 HIS A N 1
ATOM 2916 C CA . HIS A 1 385 ? 16.206 -6.599 -51.861 1.00 20.56 362 HIS A CA 1
ATOM 2917 C C . HIS A 1 385 ? 15.512 -7.281 -50.691 1.00 21.16 362 HIS A C 1
ATOM 2918 O O . HIS A 1 385 ? 14.643 -8.136 -50.885 1.00 22.62 362 HIS A O 1
ATOM 2925 N N . ILE A 1 386 ? 15.910 -6.912 -49.472 1.00 21.15 363 ILE A N 1
ATOM 2926 C CA . ILE A 1 386 ? 15.331 -7.488 -48.260 1.00 20.13 363 ILE A CA 1
ATOM 2927 C C . ILE A 1 386 ? 15.167 -6.382 -47.223 1.00 20.44 363 ILE A C 1
ATOM 2928 O O . ILE A 1 386 ? 15.821 -5.341 -47.283 1.00 22.91 363 ILE A O 1
ATOM 2933 N N . ARG A 1 387 ? 14.279 -6.629 -46.252 1.00 21.69 364 ARG A N 1
ATOM 2934 C CA . ARG A 1 387 ? 14.154 -5.765 -45.089 1.00 19.46 364 ARG A CA 1
ATOM 2935 C C . ARG A 1 387 ? 13.219 -6.421 -44.081 1.00 20.44 364 ARG A C 1
ATOM 2936 O O . ARG A 1 387 ? 12.393 -7.273 -44.431 1.00 18.89 364 ARG A O 1
ATOM 2944 N N . SER A 1 388 ? 13.360 -6.016 -42.822 1.00 22.40 365 SER A N 1
ATOM 2945 C CA . SER A 1 388 ? 12.536 -6.569 -41.751 1.00 24.83 365 SER A CA 1
ATOM 2946 C C . SER A 1 388 ? 12.021 -5.440 -40.864 1.00 27.03 365 SER A C 1
ATOM 2947 O O . SER A 1 388 ? 12.809 -4.662 -40.313 1.00 25.30 365 SER A O 1
ATOM 2950 N N . PHE A 1 389 ? 10.694 -5.348 -40.747 1.00 21.68 366 PHE A N 1
ATOM 2951 C CA . PHE A 1 389 ? 10.035 -4.526 -39.723 1.00 21.54 366 PHE A CA 1
ATOM 2952 C C . PHE A 1 389 ? 10.409 -3.051 -39.842 1.00 25.38 366 PHE A C 1
ATOM 2953 O O . PHE A 1 389 ? 10.788 -2.399 -38.864 1.00 26.30 366 PHE A O 1
ATOM 2961 N N . LEU A 1 390 ? 10.289 -2.512 -41.057 1.00 21.55 367 LEU A N 1
ATOM 2962 C CA . LEU A 1 390 ? 10.700 -1.136 -41.287 1.00 23.68 367 LEU A CA 1
ATOM 2963 C C . LEU A 1 390 ? 9.660 -0.304 -42.034 1.00 23.79 367 LEU A C 1
ATOM 2964 O O . LEU A 1 390 ? 9.623 0.921 -41.873 1.00 23.76 367 LEU A O 1
ATOM 2969 N N . ASP A 1 391 ? 8.821 -0.933 -42.867 1.00 21.84 368 ASP A N 1
ATOM 2970 C CA . ASP A 1 391 ? 7.892 -0.124 -43.652 1.00 24.99 368 ASP A CA 1
ATOM 2971 C C . ASP A 1 391 ? 6.963 0.673 -42.746 1.00 24.78 368 ASP A C 1
ATOM 2972 O O . ASP A 1 391 ? 6.637 1.829 -43.047 1.00 21.48 368 ASP A O 1
ATOM 2977 N N . HIS A 1 392 ? 6.538 0.080 -41.621 1.00 23.23 369 HIS A N 1
ATOM 2978 C CA . HIS A 1 392 ? 5.643 0.797 -40.710 1.00 23.78 369 HIS A CA 1
ATOM 2979 C C . HIS A 1 392 ? 6.340 1.941 -39.985 1.00 28.04 369 HIS A C 1
ATOM 2980 O O . HIS A 1 392 ? 5.656 2.786 -39.391 1.00 25.02 369 HIS A O 1
ATOM 2987 N N . ASP A 1 393 ? 7.675 2.007 -40.035 1.00 22.93 370 ASP A N 1
ATOM 2988 C CA . ASP A 1 393 ? 8.414 3.042 -39.325 1.00 29.37 370 ASP A CA 1
ATOM 2989 C C . ASP A 1 393 ? 9.053 4.038 -40.283 1.00 26.44 370 ASP A C 1
ATOM 2990 O O . ASP A 1 393 ? 9.958 4.775 -39.900 1.00 30.20 370 ASP A O 1
ATOM 2995 N N . ARG A 1 394 ? 8.593 4.071 -41.524 1.00 25.19 371 ARG A N 1
ATOM 2996 C CA . ARG A 1 394 ? 9.081 5.037 -42.486 1.00 25.69 371 ARG A CA 1
ATOM 2997 C C . ARG A 1 394 ? 8.620 6.441 -42.103 1.00 26.33 371 ARG A C 1
ATOM 2998 O O . ARG A 1 394 ? 7.615 6.615 -41.402 1.00 26.34 371 ARG A O 1
ATOM 3006 N N . PRO A 1 395 ? 9.336 7.465 -42.551 1.00 28.23 372 PRO A N 1
ATOM 3007 C CA . PRO A 1 395 ? 8.788 8.823 -42.478 1.00 30.81 372 PRO A CA 1
ATOM 3008 C C . PRO A 1 395 ? 7.550 8.909 -43.356 1.00 30.30 372 PRO A C 1
ATOM 3009 O O . PRO A 1 395 ? 7.584 8.563 -44.536 1.00 29.64 372 PRO A O 1
ATOM 3013 N N . PHE A 1 396 ? 6.443 9.335 -42.768 1.00 32.04 373 PHE A N 1
ATOM 3014 C CA . PHE A 1 396 ? 5.177 9.344 -43.496 1.00 32.78 373 PHE A CA 1
ATOM 3015 C C . PHE A 1 396 ? 5.218 10.403 -44.598 1.00 34.56 373 PHE A C 1
ATOM 3016 O O . PHE A 1 396 ? 5.459 11.583 -44.323 1.00 30.54 373 PHE A O 1
ATOM 3024 N N . ILE A 1 397 ? 5.007 9.988 -45.849 1.00 25.20 374 ILE A N 1
ATOM 3025 C CA . ILE A 1 397 ? 4.863 10.919 -46.967 1.00 27.78 374 ILE A CA 1
ATOM 3026 C C . ILE A 1 397 ? 3.395 10.963 -47.349 1.00 24.28 374 ILE A C 1
ATOM 3027 O O . ILE A 1 397 ? 2.797 9.917 -47.624 1.00 24.85 374 ILE A O 1
ATOM 3032 N N . ALA A 1 398 ? 2.831 12.164 -47.403 1.00 25.93 375 ALA A N 1
ATOM 3033 C CA . ALA A 1 398 ? 1.420 12.308 -47.727 1.00 28.07 375 ALA A CA 1
ATOM 3034 C C . ALA A 1 398 ? 1.160 11.877 -49.175 1.00 26.71 375 ALA A C 1
ATOM 3035 O O . ALA A 1 398 ? 2.048 11.987 -50.026 1.00 31.58 375 ALA A O 1
ATOM 3037 N N . PRO A 1 399 ? -0.050 11.381 -49.473 1.00 30.37 376 PRO A N 1
ATOM 3038 C CA . PRO A 1 399 ? -0.370 10.962 -50.847 1.00 30.36 376 PRO A CA 1
ATOM 3039 C C . PRO A 1 399 ? -0.266 12.105 -51.842 1.00 37.18 376 PRO A C 1
ATOM 3040 O O . PRO A 1 399 ? -0.773 13.205 -51.607 1.00 33.69 376 PRO A O 1
ATOM 3044 N N . LYS A 1 400 ? 0.351 11.816 -52.986 1.00 28.34 377 LYS A N 1
ATOM 3045 C CA . LYS A 1 400 ? 0.360 12.750 -54.106 1.00 33.33 377 LYS A CA 1
ATOM 3046 C C . LYS A 1 400 ? -0.741 12.469 -55.120 1.00 35.60 377 LYS A C 1
ATOM 3047 O O . LYS A 1 400 ? -1.120 13.375 -55.869 1.00 35.08 377 LYS A O 1
ATOM 3053 N N A ASN A 1 401 ? -1.261 11.240 -55.157 0.52 32.16 378 ASN A N 1
ATOM 3054 N N B ASN A 1 401 ? -1.253 11.240 -55.178 0.48 32.27 378 ASN A N 1
ATOM 3055 C CA A ASN A 1 401 ? -2.341 10.850 -56.066 0.52 34.39 378 ASN A CA 1
ATOM 3056 C CA B ASN A 1 401 ? -2.330 10.903 -56.108 0.48 34.41 378 ASN A CA 1
ATOM 3057 C C A ASN A 1 401 ? -3.671 11.147 -55.382 0.52 35.46 378 ASN A C 1
ATOM 3058 C C B ASN A 1 401 ? -3.655 11.155 -55.400 0.48 35.45 378 ASN A C 1
ATOM 3059 O O A ASN A 1 401 ? -4.238 10.302 -54.687 0.52 36.29 378 ASN A O 1
ATOM 3060 O O B ASN A 1 401 ? -4.196 10.289 -54.709 0.48 36.26 378 ASN A O 1
ATOM 3069 N N . THR A 1 402 ? -4.183 12.363 -55.582 1.00 36.31 379 THR A N 1
ATOM 3070 C CA . THR A 1 402 ? -5.417 12.747 -54.904 1.00 41.96 379 THR A CA 1
ATOM 3071 C C . THR A 1 402 ? -6.639 12.050 -55.495 1.00 42.94 379 THR A C 1
ATOM 3072 O O . THR A 1 402 ? -7.613 11.806 -54.776 1.00 39.39 379 THR A O 1
ATOM 3076 N N . GLU A 1 403 ? -6.614 11.716 -56.786 1.00 44.87 380 GLU A N 1
ATOM 3077 C CA . GLU A 1 403 ? -7.775 11.062 -57.382 1.00 54.98 380 GLU A CA 1
ATOM 3078 C C . GLU A 1 403 ? -7.941 9.649 -56.842 1.00 43.53 380 GLU A C 1
ATOM 3079 O O . GLU A 1 403 ? -9.037 9.257 -56.434 1.00 50.78 380 GLU A O 1
ATOM 3085 N N . ILE A 1 404 ? -6.859 8.875 -56.812 1.00 38.44 381 ILE A N 1
ATOM 3086 C CA . ILE A 1 404 ? -6.945 7.531 -56.248 1.00 41.13 381 ILE A CA 1
ATOM 3087 C C . ILE A 1 404 ? -7.251 7.604 -54.759 1.00 38.03 381 ILE A C 1
ATOM 3088 O O . ILE A 1 404 ? -7.997 6.773 -54.222 1.00 35.93 381 ILE A O 1
ATOM 3093 N N . ALA A 1 405 ? -6.703 8.611 -54.071 1.00 33.96 382 ALA A N 1
ATOM 3094 C CA . ALA A 1 405 ? -7.068 8.829 -52.677 1.00 29.89 382 ALA A CA 1
ATOM 3095 C C . ALA A 1 405 ? -8.559 9.099 -52.544 1.00 42.47 382 ALA A C 1
ATOM 3096 O O . ALA A 1 405 ? -9.192 8.668 -51.570 1.00 45.61 382 ALA A O 1
ATOM 3098 N N . GLN A 1 406 ? -9.131 9.813 -53.518 1.00 35.47 383 GLN A N 1
ATOM 3099 C CA . GLN A 1 406 ? -10.547 10.170 -53.469 1.00 45.49 383 GLN A CA 1
ATOM 3100 C C . GLN A 1 406 ? -11.421 8.931 -53.558 1.00 48.87 383 GLN A C 1
ATOM 3101 O O . GLN A 1 406 ? -12.327 8.733 -52.740 1.00 56.31 383 GLN A O 1
ATOM 3107 N N . ALA A 1 407 ? -11.179 8.104 -54.573 1.00 48.54 384 ALA A N 1
ATOM 3108 C CA . ALA A 1 407 ? -11.901 6.847 -54.708 1.00 58.88 384 ALA A CA 1
ATOM 3109 C C . ALA A 1 407 ? -11.801 6.035 -53.428 1.00 66.09 384 ALA A C 1
ATOM 3110 O O . ALA A 1 407 ? -12.810 5.587 -52.873 1.00 73.60 384 ALA A O 1
ATOM 3112 N N . ARG A 1 408 ? -10.577 5.884 -52.924 1.00 56.53 385 ARG A N 1
ATOM 3113 C CA . ARG A 1 408 ? -10.312 5.092 -51.732 1.00 52.06 385 ARG A CA 1
ATOM 3114 C C . ARG A 1 408 ? -11.137 5.537 -50.531 1.00 43.89 385 ARG A C 1
ATOM 3115 O O . ARG A 1 408 ? -11.352 4.740 -49.611 1.00 40.97 385 ARG A O 1
ATOM 3123 N N . SER A 1 409 ? -11.619 6.781 -50.522 1.00 40.70 386 SER A N 1
ATOM 3124 C CA . SER A 1 409 ? -12.179 7.342 -49.299 1.00 42.39 386 SER A CA 1
ATOM 3125 C C . SER A 1 409 ? -13.492 6.687 -48.897 1.00 38.21 386 SER A C 1
ATOM 3126 O O . SER A 1 409 ? -13.893 6.803 -47.737 1.00 36.17 386 SER A O 1
ATOM 3129 N N . GLN A 1 410 ? -14.176 6.002 -49.809 1.00 32.69 387 GLN A N 1
ATOM 3130 C CA . GLN A 1 410 ? -15.427 5.377 -49.404 1.00 42.72 387 GLN A CA 1
ATOM 3131 C C . GLN A 1 410 ? -15.231 3.999 -48.791 1.00 42.19 387 GLN A C 1
ATOM 3132 O O . GLN A 1 410 ? -16.196 3.437 -48.267 1.00 42.20 387 GLN A O 1
ATOM 3138 N N . LEU A 1 411 ? -14.021 3.448 -48.830 1.00 36.16 388 LEU A N 1
ATOM 3139 C CA . LEU A 1 411 ? -13.800 2.127 -48.260 1.00 33.30 388 LEU A CA 1
ATOM 3140 C C . LEU A 1 411 ? -13.742 2.218 -46.734 1.00 39.07 388 LEU A C 1
ATOM 3141 O O . LEU A 1 411 ? -13.502 3.281 -46.157 1.00 46.39 388 LEU A O 1
ATOM 3146 N N . ASP A 1 412 ? -13.968 1.088 -46.080 1.00 33.21 389 ASP A N 1
ATOM 3147 C CA . ASP A 1 412 ? -14.138 1.064 -44.623 1.00 33.71 389 ASP A CA 1
ATOM 3148 C C . ASP A 1 412 ? -12.844 0.681 -43.910 1.00 28.55 389 ASP A C 1
ATOM 3149 O O . ASP A 1 412 ? -12.839 -0.209 -43.060 1.00 28.66 389 ASP A O 1
ATOM 3154 N N . TYR A 1 413 ? -11.721 1.305 -44.258 1.00 27.61 390 TYR A N 1
ATOM 3155 C CA . TYR A 1 413 ? -10.471 0.967 -43.578 1.00 30.02 390 TYR A CA 1
ATOM 3156 C C . TYR A 1 413 ? -10.521 1.386 -42.113 1.00 26.79 390 TYR A C 1
ATOM 3157 O O . TYR A 1 413 ? -11.129 2.396 -41.759 1.00 26.02 390 TYR A O 1
ATOM 3166 N N . GLN A 1 414 ? -9.836 0.612 -41.260 1.00 26.35 391 GLN A N 1
ATOM 3167 C CA . GLN A 1 414 ? -9.779 0.882 -39.823 1.00 29.86 391 GLN A CA 1
ATOM 3168 C C . GLN A 1 414 ? -8.366 1.217 -39.336 1.00 32.13 391 GLN A C 1
ATOM 3169 O O . GLN A 1 414 ? -8.103 1.182 -38.131 1.00 37.55 391 GLN A O 1
ATOM 3175 N N . VAL A 1 415 ? -7.452 1.539 -40.248 1.00 26.69 392 VAL A N 1
ATOM 3176 C CA . VAL A 1 415 ? -6.110 1.979 -39.863 1.00 26.72 392 VAL A CA 1
ATOM 3177 C C . VAL A 1 415 ? -6.181 3.226 -38.987 1.00 23.51 392 VAL A C 1
ATOM 3178 O O . VAL A 1 415 ? -6.865 4.202 -39.324 1.00 29.68 392 VAL A O 1
ATOM 3182 N N . VAL A 1 416 ? -5.450 3.215 -37.868 1.00 22.80 393 VAL A N 1
ATOM 3183 C CA . VAL A 1 416 ? -5.272 4.389 -37.014 1.00 24.02 393 VAL A CA 1
ATOM 3184 C C . VAL A 1 416 ? -3.837 4.871 -37.165 1.00 29.93 393 VAL A C 1
ATOM 3185 O O . VAL A 1 416 ? -2.894 4.118 -36.901 1.00 27.75 393 VAL A O 1
ATOM 3189 N N . ASP A 1 417 ? -3.681 6.127 -37.564 1.00 22.95 394 ASP A N 1
ATOM 3190 C CA . ASP A 1 417 ? -2.382 6.719 -37.861 1.00 29.32 394 ASP A CA 1
ATOM 3191 C C . ASP A 1 417 ? -2.426 8.171 -37.410 1.00 26.77 394 ASP A C 1
ATOM 3192 O O . ASP A 1 417 ? -3.416 8.865 -37.666 1.00 25.20 394 ASP A O 1
ATOM 3197 N N . VAL A 1 418 ? -1.375 8.623 -36.720 1.00 22.41 395 VAL A N 1
ATOM 3198 C CA . VAL A 1 418 ? -1.350 9.909 -36.032 1.00 21.21 395 VAL A CA 1
ATOM 3199 C C . VAL A 1 418 ? -0.219 10.762 -36.602 1.00 22.43 395 VAL A C 1
ATOM 3200 O O . VAL A 1 418 ? 0.910 10.278 -36.747 1.00 26.23 395 VAL A O 1
ATOM 3204 N N . ASP A 1 419 ? -0.514 12.030 -36.912 1.00 23.19 396 ASP A N 1
ATOM 3205 C CA . ASP A 1 419 ? 0.485 12.894 -37.531 1.00 30.12 396 ASP A CA 1
ATOM 3206 C C . ASP A 1 419 ? 1.277 13.638 -36.462 1.00 33.46 396 ASP A C 1
ATOM 3207 O O . ASP A 1 419 ? 1.067 13.446 -35.266 1.00 29.79 396 ASP A O 1
ATOM 3212 N N . ARG A 1 420 ? 2.185 14.519 -36.911 1.00 30.28 397 ARG A N 1
ATOM 3213 C CA . ARG A 1 420 ? 3.085 15.250 -36.015 1.00 36.73 397 ARG A CA 1
ATOM 3214 C C . ARG A 1 420 ? 2.342 16.220 -35.103 1.00 38.96 397 ARG A C 1
ATOM 3215 O O . ARG A 1 420 ? 2.841 16.567 -34.025 1.00 45.06 397 ARG A O 1
ATOM 3223 N N . GLU A 1 421 ? 1.176 16.704 -35.518 1.00 36.36 398 GLU A N 1
ATOM 3224 C CA . GLU A 1 421 ? 0.386 17.541 -34.620 1.00 37.76 398 GLU A CA 1
ATOM 3225 C C . GLU A 1 421 ? -0.470 16.728 -33.656 1.00 33.11 398 GLU A C 1
ATOM 3226 O O . GLU A 1 421 ? -1.185 17.322 -32.837 1.00 33.99 398 GLU A O 1
ATOM 3232 N N . GLY A 1 422 ? -0.414 15.400 -33.732 1.00 31.33 399 GLY A N 1
ATOM 3233 C CA . GLY A 1 422 ? -1.288 14.568 -32.941 1.00 28.44 399 GLY A CA 1
ATOM 3234 C C . GLY A 1 422 ? -2.680 14.433 -33.502 1.00 33.97 399 GLY A C 1
ATOM 3235 O O . GLY A 1 422 ? -3.578 13.974 -32.787 1.00 28.59 399 GLY A O 1
ATOM 3236 N N . LYS A 1 423 ? -2.893 14.826 -34.754 1.00 31.74 400 LYS A N 1
ATOM 3237 C CA . LYS A 1 423 ? -4.206 14.715 -35.369 1.00 31.60 400 LYS A CA 1
ATOM 3238 C C . LYS A 1 423 ? -4.341 13.380 -36.092 1.00 28.56 400 LYS A C 1
ATOM 3239 O O . LYS A 1 423 ? -3.353 12.774 -36.526 1.00 28.30 400 LYS A O 1
ATOM 3245 N N . LEU A 1 424 ? -5.585 12.929 -36.233 1.00 25.63 401 LEU A N 1
ATOM 3246 C CA . LEU A 1 424 ? -5.843 11.644 -36.867 1.00 29.21 401 LEU A CA 1
ATOM 3247 C C . LEU A 1 424 ? -5.669 11.753 -38.378 1.00 31.29 401 LEU A C 1
ATOM 3248 O O . LEU A 1 424 ? -6.318 12.575 -39.028 1.00 29.69 401 LEU A O 1
ATOM 3253 N N . ILE A 1 425 ? -4.808 10.925 -38.947 1.00 21.75 402 ILE A N 1
ATOM 3254 C CA . ILE A 1 425 ? -4.762 10.812 -40.408 1.00 24.27 402 ILE A CA 1
ATOM 3255 C C . ILE A 1 425 ? -5.928 9.937 -40.860 1.00 23.24 402 ILE A C 1
ATOM 3256 O O . ILE A 1 425 ? -6.072 8.816 -40.353 1.00 27.40 402 ILE A O 1
ATOM 3261 N N . PRO A 1 426 ? -6.783 10.405 -41.772 1.00 27.80 403 PRO A N 1
ATOM 3262 C CA . PRO A 1 426 ? -7.896 9.564 -42.234 1.00 29.97 403 PRO A CA 1
ATOM 3263 C C . PRO A 1 426 ? -7.381 8.212 -42.696 1.00 28.52 403 PRO A C 1
ATOM 3264 O O . PRO A 1 426 ? -6.342 8.138 -43.369 1.00 24.63 403 PRO A O 1
ATOM 3268 N N . PRO A 1 427 ? -8.046 7.117 -42.307 1.00 24.05 404 PRO A N 1
ATOM 3269 C CA . PRO A 1 427 ? -7.586 5.776 -42.735 1.00 24.15 404 PRO A CA 1
ATOM 3270 C C . PRO A 1 427 ? -7.260 5.668 -44.219 1.00 27.63 404 PRO A C 1
ATOM 3271 O O . PRO A 1 427 ? -6.212 5.109 -44.582 1.00 24.30 404 PRO A O 1
ATOM 3275 N N . HIS A 1 428 ? -8.114 6.204 -45.095 1.00 26.50 405 HIS A N 1
ATOM 3276 C CA . HIS A 1 428 ? -7.851 6.051 -46.522 1.00 26.89 405 HIS A CA 1
ATOM 3277 C C . HIS A 1 428 ? -6.617 6.824 -46.960 1.00 30.71 405 HIS A C 1
ATOM 3278 O O . HIS A 1 428 ? -5.990 6.454 -47.958 1.00 27.18 405 HIS A O 1
ATOM 3285 N N . ILE A 1 429 ? -6.248 7.880 -46.231 1.00 23.73 406 ILE A N 1
ATOM 3286 C CA . ILE A 1 429 ? -5.022 8.600 -46.549 1.00 24.49 406 ILE A CA 1
ATOM 3287 C C . ILE A 1 429 ? -3.814 7.787 -46.113 1.00 22.49 406 ILE A C 1
ATOM 3288 O O . ILE A 1 429 ? -2.794 7.733 -46.817 1.00 21.79 406 ILE A O 1
ATOM 3293 N N . ALA A 1 430 ? -3.892 7.161 -44.933 1.00 23.18 407 ALA A N 1
ATOM 3294 C CA . ALA A 1 430 ? -2.793 6.301 -44.483 1.00 25.49 407 ALA A CA 1
ATOM 3295 C C . ALA A 1 430 ? -2.556 5.155 -45.456 1.00 25.72 407 ALA A C 1
ATOM 3296 O O . ALA A 1 430 ? -1.407 4.794 -45.736 1.00 25.56 407 ALA A O 1
ATOM 3298 N N . VAL A 1 431 ? -3.634 4.554 -45.974 1.00 20.70 408 VAL A N 1
ATOM 3299 C CA . VAL A 1 431 ? -3.492 3.462 -46.930 1.00 20.73 408 VAL A CA 1
ATOM 3300 C C . VAL A 1 431 ? -2.883 3.969 -48.228 1.00 21.56 408 VAL A C 1
ATOM 3301 O O . VAL A 1 431 ? -1.994 3.326 -48.800 1.00 22.51 408 VAL A O 1
ATOM 3305 N N . GLN A 1 432 ? -3.378 5.104 -48.737 1.00 22.71 409 GLN A N 1
ATOM 3306 C CA . GLN A 1 432 ? -2.847 5.605 -50.004 1.00 23.26 409 GLN A CA 1
ATOM 3307 C C . GLN A 1 432 ? -1.368 5.947 -49.872 1.00 25.91 409 GLN A C 1
ATOM 3308 O O . GLN A 1 432 ? -0.586 5.752 -50.813 1.00 22.93 409 GLN A O 1
ATOM 3314 N N . SER A 1 433 ? -0.963 6.449 -48.705 1.00 22.97 410 SER A N 1
ATOM 3315 C CA . SER A 1 433 ? 0.459 6.681 -48.454 1.00 26.02 410 SER A CA 1
ATOM 3316 C C . SER A 1 433 ? 1.258 5.385 -48.571 1.00 21.04 410 SER A C 1
ATOM 3317 O O . SER A 1 433 ? 2.333 5.353 -49.188 1.00 23.48 410 SER A O 1
ATOM 3320 N N . LEU A 1 434 ? 0.765 4.308 -47.964 1.00 20.98 411 LEU A N 1
ATOM 3321 C CA . LEU A 1 434 ? 1.473 3.033 -48.050 1.00 22.36 411 LEU A CA 1
ATOM 3322 C C . LEU A 1 434 ? 1.525 2.545 -49.486 1.00 22.63 411 LEU A C 1
ATOM 3323 O O . LEU A 1 434 ? 2.571 2.076 -49.954 1.00 18.12 411 LEU A O 1
ATOM 3328 N N . VAL A 1 435 ? 0.418 2.691 -50.220 1.00 18.34 412 VAL A N 1
ATOM 3329 C CA . VAL A 1 435 ? 0.409 2.267 -51.621 1.00 19.30 412 VAL A CA 1
ATOM 3330 C C . VAL A 1 435 ? 1.488 2.997 -52.414 1.00 23.82 412 VAL A C 1
ATOM 3331 O O . VAL A 1 435 ? 2.246 2.388 -53.187 1.00 22.49 412 VAL A O 1
ATOM 3335 N N . GLU A 1 436 ? 1.550 4.321 -52.263 1.00 21.06 413 GLU A N 1
ATOM 3336 C CA . GLU A 1 436 ? 2.516 5.099 -53.028 1.00 22.48 413 GLU A CA 1
ATOM 3337 C C . GLU A 1 436 ? 3.949 4.791 -52.612 1.00 23.14 413 GLU A C 1
ATOM 3338 O O . GLU A 1 436 ? 4.859 4.844 -53.447 1.00 23.85 413 GLU A O 1
ATOM 3344 N N . HIS A 1 437 ? 4.171 4.499 -51.330 1.00 19.25 414 HIS A N 1
ATOM 3345 C CA . HIS A 1 437 ? 5.502 4.103 -50.871 1.00 21.42 414 HIS A CA 1
ATOM 3346 C C . HIS A 1 437 ? 5.907 2.745 -51.459 1.00 23.74 414 HIS A C 1
ATOM 3347 O O . HIS A 1 437 ? 7.036 2.582 -51.949 1.00 23.10 414 HIS A O 1
ATOM 3354 N N . LEU A 1 438 ? 4.990 1.769 -51.470 1.00 19.69 415 LEU A N 1
ATOM 3355 C CA . LEU A 1 438 ? 5.310 0.491 -52.101 1.00 18.91 415 LEU A CA 1
ATOM 3356 C C . LEU A 1 438 ? 5.469 0.634 -53.610 1.00 18.37 415 LEU A C 1
ATOM 3357 O O . LEU A 1 438 ? 6.225 -0.127 -54.216 1.00 21.18 415 LEU A O 1
ATOM 3362 N N . GLU A 1 439 ? 4.737 1.561 -54.241 1.00 20.05 416 GLU A N 1
ATOM 3363 C CA . GLU A 1 439 ? 4.922 1.778 -55.673 1.00 20.46 416 GLU A CA 1
ATOM 3364 C C . GLU A 1 439 ? 6.353 2.213 -55.985 1.00 26.35 416 GLU A C 1
ATOM 3365 O O . GLU A 1 439 ? 6.947 1.777 -56.985 1.00 23.21 416 GLU A O 1
ATOM 3371 N N . ARG A 1 440 ? 6.921 3.078 -55.138 1.00 23.78 417 ARG A N 1
ATOM 3372 C CA . ARG A 1 440 ? 8.300 3.525 -55.347 1.00 27.31 417 ARG A CA 1
ATOM 3373 C C . ARG A 1 440 ? 9.260 2.345 -55.250 1.00 22.94 417 ARG A C 1
ATOM 3374 O O . ARG A 1 440 ? 10.199 2.222 -56.047 1.00 23.37 417 ARG A O 1
ATOM 3382 N N . TRP A 1 441 ? 9.020 1.450 -54.295 1.00 19.32 418 TRP A N 1
ATOM 3383 C CA . TRP A 1 441 ? 9.820 0.234 -54.216 1.00 22.67 418 TRP A CA 1
ATOM 3384 C C . TRP A 1 441 ? 9.557 -0.679 -55.396 1.00 22.97 418 TRP A C 1
ATOM 3385 O O . TRP A 1 441 ? 10.498 -1.209 -55.991 1.00 22.04 418 TRP A O 1
ATOM 3396 N N . SER A 1 442 ? 8.281 -0.862 -55.753 1.00 17.98 419 SER A N 1
ATOM 3397 C CA . SER A 1 442 ? 7.926 -1.739 -56.874 1.00 20.22 419 SER A CA 1
ATOM 3398 C C . SER A 1 442 ? 8.652 -1.366 -58.165 1.00 27.98 419 SER A C 1
ATOM 3399 O O . SER A 1 442 ? 8.969 -2.245 -58.983 1.00 28.08 419 SER A O 1
ATOM 3402 N N . SER A 1 443 ? 8.964 -0.087 -58.353 1.00 26.25 420 SER A N 1
ATOM 3403 C CA . SER A 1 443 ? 9.596 0.326 -59.599 1.00 24.87 420 SER A CA 1
ATOM 3404 C C . SER A 1 443 ? 11.061 -0.084 -59.697 1.00 27.69 420 SER A C 1
ATOM 3405 O O . SER A 1 443 ? 11.625 -0.010 -60.794 1.00 30.32 420 SER A O 1
ATOM 3408 N N . ILE A 1 444 ? 11.704 -0.496 -58.604 1.00 22.35 421 ILE A N 1
ATOM 3409 C CA . ILE A 1 444 ? 13.087 -0.974 -58.680 1.00 28.24 421 ILE A CA 1
ATOM 3410 C C . ILE A 1 444 ? 13.224 -2.477 -58.424 1.00 29.38 421 ILE A C 1
ATOM 3411 O O . ILE A 1 444 ? 14.328 -3.021 -58.607 1.00 25.18 421 ILE A O 1
ATOM 3416 N N . ILE A 1 445 ? 12.157 -3.173 -58.023 1.00 25.53 422 ILE A N 1
ATOM 3417 C CA . ILE A 1 445 ? 12.295 -4.583 -57.671 1.00 24.85 422 ILE A CA 1
ATOM 3418 C C . ILE A 1 445 ? 12.583 -5.394 -58.928 1.00 23.68 422 ILE A C 1
ATOM 3419 O O . ILE A 1 445 ? 11.947 -5.206 -59.972 1.00 25.98 422 ILE A O 1
ATOM 3424 N N . THR A 1 446 ? 13.573 -6.281 -58.840 1.00 24.22 423 THR A N 1
ATOM 3425 C CA . THR A 1 446 ? 14.034 -7.085 -59.957 1.00 20.29 423 THR A CA 1
ATOM 3426 C C . THR A 1 446 ? 13.2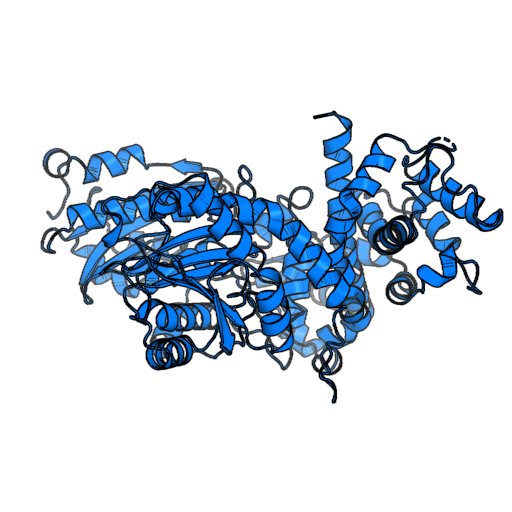97 -8.419 -59.988 1.00 20.58 423 THR A C 1
ATOM 3427 O O . THR A 1 446 ? 12.440 -8.704 -59.147 1.00 21.94 423 THR A O 1
ATOM 3431 N N . ARG A 1 447 ? 13.665 -9.287 -60.940 1.00 25.21 424 ARG A N 1
ATOM 3432 C CA . ARG A 1 447 ? 13.027 -10.596 -60.927 1.00 21.47 424 ARG A CA 1
ATOM 3433 C C . ARG A 1 447 ? 13.420 -11.416 -59.707 1.00 19.82 424 ARG A C 1
ATOM 3434 O O . ARG A 1 447 ? 12.762 -12.415 -59.417 1.00 20.59 424 ARG A O 1
ATOM 3442 N N . HIS A 1 448 ? 14.418 -10.986 -58.935 1.00 19.23 425 HIS A N 1
ATOM 3443 C CA . HIS A 1 448 ? 14.715 -11.688 -57.690 1.00 18.90 425 HIS A CA 1
ATOM 3444 C C . HIS A 1 448 ? 13.752 -11.335 -56.563 1.00 20.24 425 HIS A C 1
ATOM 3445 O O . HIS A 1 448 ? 13.677 -12.075 -55.573 1.00 22.20 425 HIS A O 1
ATOM 3452 N N . GLY A 1 449 ? 13.041 -10.230 -56.674 1.00 22.50 426 GLY A N 1
ATOM 3453 C CA . GLY A 1 449 ? 11.968 -9.957 -55.734 1.00 20.13 426 GLY A CA 1
ATOM 3454 C C . GLY A 1 449 ? 12.448 -9.250 -54.483 1.00 22.25 426 GLY A C 1
ATOM 3455 O O . GLY A 1 449 ? 13.538 -8.674 -54.410 1.00 20.36 426 GLY A O 1
ATOM 3456 N N . LEU A 1 450 ? 11.593 -9.313 -53.465 1.00 19.48 427 LEU A N 1
ATOM 3457 C CA . LEU A 1 450 ? 11.714 -8.450 -52.295 1.00 19.72 427 LEU A CA 1
ATOM 3458 C C . LEU A 1 450 ? 11.359 -9.281 -51.074 1.00 22.49 427 LEU A C 1
ATOM 3459 O O . LEU A 1 450 ? 10.194 -9.648 -50.895 1.00 22.29 427 LEU A O 1
ATOM 3464 N N . LEU A 1 451 ? 12.348 -9.593 -50.244 1.00 17.16 428 LEU A N 1
ATOM 3465 C CA . LEU A 1 451 ? 12.104 -10.323 -49.003 1.00 19.13 428 LEU A CA 1
ATOM 3466 C C . LEU A 1 451 ? 11.717 -9.322 -47.917 1.00 21.30 428 LEU A C 1
ATOM 3467 O O . LEU A 1 451 ? 12.503 -8.431 -47.579 1.00 22.79 428 LEU A O 1
ATOM 3472 N N . LEU A 1 452 ? 10.506 -9.438 -47.373 1.00 19.74 429 LEU A N 1
ATOM 3473 C CA . LEU A 1 452 ? 9.989 -8.358 -46.536 1.00 17.71 429 LEU A CA 1
ATOM 3474 C C . LEU A 1 452 ? 9.253 -8.950 -45.351 1.00 20.97 429 LEU A C 1
ATOM 3475 O O . LEU A 1 452 ? 8.273 -9.669 -45.537 1.00 19.33 429 LEU A O 1
ATOM 3480 N N . LEU A 1 453 ? 9.726 -8.649 -44.148 1.00 23.45 430 LEU A N 1
ATOM 3481 C CA . LEU A 1 453 ? 9.042 -9.008 -42.911 1.00 19.36 430 LEU A CA 1
ATOM 3482 C C . LEU A 1 453 ? 8.367 -7.765 -42.340 1.00 20.74 430 LEU A C 1
ATOM 3483 O O . LEU A 1 453 ? 8.950 -6.680 -42.335 1.00 20.43 430 LEU A O 1
ATOM 3488 N N . GLU A 1 454 ? 7.150 -7.922 -41.831 1.00 22.75 431 GLU A N 1
ATOM 3489 C CA . GLU A 1 454 ? 6.454 -6.752 -41.312 1.00 20.21 431 GLU A CA 1
ATOM 3490 C C . GLU A 1 454 ? 5.516 -7.180 -40.189 1.00 20.73 431 GLU A C 1
ATOM 3491 O O . GLU A 1 454 ? 5.113 -8.347 -40.085 1.00 19.94 431 GLU A O 1
ATOM 3497 N N . VAL A 1 455 ? 5.216 -6.218 -39.324 1.00 21.02 432 VAL A N 1
ATOM 3498 C CA . VAL A 1 455 ? 4.302 -6.390 -38.205 1.00 21.39 432 VAL A CA 1
ATOM 3499 C C . VAL A 1 455 ? 3.058 -5.557 -38.489 1.00 23.05 432 VAL A C 1
ATOM 3500 O O . VAL A 1 455 ? 3.120 -4.527 -39.171 1.00 24.62 432 VAL A O 1
ATOM 3504 N N . HIS A 1 456 ? 1.915 -6.012 -37.965 1.00 20.53 433 HIS A N 1
ATOM 3505 C CA . HIS A 1 456 ? 0.625 -5.476 -38.366 1.00 20.78 433 HIS A CA 1
ATOM 3506 C C . HIS A 1 456 ? -0.256 -5.267 -37.148 1.00 19.92 433 HIS A C 1
ATOM 3507 O O . HIS A 1 456 ? -0.138 -5.978 -36.150 1.00 24.61 433 HIS A O 1
ATOM 3514 N N . SER A 1 457 ? -1.153 -4.293 -37.266 1.00 18.16 434 SER A N 1
ATOM 3515 C CA . SER A 1 457 ? -2.186 -3.990 -36.285 1.00 22.57 434 SER A CA 1
ATOM 3516 C C . SER A 1 457 ? -3.435 -4.828 -36.541 1.00 23.64 434 SER A C 1
ATOM 3517 O O . SER A 1 457 ? -3.621 -5.413 -37.612 1.00 21.11 434 SER A O 1
ATOM 3520 N N . LEU A 1 458 ? -4.299 -4.873 -35.539 1.00 20.40 435 LEU A N 1
ATOM 3521 C CA . LEU A 1 458 ? -5.583 -5.550 -35.636 1.00 19.29 435 LEU A CA 1
ATOM 3522 C C . LEU A 1 458 ? -6.722 -4.556 -35.426 1.00 27.85 435 LEU A C 1
ATOM 3523 O O . LEU A 1 458 ? -6.532 -3.452 -34.919 1.00 27.28 435 LEU A O 1
ATOM 3528 N N . THR A 1 459 ? -7.931 -4.980 -35.799 1.00 24.21 436 THR A N 1
ATOM 3529 C CA . THR A 1 459 ? -9.137 -4.188 -35.550 1.00 25.41 436 THR A CA 1
ATOM 3530 C C . THR A 1 459 ? -9.626 -4.395 -34.119 1.00 21.83 436 THR A C 1
ATOM 3531 O O . THR A 1 459 ? -9.385 -5.448 -33.528 1.00 25.95 436 THR A O 1
ATOM 3535 N N . PRO A 1 460 ? -10.308 -3.403 -33.532 1.00 22.68 437 PRO A N 1
ATOM 3536 C CA . PRO A 1 460 ? -10.772 -3.562 -32.143 1.00 25.01 437 PRO A CA 1
ATOM 3537 C C . PRO A 1 460 ? -11.723 -4.732 -31.941 1.00 30.95 437 PRO A C 1
ATOM 3538 O O . PRO A 1 460 ? -11.707 -5.349 -30.869 1.00 27.64 437 PRO A O 1
ATOM 3542 N N . ALA A 1 461 ? -12.561 -5.045 -32.934 1.00 29.42 438 ALA A N 1
ATOM 3543 C CA . ALA A 1 461 ? -13.457 -6.195 -32.825 1.00 30.75 438 ALA A CA 1
ATOM 3544 C C . ALA A 1 461 ? -12.679 -7.487 -32.581 1.00 26.70 438 ALA A C 1
ATOM 3545 O O . ALA A 1 461 ? -13.087 -8.327 -31.768 1.00 29.25 438 ALA A O 1
ATOM 3547 N N . VAL A 1 462 ? -11.551 -7.660 -33.274 1.00 23.32 439 VAL A N 1
ATOM 3548 C CA . VAL A 1 462 ? -10.768 -8.875 -33.133 1.00 24.83 439 VAL A CA 1
ATOM 3549 C C . VAL A 1 462 ? -9.905 -8.820 -31.880 1.00 32.30 439 VAL A C 1
ATOM 3550 O O . VAL A 1 462 ? -9.747 -9.834 -31.184 1.00 29.09 439 VAL A O 1
ATOM 3554 N N . VAL A 1 463 ? -9.333 -7.647 -31.573 1.00 29.00 440 VAL A N 1
ATOM 3555 C CA . VAL A 1 463 ? -8.562 -7.493 -30.335 1.00 29.37 440 VAL A CA 1
ATOM 3556 C C . VAL A 1 463 ? -9.416 -7.863 -29.131 1.00 28.67 440 VAL A C 1
ATOM 3557 O O . VAL A 1 463 ? -8.980 -8.591 -28.230 1.00 29.98 440 VAL A O 1
ATOM 3561 N N . LYS A 1 464 ? -10.642 -7.338 -29.089 1.00 26.50 441 LYS A N 1
ATOM 3562 C CA . LYS A 1 464 ? -11.572 -7.649 -28.012 1.00 30.12 441 LYS A CA 1
ATOM 3563 C C . LYS A 1 464 ? -11.790 -9.154 -27.887 1.00 36.05 441 LYS A C 1
ATOM 3564 O O . LYS A 1 464 ? -11.860 -9.695 -26.775 1.00 32.25 441 LYS A O 1
ATOM 3570 N N . LYS A 1 465 ? -11.876 -9.849 -29.020 1.00 29.46 442 LYS A N 1
ATOM 3571 C CA . LYS A 1 465 ? -12.183 -11.275 -29.005 1.00 34.35 442 LYS A CA 1
ATOM 3572 C C . LYS A 1 465 ? -11.007 -12.110 -28.505 1.00 37.79 442 LYS A C 1
ATOM 3573 O O . LYS A 1 465 ? -11.214 -13.178 -27.919 1.00 36.09 442 LYS A O 1
ATOM 3579 N N . TYR A 1 466 ? -9.774 -11.649 -28.712 1.00 32.50 443 TYR A N 1
ATOM 3580 C CA . TYR A 1 466 ? -8.576 -12.420 -28.393 1.00 29.88 443 TYR A CA 1
ATOM 3581 C C . TYR A 1 466 ? -7.663 -11.666 -27.435 1.00 29.13 443 TYR A C 1
ATOM 3582 O O . TYR A 1 466 ? -6.438 -11.687 -27.571 1.00 33.50 443 TYR A O 1
ATOM 3591 N N . ILE A 1 467 ? -8.250 -11.016 -26.431 1.00 31.29 444 ILE A N 1
ATOM 3592 C CA . ILE A 1 467 ? -7.475 -10.115 -25.580 1.00 34.46 444 ILE A CA 1
ATOM 3593 C C . ILE A 1 467 ? -6.396 -10.882 -24.808 1.00 28.13 444 ILE A C 1
ATOM 3594 O O . ILE A 1 467 ? -5.254 -10.424 -24.690 1.00 31.38 444 ILE A O 1
ATOM 3599 N N . ASP A 1 468 ? -6.717 -12.077 -24.317 1.00 32.63 445 ASP A N 1
ATOM 3600 C CA . ASP A 1 468 ? -5.740 -12.844 -23.553 1.00 34.41 445 ASP A CA 1
ATOM 3601 C C . ASP A 1 468 ? -4.681 -13.506 -24.426 1.00 39.99 445 ASP A C 1
ATOM 3602 O O . ASP A 1 468 ? -3.577 -13.771 -23.938 1.00 46.84 445 ASP A O 1
ATOM 3607 N N . GLU A 1 469 ? -4.972 -13.753 -25.704 1.00 31.25 446 GLU A N 1
ATOM 3608 C CA . GLU A 1 469 ? -4.065 -14.521 -26.551 1.00 40.46 446 GLU A CA 1
ATOM 3609 C C . GLU A 1 469 ? -3.125 -13.677 -27.400 1.00 41.54 446 GLU A C 1
ATOM 3610 O O . GLU A 1 469 ? -2.145 -14.214 -27.923 1.00 49.74 446 GLU A O 1
ATOM 3616 N N . SER A 1 470 ? -3.390 -12.388 -27.570 1.00 38.97 447 SER A N 1
ATOM 3617 C CA . SER A 1 470 ? -2.667 -11.592 -28.548 1.00 31.70 447 SER A CA 1
ATOM 3618 C C . SER A 1 470 ? -2.077 -10.349 -27.898 1.00 27.10 447 SER A C 1
ATOM 3619 O O . SER A 1 470 ? -2.621 -9.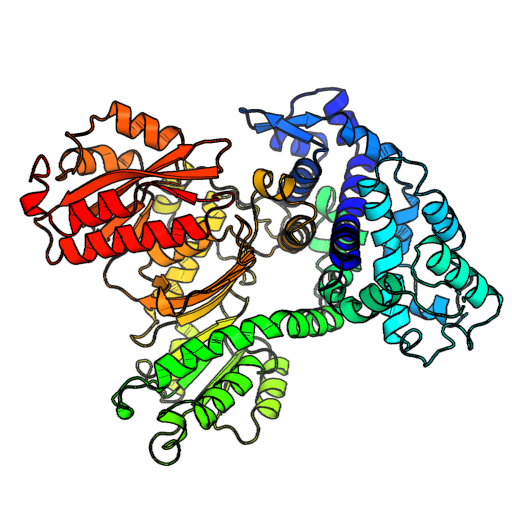818 -26.925 1.00 27.91 447 SER A O 1
ATOM 3622 N N . GLU A 1 471 ? -0.961 -9.876 -28.463 1.00 27.35 448 GLU A N 1
ATOM 3623 C CA . GLU A 1 471 ? -0.262 -8.697 -27.961 1.00 30.89 448 GLU A CA 1
ATOM 3624 C C . GLU A 1 471 ? -0.834 -7.381 -28.488 1.00 29.91 448 GLU A C 1
ATOM 3625 O O . GLU A 1 471 ? -0.407 -6.313 -28.033 1.00 28.31 448 GLU A O 1
ATOM 3631 N N . SER A 1 472 ? -1.791 -7.434 -29.420 1.00 23.90 449 SER A N 1
ATOM 3632 C CA . SER A 1 472 ? -2.192 -6.238 -30.165 1.00 30.07 449 SER A CA 1
ATOM 3633 C C . SER A 1 472 ? -2.591 -5.069 -29.271 1.00 24.70 449 SER A C 1
ATOM 3634 O O . SER A 1 472 ? -2.270 -3.912 -29.576 1.00 25.74 449 SER A O 1
ATOM 3637 N N . LEU A 1 473 ? -3.317 -5.340 -28.186 1.00 23.77 450 LEU A N 1
ATOM 3638 C CA . LEU A 1 473 ? -3.853 -4.248 -27.379 1.00 24.33 450 LEU A CA 1
ATOM 3639 C C . LEU A 1 473 ? -2.767 -3.251 -26.988 1.00 31.89 450 LEU A C 1
ATOM 3640 O O . LEU A 1 473 ? -2.933 -2.038 -27.162 1.00 29.06 450 LEU A O 1
ATOM 3645 N N . HIS A 1 474 ? -1.639 -3.743 -26.461 1.00 25.59 451 HIS A N 1
ATOM 3646 C CA . HIS A 1 474 ? -0.590 -2.806 -26.075 1.00 23.80 451 HIS A CA 1
ATOM 3647 C C . HIS A 1 474 ? 0.287 -2.431 -27.259 1.00 23.11 451 HIS A C 1
ATOM 3648 O O . HIS A 1 474 ? 0.691 -1.269 -27.385 1.00 30.43 451 HIS A O 1
ATOM 3655 N N . PHE A 1 475 ? 0.572 -3.391 -28.138 1.00 25.48 452 PHE A N 1
ATOM 3656 C CA . PHE A 1 475 ? 1.505 -3.159 -29.238 1.00 24.25 452 PHE A CA 1
ATOM 3657 C C . PHE A 1 475 ? 0.943 -2.155 -30.241 1.00 28.27 452 PHE A C 1
ATOM 3658 O O . PHE A 1 475 ? 1.656 -1.247 -30.689 1.00 24.28 452 PHE A O 1
ATOM 3666 N N . ASP A 1 476 ? -0.326 -2.325 -30.631 1.00 23.71 453 ASP A N 1
ATOM 3667 C CA . ASP A 1 476 ? -0.937 -1.399 -31.588 1.00 29.78 453 ASP A CA 1
ATOM 3668 C C . ASP A 1 476 ? -1.032 0.007 -31.006 1.00 29.26 453 ASP A C 1
ATOM 3669 O O . ASP A 1 476 ? -0.836 1.000 -31.721 1.00 21.84 453 ASP A O 1
ATOM 3674 N N . ALA A 1 477 ? -1.323 0.111 -29.702 1.00 22.46 454 ALA A N 1
ATOM 3675 C CA . ALA A 1 477 ? -1.435 1.415 -29.070 1.00 23.02 454 ALA A CA 1
ATOM 3676 C C . ALA A 1 477 ? -0.091 2.127 -29.016 1.00 30.90 454 ALA A C 1
ATOM 3677 O O . ALA A 1 477 ? 0.024 3.279 -29.448 1.00 23.16 454 ALA A O 1
ATOM 3679 N N . TYR A 1 478 ? 0.945 1.475 -28.483 1.00 25.84 455 TYR A N 1
ATOM 3680 C CA . TYR A 1 478 ? 2.177 2.237 -28.368 1.00 27.12 455 TYR A CA 1
ATOM 3681 C C . TYR A 1 478 ? 2.792 2.524 -29.738 1.00 25.49 455 TYR A C 1
ATOM 3682 O O . TYR A 1 478 ? 3.500 3.529 -29.887 1.00 24.73 455 TYR A O 1
ATOM 3691 N N . HIS A 1 479 ? 2.473 1.716 -30.751 1.00 23.76 456 HIS A N 1
ATOM 3692 C CA . HIS A 1 479 ? 2.886 2.025 -32.118 1.00 21.69 456 HIS A CA 1
ATOM 3693 C C . HIS A 1 479 ? 2.180 3.255 -32.664 1.00 27.09 456 HIS A C 1
ATOM 3694 O O . HIS A 1 479 ? 2.820 4.136 -33.251 1.00 24.74 456 HIS A O 1
ATOM 3701 N N . ALA A 1 480 ? 0.856 3.330 -32.499 1.00 22.22 457 ALA A N 1
ATOM 3702 C CA . ALA A 1 480 ? 0.136 4.478 -33.042 1.00 24.47 457 ALA A CA 1
ATOM 3703 C C . ALA A 1 480 ? 0.463 5.748 -32.260 1.00 22.88 457 ALA A C 1
ATOM 3704 O O . ALA A 1 480 ? 0.648 6.818 -32.854 1.00 23.10 457 ALA A O 1
ATOM 3706 N N . PHE A 1 481 ? 0.578 5.638 -30.926 1.00 27.21 458 PHE A N 1
ATOM 3707 C CA . PHE A 1 481 ? 0.972 6.773 -30.094 1.00 30.68 458 PHE A CA 1
ATOM 3708 C C . PHE A 1 481 ? 2.321 7.340 -30.522 1.00 30.23 458 PHE A C 1
ATOM 3709 O O . PHE A 1 481 ? 2.531 8.559 -30.478 1.00 27.00 458 PHE A O 1
ATOM 3717 N N A SER A 1 482 ? 3.251 6.467 -30.916 0.32 30.60 459 SER A N 1
ATOM 3718 N N B SER A 1 482 ? 3.264 6.476 -30.901 0.68 31.55 459 SER A N 1
ATOM 3719 C CA A SER A 1 482 ? 4.593 6.866 -31.323 0.32 28.60 459 SER A CA 1
ATOM 3720 C CA B SER A 1 482 ? 4.586 6.935 -31.300 0.68 27.55 459 SER A CA 1
ATOM 3721 C C A SER A 1 482 ? 4.652 7.361 -32.756 0.32 28.62 459 SER A C 1
ATOM 3722 C C B SER A 1 482 ? 4.655 7.280 -32.783 0.68 29.98 459 SER A C 1
ATOM 3723 O O A SER A 1 482 ? 5.757 7.591 -33.266 0.32 26.21 459 SER A O 1
ATOM 3724 O O B SER A 1 482 ? 5.754 7.334 -33.354 0.68 26.37 459 SER A O 1
ATOM 3729 N N . MET A 1 483 ? 3.501 7.501 -33.416 1.00 23.60 460 MET A N 1
ATOM 3730 C CA . MET A 1 483 ? 3.429 7.961 -34.803 1.00 26.26 460 MET A CA 1
ATOM 3731 C C . MET A 1 483 ? 4.052 6.967 -35.783 1.00 24.31 460 MET A C 1
ATOM 3732 O O . MET A 1 483 ? 4.562 7.361 -36.835 1.00 26.30 460 MET A O 1
ATOM 3737 N N . GLN A 1 484 ? 4.001 5.671 -35.471 1.00 25.18 461 GLN A N 1
ATOM 3738 C CA . GLN A 1 484 ? 4.313 4.649 -36.458 1.00 23.69 461 GLN A CA 1
ATOM 3739 C C . GLN A 1 484 ? 3.054 4.292 -37.249 1.00 26.08 461 GLN A C 1
ATOM 3740 O O . GLN A 1 484 ? 1.942 4.691 -36.905 1.00 26.83 461 GLN A O 1
ATOM 3746 N N . HIS A 1 485 ? 3.237 3.544 -38.336 1.00 24.24 462 HIS A N 1
ATOM 3747 C CA . HIS A 1 485 ? 2.180 3.376 -39.335 1.00 24.74 462 HIS A CA 1
ATOM 3748 C C . HIS A 1 485 ? 1.877 1.900 -39.576 1.00 26.00 462 HIS A C 1
ATOM 3749 O O . HIS A 1 485 ? 2.081 1.365 -40.666 1.00 28.35 462 HIS A O 1
ATOM 3756 N N . LEU A 1 486 ? 1.387 1.226 -38.542 1.00 25.07 463 LEU A N 1
ATOM 3757 C CA . LEU A 1 486 ? 0.905 -0.131 -38.740 1.00 29.43 463 LEU A CA 1
ATOM 3758 C C . LEU A 1 486 ? -0.363 -0.119 -39.589 1.00 26.82 463 LEU A C 1
ATOM 3759 O O . LEU A 1 486 ? -1.165 0.817 -39.527 1.00 25.32 463 LEU A O 1
ATOM 3764 N N . VAL A 1 487 ? -0.544 -1.170 -40.394 1.00 23.34 464 VAL A N 1
ATOM 3765 C CA . VAL A 1 487 ? -1.840 -1.464 -41.004 1.00 25.58 464 VAL A CA 1
ATOM 3766 C C . VAL A 1 487 ? -2.201 -2.913 -40.711 1.00 25.00 464 VAL A C 1
ATOM 3767 O O . VAL A 1 487 ? -1.364 -3.717 -40.304 1.00 21.75 464 VAL A O 1
ATOM 3771 N N . GLU A 1 488 ? -3.469 -3.255 -40.924 1.00 23.48 465 GLU A N 1
ATOM 3772 C CA . GLU A 1 488 ? -3.846 -4.652 -40.801 1.00 22.00 465 GLU A CA 1
ATOM 3773 C C . GLU A 1 488 ? -3.199 -5.457 -41.930 1.00 20.60 465 GLU A C 1
ATOM 3774 O O . GLU A 1 488 ? -2.866 -4.920 -42.997 1.00 25.07 465 GLU A O 1
ATOM 3780 N N . ALA A 1 489 ? -2.970 -6.745 -41.667 1.00 18.72 466 ALA A N 1
ATOM 3781 C CA . ALA A 1 489 ? -2.195 -7.575 -42.595 1.00 21.18 466 ALA A CA 1
ATOM 3782 C C . ALA A 1 489 ? -2.833 -7.648 -43.979 1.00 24.55 466 ALA A C 1
ATOM 3783 O O . ALA A 1 489 ? -2.125 -7.648 -44.993 1.00 22.30 466 ALA A O 1
ATOM 3785 N N . ASP A 1 490 ? -4.165 -7.709 -44.047 1.00 23.32 467 ASP A N 1
ATOM 3786 C CA . ASP A 1 490 ? -4.819 -7.753 -45.355 1.00 23.68 467 ASP A CA 1
ATOM 3787 C C . ASP A 1 490 ? -4.631 -6.445 -46.107 1.00 28.45 467 ASP A C 1
ATOM 3788 O O . ASP A 1 490 ? -4.410 -6.456 -47.326 1.00 26.15 467 ASP A O 1
ATOM 3793 N N . VAL A 1 491 ? -4.700 -5.306 -45.396 1.00 25.70 468 VAL A N 1
ATOM 3794 C CA . VAL A 1 491 ? -4.432 -4.014 -46.023 1.00 22.55 468 VAL A CA 1
ATOM 3795 C C . VAL A 1 491 ? -3.024 -3.989 -46.605 1.00 25.71 468 VAL A C 1
ATOM 3796 O O . VAL A 1 491 ? -2.813 -3.500 -47.720 1.00 20.99 468 VAL A O 1
ATOM 3800 N N . PHE A 1 492 ? -2.040 -4.518 -45.871 1.00 19.93 469 PHE A N 1
ATOM 3801 C CA . PHE A 1 492 ? -0.671 -4.506 -46.387 1.00 18.54 469 PHE A CA 1
ATOM 3802 C C . PHE A 1 492 ? -0.569 -5.307 -47.684 1.00 19.96 469 PHE A C 1
ATOM 3803 O O . PHE A 1 492 ? -0.027 -4.819 -48.685 1.00 20.88 469 PHE A O 1
ATOM 3811 N N . LEU A 1 493 ? -1.102 -6.537 -47.691 1.00 22.82 470 LEU A N 1
ATOM 3812 C CA . LEU A 1 493 ? -1.030 -7.368 -48.898 1.00 22.51 470 LEU A CA 1
ATOM 3813 C C . LEU A 1 493 ? -1.767 -6.715 -50.065 1.00 20.57 470 LEU A C 1
ATOM 3814 O O . LEU A 1 493 ? -1.341 -6.836 -51.221 1.00 20.99 470 LEU A O 1
ATOM 3819 N N . MET A 1 494 ? -2.880 -6.031 -49.786 1.00 22.95 471 MET A N 1
ATOM 3820 C CA . MET A 1 494 ? -3.585 -5.290 -50.836 1.00 23.91 471 MET A CA 1
ATOM 3821 C C . MET A 1 494 ? -2.739 -4.148 -51.378 1.00 20.84 471 MET A C 1
ATOM 3822 O O . MET A 1 494 ? -2.723 -3.893 -52.587 1.00 20.60 471 MET A O 1
ATOM 3827 N N . ALA A 1 495 ? -2.112 -3.377 -50.485 1.00 18.58 472 ALA A N 1
ATOM 3828 C CA . ALA A 1 495 ? -1.278 -2.277 -50.947 1.00 20.96 472 ALA A CA 1
ATOM 3829 C C . ALA A 1 495 ? -0.170 -2.787 -51.848 1.00 21.91 472 ALA A C 1
ATOM 3830 O O . ALA A 1 495 ? 0.142 -2.165 -52.868 1.00 21.06 472 ALA A O 1
ATOM 3832 N N . ALA A 1 496 ? 0.427 -3.924 -51.495 1.00 22.29 473 ALA A N 1
ATOM 3833 C CA . ALA A 1 496 ? 1.458 -4.492 -52.352 1.00 19.98 473 ALA A CA 1
ATOM 3834 C C . ALA A 1 496 ? 0.865 -4.934 -53.685 1.00 20.42 473 ALA A C 1
ATOM 3835 O O . ALA A 1 496 ? 1.402 -4.602 -54.749 1.00 22.62 473 ALA A O 1
ATOM 3837 N N . ALA A 1 497 ? -0.288 -5.607 -53.651 1.00 19.12 474 ALA A N 1
ATOM 3838 C CA . ALA A 1 497 ? -0.899 -6.100 -54.884 1.00 20.58 474 ALA A CA 1
ATOM 3839 C C . ALA A 1 497 ? -1.288 -4.963 -55.818 1.00 25.04 474 ALA A C 1
ATOM 3840 O O . ALA A 1 497 ? -1.261 -5.129 -57.048 1.00 20.81 474 ALA A O 1
ATOM 3842 N N . GLU A 1 498 ? -1.664 -3.810 -55.257 1.00 20.29 475 GLU A N 1
ATOM 3843 C CA . GLU A 1 498 ? -2.061 -2.674 -56.086 1.00 20.91 475 GLU A CA 1
ATOM 3844 C C . GLU A 1 498 ? -0.925 -2.176 -56.949 1.00 21.53 475 GLU A C 1
ATOM 3845 O O . GLU A 1 498 ? -1.173 -1.565 -57.991 1.00 23.16 475 GLU A O 1
ATOM 3851 N N . VAL A 1 499 ? 0.311 -2.447 -56.559 1.00 21.17 476 VAL A N 1
ATOM 3852 C CA . VAL A 1 499 ? 1.460 -1.985 -57.323 1.00 24.22 476 VAL A CA 1
ATOM 3853 C C . VAL A 1 499 ? 2.218 -3.155 -57.949 1.00 21.47 476 VAL A C 1
ATOM 3854 O O . VAL A 1 499 ? 3.360 -2.997 -58.380 1.00 25.51 476 VAL A O 1
ATOM 3858 N N . GLY A 1 500 ? 1.595 -4.326 -58.010 1.00 21.14 477 GLY A N 1
ATOM 3859 C CA . GLY A 1 500 ? 2.167 -5.474 -58.697 1.00 23.47 477 GLY A CA 1
ATOM 3860 C C . GLY A 1 500 ? 3.115 -6.334 -57.887 1.00 21.49 477 GLY A C 1
ATOM 3861 O O . GLY A 1 500 ? 3.867 -7.123 -58.472 1.00 24.31 477 GLY A O 1
ATOM 3862 N N . LEU A 1 501 ? 3.128 -6.193 -56.568 1.00 20.29 478 LEU A N 1
ATOM 3863 C CA . LEU A 1 501 ? 3.976 -7.009 -55.707 1.00 27.30 478 LEU A CA 1
ATOM 3864 C C . LEU A 1 501 ? 3.107 -8.076 -55.049 1.00 25.36 478 LEU A C 1
ATOM 3865 O O . LEU A 1 501 ? 2.119 -7.745 -54.381 1.00 22.01 478 LEU A O 1
ATOM 3870 N N . PHE A 1 502 ? 3.473 -9.348 -55.226 1.00 19.01 479 PHE A N 1
ATOM 3871 C CA . PHE A 1 502 ? 2.669 -10.461 -54.728 1.00 23.68 479 PHE A CA 1
ATOM 3872 C C . PHE A 1 502 ? 3.517 -11.383 -53.869 1.00 22.89 479 PHE A C 1
ATOM 3873 O O . PHE A 1 502 ? 4.625 -11.752 -54.254 1.00 21.40 479 PHE A O 1
ATOM 3881 N N . SER A 1 503 ? 2.999 -11.739 -52.703 1.00 22.46 480 SER A N 1
ATOM 3882 C CA . SER A 1 503 ? 3.754 -12.532 -51.740 1.00 22.47 480 SER A CA 1
ATOM 3883 C C . SER A 1 503 ? 3.701 -14.006 -52.153 1.00 25.26 480 SER A C 1
ATOM 3884 O O . SER A 1 503 ? 2.624 -14.605 -52.194 1.00 26.84 480 SER A O 1
ATOM 3887 N N . ARG A 1 504 ? 4.859 -14.589 -52.475 1.00 20.52 481 ARG A N 1
ATOM 3888 C CA . ARG A 1 504 ? 4.889 -15.929 -53.062 1.00 23.48 481 ARG A CA 1
ATOM 3889 C C . ARG A 1 504 ? 4.373 -16.975 -52.081 1.00 21.23 481 ARG A C 1
ATOM 3890 O O . ARG A 1 504 ? 4.775 -17.007 -50.915 1.00 23.12 481 ARG A O 1
ATOM 3898 N N . LYS A 1 505 ? 3.467 -17.830 -52.565 1.00 26.54 482 LYS A N 1
ATOM 3899 C CA . LYS A 1 505 ? 2.770 -18.789 -51.701 1.00 28.33 482 LYS A CA 1
ATOM 3900 C C . LYS A 1 505 ? 3.742 -19.671 -50.928 1.00 25.54 482 LYS A C 1
ATOM 3901 O O . LYS A 1 505 ? 3.595 -19.866 -49.714 1.00 27.65 482 LYS A O 1
ATOM 3907 N N . GLU A 1 506 ? 4.792 -20.149 -51.601 1.00 23.47 483 GLU A N 1
ATOM 3908 C CA . GLU A 1 506 ? 5.726 -21.093 -50.997 1.00 32.95 483 GLU A CA 1
ATOM 3909 C C . GLU A 1 506 ? 6.614 -20.454 -49.937 1.00 30.01 483 GLU A C 1
ATOM 3910 O O . GLU A 1 506 ? 7.178 -21.173 -49.101 1.00 34.38 483 GLU A O 1
ATOM 3916 N N . ALA A 1 507 ? 6.766 -19.133 -49.956 1.00 22.10 484 ALA A N 1
ATOM 3917 C CA . ALA A 1 507 ? 7.633 -18.441 -49.011 1.00 22.15 484 ALA A CA 1
ATOM 3918 C C . ALA A 1 507 ? 6.891 -17.896 -47.806 1.00 22.14 484 ALA A C 1
ATOM 3919 O O . ALA A 1 507 ? 7.528 -17.526 -46.813 1.00 26.20 484 ALA A O 1
ATOM 3921 N N . PHE A 1 508 ? 5.574 -17.820 -47.878 1.00 23.51 485 PHE A N 1
ATOM 3922 C CA . PHE A 1 508 ? 4.790 -17.055 -46.923 1.00 26.28 485 PHE A CA 1
ATOM 3923 C C . PHE A 1 508 ? 4.735 -17.746 -45.564 1.00 32.89 485 PHE A C 1
ATOM 3924 O O . PHE A 1 508 ? 4.648 -18.978 -45.475 1.00 33.43 485 PHE A O 1
ATOM 3932 N N . ARG A 1 509 ? 4.788 -16.942 -44.500 1.00 26.58 486 ARG A N 1
ATOM 3933 C CA . ARG A 1 509 ? 4.472 -17.397 -43.148 1.00 29.25 486 ARG A CA 1
ATOM 3934 C C . ARG A 1 509 ? 3.750 -16.273 -42.417 1.00 31.58 486 ARG A C 1
ATOM 3935 O O . ARG A 1 509 ? 4.013 -15.092 -42.666 1.00 24.67 486 ARG A O 1
ATOM 3943 N N . LYS A 1 510 ? 2.848 -16.630 -41.497 1.00 28.60 487 LYS A N 1
ATOM 3944 C CA . LYS A 1 510 ? 2.221 -15.601 -40.679 1.00 23.49 487 LYS A CA 1
ATOM 3945 C C . LYS A 1 510 ? 2.116 -16.055 -39.227 1.00 25.62 487 LYS A C 1
ATOM 3946 O O . LYS A 1 510 ? 2.083 -17.252 -38.925 1.00 29.03 487 LYS A O 1
ATOM 3952 N N . TYR A 1 511 ? 2.088 -15.069 -38.331 1.00 24.70 488 TYR A N 1
ATOM 3953 C CA . TYR A 1 511 ? 1.953 -15.256 -36.894 1.00 28.94 488 TYR A CA 1
ATOM 3954 C C . TYR A 1 511 ? 0.839 -14.355 -36.394 1.00 23.86 488 TYR A C 1
ATOM 3955 O O . TYR A 1 511 ? 0.714 -13.222 -36.870 1.00 24.53 488 TYR A O 1
ATOM 3964 N N . PRO A 1 512 ? 0.021 -14.820 -35.430 1.00 23.45 489 PRO A N 1
ATOM 3965 C CA . PRO A 1 512 ? 0.073 -16.173 -34.860 1.00 26.18 489 PRO A CA 1
ATOM 3966 C C . PRO A 1 512 ? -0.462 -17.217 -35.832 1.00 31.54 489 PRO A C 1
ATOM 3967 O O . PRO A 1 512 ? -1.366 -16.951 -36.629 1.00 31.48 489 PRO A O 1
ATOM 3971 N N . LYS A 1 513 ? 0.135 -18.407 -35.763 1.00 29.04 490 LYS A N 1
ATOM 3972 C CA . LYS A 1 513 ? -0.069 -19.406 -36.805 1.00 38.40 490 LYS A CA 1
ATOM 3973 C C . LYS A 1 513 ? -1.520 -19.856 -36.885 1.00 39.49 490 LYS A C 1
ATOM 3974 O O . LYS A 1 513 ? -2.071 -19.993 -37.982 1.00 43.95 490 LYS A O 1
ATOM 3980 N N . THR A 1 514 ? -2.158 -20.091 -35.740 1.00 29.23 491 THR A N 1
ATOM 3981 C CA . THR A 1 514 ? -3.456 -20.747 -35.737 1.00 34.21 491 THR A CA 1
ATOM 3982 C C . THR A 1 514 ? -4.580 -19.873 -35.201 1.00 38.47 491 THR A C 1
ATOM 3983 O O . THR A 1 514 ? -5.721 -20.341 -35.134 1.00 43.69 491 THR A O 1
ATOM 3987 N N . LEU A 1 515 ? -4.291 -18.616 -34.793 1.00 29.04 492 LEU A N 1
ATOM 3988 C CA . LEU A 1 515 ? -5.441 -17.798 -34.429 1.00 27.77 492 LEU A CA 1
ATOM 3989 C C . LEU A 1 515 ? -5.933 -17.000 -35.636 1.00 30.97 492 LEU A C 1
ATOM 3990 O O . LEU A 1 515 ? -5.158 -16.698 -36.551 1.00 25.05 492 LEU A O 1
ATOM 3995 N N . PRO A 1 516 ? -7.224 -16.638 -35.679 1.00 25.73 493 PRO A N 1
ATOM 3996 C CA . PRO A 1 516 ? -7.750 -15.876 -36.830 1.00 26.80 493 PRO A CA 1
ATOM 3997 C C . PRO A 1 516 ? -7.367 -14.398 -36.775 1.00 29.73 493 PRO A C 1
ATOM 3998 O O . PRO A 1 516 ? -8.214 -13.490 -36.748 1.00 28.73 493 PRO A O 1
ATOM 4002 N N . LEU A 1 517 ? -6.060 -14.142 -36.769 1.00 21.49 494 LEU A N 1
ATOM 4003 C CA . LEU A 1 517 ? -5.529 -12.795 -36.743 1.00 23.62 494 LEU A CA 1
ATOM 4004 C C . LEU A 1 517 ? -4.066 -12.892 -37.140 1.00 20.77 494 LEU A C 1
ATOM 4005 O O . LEU A 1 517 ? -3.422 -13.925 -36.923 1.00 24.78 494 LEU A O 1
ATOM 4010 N N . THR A 1 518 ? -3.559 -11.821 -37.736 1.00 25.70 495 THR A N 1
ATOM 4011 C CA . THR A 1 518 ? -2.202 -11.814 -38.265 1.00 26.22 495 THR A CA 1
ATOM 4012 C C . THR A 1 518 ? -1.473 -10.590 -37.731 1.00 25.42 495 THR A C 1
ATOM 4013 O O . THR A 1 518 ? -1.816 -9.454 -38.082 1.00 24.93 495 THR A O 1
ATOM 4017 N N . ARG A 1 519 ? -0.455 -10.821 -36.898 1.00 22.85 496 ARG A N 1
ATOM 4018 C CA . ARG A 1 519 ? 0.386 -9.725 -36.443 1.00 20.84 496 ARG A CA 1
ATOM 4019 C C . ARG A 1 519 ? 1.713 -9.635 -37.184 1.00 23.07 496 ARG A C 1
ATOM 4020 O O . ARG A 1 519 ? 2.327 -8.563 -37.179 1.00 22.95 496 ARG A O 1
ATOM 4028 N N . ILE A 1 520 ? 2.172 -10.716 -37.804 1.00 22.57 497 ILE A N 1
ATOM 4029 C CA . ILE A 1 520 ? 3.474 -10.721 -38.469 1.00 23.80 497 ILE A CA 1
ATOM 4030 C C . ILE A 1 520 ? 3.328 -11.455 -39.793 1.00 23.80 497 ILE A C 1
ATOM 4031 O O . ILE A 1 520 ? 2.722 -12.536 -39.845 1.00 22.32 497 ILE A O 1
ATOM 4036 N N . THR A 1 521 ? 3.851 -10.862 -40.879 1.00 18.76 498 THR A N 1
ATOM 4037 C CA . THR A 1 521 ? 3.971 -11.586 -42.133 1.00 19.19 498 THR A CA 1
ATOM 4038 C C . THR A 1 521 ? 5.437 -11.698 -42.507 1.00 24.74 498 THR A C 1
ATOM 4039 O O . THR A 1 521 ? 6.222 -10.770 -42.275 1.00 22.16 498 THR A O 1
ATOM 4043 N N . VAL A 1 522 ? 5.777 -12.846 -43.075 1.00 21.06 499 VAL A N 1
ATOM 4044 C CA . VAL A 1 522 ? 7.075 -13.108 -43.694 1.00 25.93 499 VAL A CA 1
ATOM 4045 C C . VAL A 1 522 ? 6.790 -13.342 -45.166 1.00 24.42 499 VAL A C 1
ATOM 4046 O O . VAL A 1 522 ? 6.061 -14.281 -45.509 1.00 22.93 499 VAL A O 1
ATOM 4050 N N . ASN A 1 523 ? 7.367 -12.509 -46.040 1.00 20.98 500 ASN A N 1
ATOM 4051 C CA . ASN A 1 523 ? 6.964 -12.480 -47.446 1.00 18.14 500 ASN A CA 1
ATOM 4052 C C . ASN A 1 523 ? 8.175 -12.557 -48.352 1.00 19.18 500 ASN A C 1
ATOM 4053 O O . ASN A 1 523 ? 9.197 -11.939 -48.064 1.00 20.96 500 ASN A O 1
ATOM 4058 N N . HIS A 1 524 ? 8.049 -13.263 -49.461 1.00 20.17 501 HIS A N 1
ATOM 4059 C CA . HIS A 1 524 ? 8.943 -13.040 -50.598 1.00 18.76 501 HIS A CA 1
ATOM 4060 C C . HIS A 1 524 ? 8.047 -12.469 -51.693 1.00 23.97 501 HIS A C 1
ATOM 4061 O O . HIS A 1 524 ? 7.344 -13.219 -52.383 1.00 20.70 501 HIS A O 1
ATOM 4068 N N . PHE A 1 525 ? 8.050 -11.142 -51.819 1.00 22.05 502 PHE A N 1
ATOM 4069 C CA . PHE A 1 525 ? 7.290 -10.467 -52.869 1.00 21.53 502 PHE A CA 1
ATOM 4070 C C . PHE A 1 525 ? 7.993 -10.595 -54.213 1.00 19.98 502 PHE A C 1
ATOM 4071 O O . PHE A 1 525 ? 9.201 -10.373 -54.315 1.00 22.09 502 PHE A O 1
ATOM 4079 N N . GLU A 1 526 ? 7.226 -10.949 -55.241 1.00 21.88 503 GLU A N 1
ATOM 4080 C CA . GLU A 1 526 ? 7.687 -10.923 -56.617 1.00 23.41 503 GLU A CA 1
ATOM 4081 C C . GLU A 1 526 ? 6.855 -9.918 -57.401 1.00 21.99 503 GLU A C 1
ATOM 4082 O O . GLU A 1 526 ? 5.655 -9.728 -57.155 1.00 22.46 503 GLU A O 1
ATOM 4088 N N . LYS A 1 527 ? 7.521 -9.276 -58.341 1.00 21.21 504 LYS A N 1
ATOM 4089 C CA . LYS A 1 527 ? 6.912 -8.278 -59.204 1.00 26.20 504 LYS A CA 1
ATOM 4090 C C . LYS A 1 527 ? 6.270 -8.978 -60.395 1.00 27.24 504 LYS A C 1
ATOM 4091 O O . LYS A 1 527 ? 6.942 -9.716 -61.127 1.00 25.44 504 LYS A O 1
ATOM 4097 N N . ARG A 1 528 ? 4.969 -8.760 -60.576 1.00 24.48 505 ARG A N 1
ATOM 4098 C CA . ARG A 1 528 ? 4.213 -9.329 -61.678 1.00 27.16 505 ARG A CA 1
ATOM 4099 C C . ARG A 1 528 ? 3.699 -8.212 -62.582 1.00 25.46 505 ARG A C 1
ATOM 4100 O O . ARG A 1 528 ? 3.765 -7.025 -62.252 1.00 27.01 505 ARG A O 1
ATOM 4108 N N . LYS A 1 529 ? 3.179 -8.602 -63.743 1.00 27.96 506 LYS A N 1
ATOM 4109 C CA . LYS A 1 529 ? 2.843 -7.609 -64.753 1.00 31.41 506 LYS A CA 1
ATOM 4110 C C . LYS A 1 529 ? 1.500 -6.947 -64.511 1.00 32.88 506 LYS A C 1
ATOM 4111 O O . LYS A 1 529 ? 1.214 -5.918 -65.135 1.00 28.64 506 LYS A O 1
ATOM 4117 N N . TYR A 1 530 ? 0.688 -7.500 -63.622 1.00 23.03 507 TYR A N 1
ATOM 4118 C CA . TYR A 1 530 ? -0.670 -7.036 -63.375 1.00 25.00 507 TYR A CA 1
ATOM 4119 C C . TYR A 1 530 ? -0.775 -6.516 -61.952 1.00 24.54 507 TYR A C 1
ATOM 4120 O O . TYR A 1 530 ? 0.179 -6.559 -61.184 1.00 22.68 507 TYR A O 1
ATOM 4129 N N . GLN A 1 531 ? -1.956 -6.025 -61.602 1.00 23.18 508 GLN A N 1
ATOM 4130 C CA . GLN A 1 531 ? -2.223 -5.532 -60.264 1.00 20.51 508 GLN A CA 1
ATOM 4131 C C . GLN A 1 531 ? -3.546 -6.098 -59.792 1.00 25.17 508 GLN A C 1
ATOM 4132 O O . GLN A 1 531 ? -4.417 -6.431 -60.596 1.00 23.07 508 GLN A O 1
ATOM 4138 N N . ILE A 1 532 ? -3.699 -6.192 -58.479 1.00 17.39 509 ILE A N 1
ATOM 4139 C CA . ILE A 1 532 ? -4.972 -6.590 -57.888 1.00 17.99 509 ILE A CA 1
ATOM 4140 C C . ILE A 1 532 ? -5.388 -5.494 -56.919 1.00 26.31 509 ILE A C 1
ATOM 4141 O O . ILE A 1 532 ? -4.561 -5.007 -56.139 1.00 26.40 509 ILE A O 1
ATOM 4146 N N . ARG A 1 533 ? -6.660 -5.089 -56.983 1.00 22.38 510 ARG A N 1
ATOM 4147 C CA . ARG A 1 533 ? -7.180 -4.032 -56.123 1.00 21.80 510 ARG A CA 1
ATOM 4148 C C . ARG A 1 533 ? -8.587 -4.410 -55.681 1.00 27.15 510 ARG A C 1
ATOM 4149 O O . ARG A 1 533 ? -9.161 -5.390 -56.159 1.00 22.63 510 ARG A O 1
ATOM 4157 N N . TYR A 1 534 ? -9.158 -3.620 -54.764 1.00 22.98 511 TYR A N 1
ATOM 4158 C CA . TYR A 1 534 ? -10.554 -3.844 -54.402 1.00 25.07 511 TYR A CA 1
ATOM 4159 C C . TYR A 1 534 ? -11.464 -3.370 -55.531 1.00 25.75 511 TYR A C 1
ATOM 4160 O O . TYR A 1 534 ? -11.275 -2.282 -56.083 1.00 28.01 511 TYR A O 1
ATOM 4169 N N . ALA A 1 535 ? -12.447 -4.191 -55.885 1.00 28.72 512 ALA A N 1
ATOM 4170 C CA . ALA A 1 535 ? -13.506 -3.705 -56.748 1.00 25.84 512 ALA A CA 1
ATOM 4171 C C . ALA A 1 535 ? -14.310 -2.644 -56.009 1.00 28.19 512 ALA A C 1
ATOM 4172 O O . ALA A 1 535 ? -14.455 -2.694 -54.782 1.00 26.85 512 ALA A O 1
ATOM 4174 N N . THR A 1 536 ? -14.840 -1.680 -56.769 1.00 23.71 513 THR A N 1
ATOM 4175 C CA . THR A 1 536 ? -15.667 -0.610 -56.231 1.00 28.28 513 THR A CA 1
ATOM 4176 C C . THR A 1 536 ? -16.970 -0.543 -57.011 1.00 26.86 513 THR A C 1
ATOM 4177 O O . THR A 1 536 ? -17.132 -1.182 -58.051 1.00 29.33 513 THR A O 1
ATOM 4181 N N . VAL A 1 537 ? -17.898 0.266 -56.500 1.00 29.06 514 VAL A N 1
ATOM 4182 C CA . VAL A 1 537 ? -19.143 0.526 -57.215 1.00 27.92 514 VAL A CA 1
ATOM 4183 C C . VAL A 1 537 ? -18.867 1.049 -58.620 1.00 31.00 514 VAL A C 1
ATOM 4184 O O . VAL A 1 537 ? -19.610 0.753 -59.569 1.00 27.10 514 VAL A O 1
ATOM 4188 N N . ASN A 1 538 ? -17.785 1.823 -58.777 1.00 35.08 515 ASN A N 1
ATOM 4189 C CA . ASN A 1 538 ? -17.403 2.361 -60.080 1.00 35.56 515 ASN A CA 1
ATOM 4190 C C . ASN A 1 538 ? -17.103 1.276 -61.112 1.00 31.51 515 ASN A C 1
ATOM 4191 O O . AS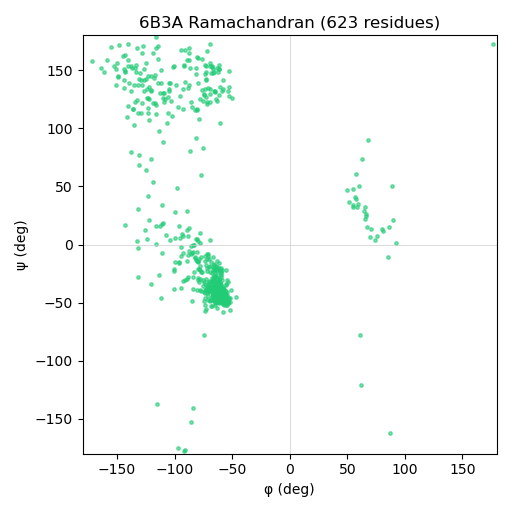N A 1 538 ? -17.167 1.548 -62.315 1.00 29.66 515 ASN A O 1
ATOM 4196 N N . ASP A 1 539 ? -16.771 0.060 -60.676 1.00 28.86 516 ASP A N 1
ATOM 4197 C CA . ASP A 1 539 ? -16.450 -1.030 -61.590 1.00 26.94 516 ASP A CA 1
ATOM 4198 C C . ASP A 1 539 ? -17.680 -1.784 -62.081 1.00 26.73 516 ASP A C 1
ATOM 4199 O O . ASP A 1 539 ? -17.555 -2.638 -62.970 1.00 29.28 516 ASP A O 1
ATOM 4204 N N . ILE A 1 540 ? -18.856 -1.483 -61.539 1.00 29.04 517 ILE A N 1
ATOM 4205 C CA . ILE A 1 540 ? -20.036 -2.299 -61.839 1.00 25.26 517 ILE A CA 1
ATOM 4206 C C . ILE A 1 540 ? -20.340 -2.386 -63.334 1.00 31.20 517 ILE A C 1
ATOM 4207 O O . ILE A 1 540 ? -20.628 -3.495 -63.816 1.00 30.52 517 ILE A O 1
ATOM 4212 N N . PRO A 1 541 ? -20.319 -1.294 -64.114 1.00 35.77 518 PRO A N 1
ATOM 4213 C CA . PRO A 1 541 ? -20.587 -1.448 -65.558 1.00 34.05 518 PRO A CA 1
ATOM 4214 C C . PRO A 1 541 ? -19.661 -2.432 -66.253 1.00 36.54 518 PRO A C 1
ATOM 4215 O O . PRO A 1 541 ? -20.124 -3.243 -67.069 1.00 33.30 518 PRO A O 1
ATOM 4219 N N . ASN A 1 542 ? -18.361 -2.390 -65.949 1.00 33.90 519 ASN A N 1
ATOM 4220 C CA . ASN A 1 542 ? -17.433 -3.365 -66.517 1.00 34.27 519 ASN A CA 1
ATOM 4221 C C . ASN A 1 542 ? -17.719 -4.775 -66.011 1.00 25.85 519 ASN A C 1
ATOM 4222 O O . ASN A 1 542 ? -17.616 -5.746 -66.767 1.00 29.87 519 ASN A O 1
ATOM 4227 N N . LEU A 1 543 ? -18.066 -4.909 -64.728 1.00 27.38 520 LEU A N 1
ATOM 4228 C CA . LEU A 1 543 ? -18.311 -6.229 -64.165 1.00 24.89 520 LEU A CA 1
ATOM 4229 C C . LEU A 1 543 ? -19.532 -6.887 -64.810 1.00 27.22 520 LEU A C 1
ATOM 4230 O O . LEU A 1 543 ? -19.538 -8.101 -65.025 1.00 27.39 520 LEU A O 1
ATOM 4235 N N . LEU A 1 544 ? -20.564 -6.097 -65.140 1.00 32.13 521 LEU A N 1
ATOM 4236 C CA . LEU A 1 544 ? -21.784 -6.652 -65.733 1.00 28.41 521 LEU A CA 1
ATOM 4237 C C . LEU A 1 544 ? -21.512 -7.371 -67.045 1.00 30.37 521 LEU A C 1
ATOM 4238 O O . LEU A 1 544 ? -22.278 -8.266 -67.439 1.00 33.43 521 LEU A O 1
ATOM 4243 N N . LYS A 1 545 ? -20.453 -6.980 -67.746 1.00 25.96 522 LYS A N 1
ATOM 4244 C CA . LYS A 1 545 ? -20.142 -7.521 -69.057 1.00 29.12 522 LYS A CA 1
ATOM 4245 C C . LYS A 1 545 ? -19.275 -8.768 -69.009 1.00 34.50 522 LYS A C 1
ATOM 4246 O O . LYS A 1 545 ? -19.095 -9.400 -70.050 1.00 35.68 522 LYS A O 1
ATOM 4252 N N . CYS A 1 546 ? -18.733 -9.137 -67.848 1.00 29.52 523 CYS A N 1
ATOM 4253 C CA . CYS A 1 546 ? -17.803 -10.262 -67.782 1.00 29.66 523 CYS A CA 1
ATOM 4254 C C . CYS A 1 546 ? -18.519 -11.595 -67.932 1.00 31.18 523 CYS A C 1
ATOM 4255 O O . CYS A 1 546 ? -19.702 -11.730 -67.611 1.00 24.78 523 CYS A O 1
ATOM 4258 N N . ALA A 1 547 ? -17.778 -12.596 -68.409 1.00 27.82 524 ALA A N 1
ATOM 4259 C CA . ALA A 1 547 ? -18.212 -13.973 -68.205 1.00 27.35 524 ALA A CA 1
ATOM 4260 C C . ALA A 1 547 ? -18.282 -14.266 -66.707 1.00 24.24 524 ALA A C 1
ATOM 4261 O O . ALA A 1 547 ? -17.541 -13.689 -65.905 1.00 25.27 524 ALA A O 1
ATOM 4263 N N . THR A 1 548 ? -19.171 -15.174 -66.320 1.00 23.93 525 THR A N 1
ATOM 4264 C CA . THR A 1 548 ? -19.498 -15.327 -64.905 1.00 21.93 525 THR A CA 1
ATOM 4265 C C . THR A 1 548 ? -19.912 -16.771 -64.642 1.00 23.73 525 THR A C 1
ATOM 4266 O O . THR A 1 548 ? -20.625 -17.380 -65.448 1.00 21.88 525 THR A O 1
ATOM 4270 N N . PHE A 1 549 ? -19.425 -17.335 -63.528 1.00 20.41 526 PHE A N 1
ATOM 4271 C CA . PHE A 1 549 ? -19.724 -18.729 -63.240 1.00 21.22 526 PHE A CA 1
ATOM 4272 C C . PHE A 1 549 ? -21.168 -18.885 -62.792 1.00 21.30 526 PHE A C 1
ATOM 4273 O O . PHE A 1 549 ? -21.889 -19.770 -63.269 1.00 21.87 526 PHE A O 1
ATOM 4281 N N . ASN A 1 550 ? -21.613 -18.031 -61.892 1.00 22.62 527 ASN A N 1
ATOM 4282 C CA . ASN A 1 550 ? -23.034 -18.001 -61.572 1.00 21.97 527 ASN A CA 1
ATOM 4283 C C . ASN A 1 550 ? -23.776 -17.216 -62.651 1.00 22.25 527 ASN A C 1
ATOM 4284 O O . ASN A 1 550 ? -23.164 -16.434 -63.378 1.00 23.73 527 ASN A O 1
ATOM 4289 N N . PRO A 1 551 ? -25.094 -17.389 -62.769 1.00 24.55 528 PRO A N 1
ATOM 4290 C CA . PRO A 1 551 ? -25.860 -16.609 -63.753 1.00 25.20 528 PRO A CA 1
ATOM 4291 C C . PRO A 1 551 ? -25.601 -15.125 -63.582 1.00 27.23 528 PRO A C 1
ATOM 4292 O O . PRO A 1 551 ? -25.324 -14.664 -62.462 1.00 28.05 528 PRO A O 1
ATOM 4296 N N . PRO A 1 552 ? -25.665 -14.353 -64.666 1.00 29.93 529 PRO A N 1
ATOM 4297 C CA . PRO A 1 552 ? -25.225 -12.952 -64.615 1.00 31.37 529 PRO A CA 1
ATOM 4298 C C . PRO A 1 552 ? -25.833 -12.181 -63.447 1.00 28.96 529 PRO A C 1
ATOM 4299 O O . PRO A 1 552 ? -27.048 -12.167 -63.244 1.00 27.70 529 PRO A O 1
ATOM 4303 N N . VAL A 1 553 ? -24.959 -11.569 -62.656 1.00 24.95 530 VAL A N 1
ATOM 4304 C CA . VAL A 1 553 ? -25.360 -10.799 -61.486 1.00 30.01 530 VAL A CA 1
ATOM 4305 C C . VAL A 1 553 ? -25.836 -9.428 -61.939 1.00 31.26 530 VAL A C 1
ATOM 4306 O O . VAL A 1 553 ? -25.247 -8.819 -62.840 1.00 32.75 530 VAL A O 1
ATOM 4310 N N . ASN A 1 554 ? -26.908 -8.934 -61.332 1.00 31.65 531 ASN A N 1
ATOM 4311 C CA . ASN A 1 554 ? -27.399 -7.620 -61.715 1.00 30.70 531 ASN A CA 1
ATOM 4312 C C . ASN A 1 554 ? -26.812 -6.560 -60.790 1.00 32.57 531 ASN A C 1
ATOM 4313 O O . ASN A 1 554 ? -26.210 -6.864 -59.757 1.00 32.77 531 ASN A O 1
ATOM 4318 N N . GLU A 1 555 ? -26.972 -5.298 -61.179 1.00 29.64 532 GLU A N 1
ATOM 4319 C CA . GLU A 1 555 ? -26.402 -4.216 -60.381 1.00 29.19 532 GLU A CA 1
ATOM 4320 C C . GLU A 1 555 ? -26.833 -4.238 -58.922 1.00 31.96 532 GLU A C 1
ATOM 4321 O O . GLU A 1 555 ? -25.971 -4.035 -58.053 1.00 24.46 532 GLU A O 1
ATOM 4327 N N . PRO A 1 556 ? -28.098 -4.476 -58.573 1.00 28.33 533 PRO A N 1
ATOM 4328 C CA . PRO A 1 556 ? -28.455 -4.389 -57.149 1.00 25.89 533 PRO A CA 1
ATOM 4329 C C . PRO A 1 556 ? -27.711 -5.375 -56.275 1.00 29.12 533 PRO A C 1
ATOM 4330 O O . PRO A 1 556 ? -27.362 -5.031 -55.137 1.00 27.62 533 PRO A O 1
ATOM 4334 N N . PHE A 1 557 ? -27.442 -6.593 -56.770 1.00 27.50 534 PHE A N 1
ATOM 4335 C CA . PHE A 1 557 ? -26.714 -7.545 -55.939 1.00 25.27 534 PHE A CA 1
ATOM 4336 C C . PHE A 1 557 ? -25.262 -7.125 -55.785 1.00 26.19 534 PHE A C 1
ATOM 4337 O O . PHE A 1 557 ? -24.691 -7.238 -54.694 1.00 29.20 534 PHE A O 1
ATOM 4345 N N . PHE A 1 558 ? -24.648 -6.618 -56.858 1.00 23.73 535 PHE A N 1
ATOM 4346 C CA . PHE A 1 558 ? -23.314 -6.031 -56.707 1.00 23.73 535 PHE A CA 1
ATOM 4347 C C . PHE A 1 558 ? -23.327 -4.908 -55.669 1.00 22.63 535 PHE A C 1
ATOM 4348 O O . PHE A 1 558 ? -22.445 -4.832 -54.805 1.00 28.95 535 PHE A O 1
ATOM 4356 N N . GLN A 1 559 ? -24.315 -4.011 -55.750 1.00 24.88 536 GLN A N 1
ATOM 4357 C CA . GLN A 1 559 ? -24.400 -2.919 -54.783 1.00 23.79 536 GLN A CA 1
ATOM 4358 C C . GLN A 1 559 ? -24.546 -3.449 -53.363 1.00 34.36 536 GLN A C 1
ATOM 4359 O O . GLN A 1 559 ? -23.942 -2.910 -52.422 1.00 26.32 536 GLN A O 1
ATOM 4365 N N . VAL A 1 560 ? -25.365 -4.493 -53.184 1.00 33.39 537 VAL A N 1
ATOM 4366 C CA . VAL A 1 560 ? -25.530 -5.108 -51.867 1.00 29.48 537 VAL A CA 1
ATOM 4367 C C . VAL A 1 560 ? -24.192 -5.613 -51.340 1.00 26.80 537 VAL A C 1
ATOM 4368 O O . VAL A 1 560 ? -23.799 -5.321 -50.201 1.00 28.79 537 VAL A O 1
ATOM 4372 N N . LEU A 1 561 ? -23.464 -6.366 -52.169 1.00 24.78 538 LEU A N 1
ATOM 4373 C CA . LEU A 1 561 ? -22.188 -6.928 -51.731 1.00 24.36 538 LEU A CA 1
ATOM 4374 C C . LEU A 1 561 ? -21.181 -5.823 -51.428 1.00 27.07 538 LEU A C 1
ATOM 4375 O O . LEU A 1 561 ? -20.445 -5.888 -50.431 1.00 26.84 538 LEU A O 1
ATOM 4380 N N . LEU A 1 562 ? -21.127 -4.807 -52.289 1.00 23.42 539 LEU A N 1
ATOM 4381 C CA . LEU A 1 562 ? -20.141 -3.744 -52.118 1.00 22.32 539 LEU A CA 1
ATOM 4382 C C . LEU A 1 562 ? -20.465 -2.876 -50.913 1.00 28.94 539 LEU A C 1
ATOM 4383 O O . LEU A 1 562 ? -19.555 -2.381 -50.240 1.00 30.27 539 LEU A O 1
ATOM 4388 N N . LYS A 1 563 ? -21.754 -2.699 -50.612 1.00 29.71 540 LYS A N 1
ATOM 4389 C CA . LYS A 1 563 ? -22.125 -1.930 -49.433 1.00 32.46 540 LYS A CA 1
ATOM 4390 C C . LYS A 1 563 ? -21.829 -2.699 -48.150 1.00 27.35 540 LYS A C 1
ATOM 4391 O O . LYS A 1 563 ? -21.337 -2.122 -47.173 1.00 27.77 540 LYS A O 1
ATOM 4397 N N . GLN A 1 564 ? -22.118 -4.003 -48.125 1.00 30.72 541 GLN A N 1
ATOM 4398 C CA . GLN A 1 564 ? -21.997 -4.743 -46.872 1.00 32.60 541 GLN A CA 1
ATOM 4399 C C . GLN A 1 564 ? -20.540 -4.950 -46.479 1.00 30.63 541 GLN A C 1
ATOM 4400 O O . GLN A 1 564 ? -20.207 -4.892 -45.289 1.00 31.49 541 GLN A O 1
ATOM 4406 N N . THR A 1 565 ? -19.660 -5.200 -47.456 1.00 24.48 542 THR A N 1
ATOM 4407 C CA . THR A 1 565 ? -18.231 -5.416 -47.205 1.00 24.56 542 THR A CA 1
ATOM 4408 C C . THR A 1 565 ? -17.414 -4.680 -48.261 1.00 25.47 542 THR A C 1
ATOM 4409 O O . THR A 1 565 ? -16.913 -5.287 -49.216 1.00 28.88 542 THR A O 1
ATOM 4413 N N . PRO A 1 566 ? -17.239 -3.362 -48.104 1.00 23.68 543 PRO A N 1
ATOM 4414 C CA . PRO A 1 566 ? -16.555 -2.566 -49.143 1.00 27.18 543 PRO A CA 1
ATOM 4415 C C . PRO A 1 566 ? -15.119 -2.976 -49.407 1.00 25.37 543 PRO A C 1
ATOM 4416 O O . PRO A 1 566 ? -14.581 -2.623 -50.464 1.00 26.26 543 PRO A O 1
ATOM 4420 N N . THR A 1 567 ? -14.472 -3.678 -48.484 1.00 25.06 544 THR A N 1
ATOM 4421 C CA . THR A 1 567 ? -13.095 -4.092 -48.711 1.00 21.97 544 THR A CA 1
ATOM 4422 C C . THR A 1 567 ? -12.998 -5.613 -48.699 1.00 28.22 544 THR A C 1
ATOM 4423 O O . THR A 1 567 ? -12.193 -6.187 -47.952 1.00 29.52 544 THR A O 1
ATOM 4427 N N . ALA A 1 568 ? -13.813 -6.284 -49.534 1.00 26.01 545 ALA A N 1
ATOM 4428 C CA . ALA A 1 568 ? -13.771 -7.741 -49.563 1.00 25.77 545 ALA A CA 1
ATOM 4429 C C . ALA A 1 568 ? -13.971 -8.335 -50.957 1.00 21.29 545 ALA A C 1
ATOM 4430 O O . ALA A 1 568 ? -14.222 -9.541 -51.068 1.00 24.81 545 ALA A O 1
ATOM 4432 N N . HIS A 1 569 ? -13.820 -7.542 -52.017 1.00 20.67 546 HIS A N 1
ATOM 4433 C CA . HIS A 1 569 ? -14.050 -8.007 -53.380 1.00 23.44 546 HIS A CA 1
ATOM 4434 C C . HIS A 1 569 ? -12.875 -7.560 -54.232 1.00 26.66 546 HIS A C 1
ATOM 4435 O O . HIS A 1 569 ? -12.576 -6.363 -54.290 1.00 26.52 546 HIS A O 1
ATOM 4442 N N . LEU A 1 570 ? -12.221 -8.519 -54.892 1.00 22.02 547 LEU A N 1
ATOM 4443 C CA . LEU A 1 570 ? -10.917 -8.307 -55.501 1.00 22.25 547 LEU A CA 1
ATOM 4444 C C . LEU A 1 570 ? -11.029 -8.364 -57.016 1.00 27.42 547 LEU A C 1
ATOM 4445 O O . LEU A 1 570 ? -11.727 -9.224 -57.560 1.00 25.96 547 LEU A O 1
ATOM 4450 N N . LEU A 1 571 ? -10.322 -7.473 -57.711 1.00 23.20 548 LEU A N 1
ATOM 4451 C CA . LEU A 1 571 ? -10.284 -7.558 -59.162 1.00 23.16 548 LEU A CA 1
ATOM 4452 C C . LEU A 1 571 ? -8.854 -7.412 -59.654 1.00 22.48 548 LEU A C 1
ATOM 4453 O O . LEU A 1 571 ? -8.043 -6.709 -59.052 1.00 22.43 548 LEU A O 1
ATOM 4458 N N . LEU A 1 572 ? -8.566 -8.086 -60.762 1.00 20.84 549 LEU A N 1
ATOM 4459 C CA . LEU A 1 572 ? -7.237 -8.105 -61.350 1.00 21.26 549 LEU A CA 1
ATOM 4460 C C . LEU A 1 572 ? -7.272 -7.317 -62.652 1.00 21.50 549 LEU A C 1
ATOM 4461 O O . LEU A 1 572 ? -8.137 -7.552 -63.506 1.00 19.96 549 LEU A O 1
ATOM 4466 N N . GLU A 1 573 ? -6.326 -6.400 -62.805 1.00 20.20 550 GLU A N 1
ATOM 4467 C CA . GLU A 1 573 ? -6.249 -5.508 -63.954 1.00 23.08 550 GLU A CA 1
ATOM 4468 C C . GLU A 1 573 ? -4.900 -5.681 -64.620 1.00 29.58 550 GLU A C 1
ATOM 4469 O O . GLU A 1 573 ? -3.889 -5.901 -63.941 1.00 25.69 550 GLU A O 1
ATOM 4475 N N . TYR A 1 574 ? -4.883 -5.560 -65.942 1.00 28.38 551 TYR A N 1
ATOM 4476 C CA . TYR A 1 574 ? -3.633 -5.605 -66.690 1.00 25.92 551 TYR A CA 1
ATOM 4477 C C . TYR A 1 574 ? -3.675 -4.500 -67.729 1.00 34.83 551 TYR A C 1
ATOM 4478 O O . TYR A 1 574 ? -4.544 -4.511 -68.610 1.00 28.23 551 TYR A O 1
ATOM 4487 N N . GLN A 1 575 ? -2.762 -3.534 -67.600 1.00 32.48 552 GLN A N 1
ATOM 4488 C CA . GLN A 1 575 ? -2.657 -2.409 -68.524 1.00 39.78 552 GLN A CA 1
ATOM 4489 C C . GLN A 1 575 ? -3.988 -1.673 -68.644 1.00 41.41 552 GLN A C 1
ATOM 4490 O O . GLN A 1 575 ? -4.463 -1.367 -69.739 1.00 40.24 552 GLN A O 1
ATOM 4496 N N . GLY A 1 576 ? -4.589 -1.387 -67.490 1.00 34.33 553 GLY A N 1
ATOM 4497 C CA . GLY A 1 576 ? -5.867 -0.709 -67.418 1.00 34.46 553 GLY A CA 1
ATOM 4498 C C . GLY A 1 576 ? -7.078 -1.542 -67.784 1.00 38.95 553 GLY A C 1
ATOM 4499 O O . GLY A 1 576 ? -8.192 -1.010 -67.799 1.00 38.40 553 GLY A O 1
ATOM 4500 N N . GLU A 1 577 ? -6.915 -2.827 -68.068 1.00 30.72 554 GLU A N 1
ATOM 4501 C CA . GLU A 1 577 ? -8.008 -3.655 -68.554 1.00 29.89 554 GLU A CA 1
ATOM 4502 C C . GLU A 1 577 ? -8.426 -4.647 -67.479 1.00 27.53 554 GLU A C 1
ATOM 4503 O O . GLU A 1 577 ? -7.584 -5.347 -66.908 1.00 24.44 554 GLU A O 1
ATOM 4509 N N . LEU A 1 578 ? -9.727 -4.715 -67.215 1.00 24.26 555 LEU A N 1
ATOM 4510 C CA . LEU A 1 578 ? -10.250 -5.703 -66.288 1.00 24.19 555 LEU A CA 1
ATOM 4511 C C . LEU A 1 578 ? -10.040 -7.110 -66.846 1.00 27.70 555 LEU A C 1
ATOM 4512 O O . LEU A 1 578 ? -10.373 -7.381 -68.001 1.00 29.83 555 LEU A O 1
ATOM 4517 N N . VAL A 1 579 ? -9.494 -8.011 -66.032 1.00 24.45 556 VAL A N 1
ATOM 4518 C CA . VAL A 1 579 ? -9.280 -9.403 -66.425 1.00 23.86 556 VAL A CA 1
ATOM 4519 C C . VAL A 1 579 ? -10.189 -10.362 -65.650 1.00 20.92 556 VAL A C 1
ATOM 4520 O O . VAL A 1 579 ? -10.775 -11.275 -66.231 1.00 25.63 556 VAL A O 1
ATOM 4524 N N . ALA A 1 580 ? -10.288 -10.192 -64.332 1.00 22.26 557 ALA A N 1
ATOM 4525 C CA . ALA A 1 580 ? -11.077 -11.112 -63.512 1.00 22.17 557 ALA A CA 1
ATOM 4526 C C . ALA A 1 580 ? -11.456 -10.423 -62.208 1.00 20.47 557 ALA A C 1
ATOM 4527 O O . ALA A 1 580 ? -10.825 -9.455 -61.794 1.00 20.34 557 ALA A O 1
ATOM 4529 N N . ALA A 1 581 ? -12.503 -10.937 -61.564 1.00 22.16 558 ALA A N 1
ATOM 4530 C CA . ALA A 1 581 ? -12.946 -10.391 -60.288 1.00 22.18 558 ALA A CA 1
ATOM 4531 C C . ALA A 1 581 ? -13.555 -11.504 -59.449 1.00 21.65 558 ALA A C 1
ATOM 4532 O O . ALA A 1 581 ? -14.219 -12.402 -59.974 1.00 24.92 558 ALA A O 1
ATOM 4534 N N . ILE A 1 582 ? -13.329 -11.437 -58.142 1.00 20.87 559 ILE A N 1
ATOM 4535 C CA . ILE A 1 582 ? -13.902 -12.396 -57.209 1.00 18.73 559 ILE A CA 1
ATOM 4536 C C . ILE A 1 582 ? -14.595 -11.611 -56.111 1.00 20.56 559 ILE A C 1
ATOM 4537 O O . ILE A 1 582 ? -13.958 -10.788 -55.441 1.00 18.72 559 ILE A O 1
ATOM 4542 N N . PHE A 1 583 ? -15.890 -11.853 -55.936 1.00 20.32 560 PHE A N 1
ATOM 4543 C CA . PHE A 1 583 ? -16.665 -11.278 -54.851 1.00 23.20 560 PHE A CA 1
ATOM 4544 C C . PHE A 1 583 ? -16.851 -12.310 -53.750 1.00 23.11 560 PHE A C 1
ATOM 4545 O O . PHE A 1 583 ? -16.825 -13.514 -54.005 1.00 27.12 560 PHE A O 1
ATOM 4553 N N . THR A 1 584 ? -17.023 -11.827 -52.518 1.00 19.22 561 THR A N 1
ATOM 4554 C CA . THR A 1 584 ? -17.076 -12.694 -51.352 1.00 19.44 561 THR A CA 1
ATOM 4555 C C . THR A 1 584 ? -18.262 -12.314 -50.482 1.00 25.58 561 THR A C 1
ATOM 4556 O O . THR A 1 584 ? -18.900 -11.276 -50.668 1.00 25.38 561 THR A O 1
ATOM 4560 N N . GLU A 1 585 ? -18.536 -13.179 -49.512 1.00 24.58 562 GLU A N 1
ATOM 4561 C CA . GLU A 1 585 ? -19.467 -12.902 -48.433 1.00 26.53 562 GLU A CA 1
ATOM 4562 C C . GLU A 1 585 ? -18.783 -13.231 -47.114 1.00 28.06 562 GLU A C 1
ATOM 4563 O O . GLU A 1 585 ? -17.956 -14.141 -47.033 1.00 24.02 562 GLU A O 1
ATOM 4569 N N . THR A 1 586 ? -19.134 -12.482 -46.080 1.00 26.16 563 THR A N 1
ATOM 4570 C CA . THR A 1 586 ? -18.558 -12.639 -44.751 1.00 28.65 563 THR A CA 1
ATOM 4571 C C . THR A 1 586 ? -19.714 -12.883 -43.797 1.00 30.56 563 THR A C 1
ATOM 4572 O O . THR A 1 586 ? -20.675 -12.111 -43.789 1.00 32.76 563 THR A O 1
ATOM 4576 N N . LYS A 1 587 ? -19.647 -13.968 -43.029 1.00 28.19 564 LYS A N 1
ATOM 4577 C CA . LYS A 1 587 ? -20.816 -14.398 -42.274 1.00 31.28 564 LYS A CA 1
ATOM 4578 C C . LYS A 1 587 ? -20.397 -15.077 -40.973 1.00 32.14 564 LYS A C 1
ATOM 4579 O O . LYS A 1 587 ? -19.213 -15.331 -40.727 1.00 31.32 564 LYS A O 1
ATOM 4585 N N . ASN A 1 588 ? -21.399 -15.359 -40.134 1.00 31.18 565 ASN A N 1
ATOM 4586 C CA . ASN A 1 588 ? -21.245 -16.149 -38.908 1.00 33.40 565 ASN A CA 1
ATOM 4587 C C . ASN A 1 588 ? -20.303 -15.444 -37.925 1.00 31.77 565 ASN A C 1
ATOM 4588 O O . ASN A 1 588 ? -19.154 -15.839 -37.721 1.00 33.32 565 ASN A O 1
ATOM 4593 N N . SER A 1 589 ? -20.832 -14.378 -37.319 1.00 32.03 566 SER A N 1
ATOM 4594 C CA . SER A 1 589 ? -20.061 -13.527 -36.414 1.00 33.11 566 SER A CA 1
ATOM 4595 C C . SER A 1 589 ? -18.757 -13.088 -37.076 1.00 34.70 566 SER A C 1
ATOM 4596 O O . SER A 1 589 ? -17.703 -13.004 -36.433 1.00 29.57 566 SER A O 1
ATOM 4599 N N . ASN A 1 590 ? -18.837 -12.836 -38.392 1.00 27.08 567 ASN A N 1
ATOM 4600 C CA . ASN A 1 590 ? -17.706 -12.414 -39.233 1.00 26.10 567 ASN A CA 1
ATOM 4601 C C . ASN A 1 590 ? -16.520 -13.373 -39.159 1.00 29.03 567 ASN A C 1
ATOM 4602 O O . ASN A 1 590 ? -15.358 -12.964 -39.311 1.00 28.04 567 ASN A O 1
ATOM 4607 N N . GLU A 1 591 ? -16.798 -14.661 -38.974 1.00 26.72 568 GLU A N 1
ATOM 4608 C CA . GLU A 1 591 ? -15.743 -15.661 -38.880 1.00 35.43 568 GLU A CA 1
ATOM 4609 C C . GLU A 1 591 ? -15.507 -16.429 -40.174 1.00 31.02 568 GLU A C 1
ATOM 4610 O O . GLU A 1 591 ? -14.481 -17.113 -40.288 1.00 29.74 568 GLU A O 1
ATOM 4616 N N . VAL A 1 592 ? -16.425 -16.361 -41.134 1.00 29.95 569 VAL A N 1
ATOM 4617 C CA . VAL A 1 592 ? -16.357 -17.184 -42.336 1.00 27.63 569 VAL A CA 1
ATOM 4618 C C . VAL A 1 592 ? -16.363 -16.271 -43.547 1.00 27.48 569 VAL A C 1
ATOM 4619 O O . VAL A 1 592 ? -17.249 -15.418 -43.689 1.00 27.31 569 VAL A O 1
ATOM 4623 N N . LEU A 1 593 ? -15.361 -16.440 -44.401 1.00 24.34 570 LEU A N 1
ATOM 4624 C CA . LEU A 1 593 ? -15.287 -15.787 -45.696 1.00 23.70 570 LEU A CA 1
ATOM 4625 C C . LEU A 1 593 ? -15.615 -16.814 -46.770 1.00 24.63 570 LEU A C 1
ATOM 4626 O O . LEU A 1 593 ? -15.107 -17.938 -46.727 1.00 32.35 570 LEU A O 1
ATOM 4631 N N . GLY A 1 594 ? -16.469 -16.449 -47.710 1.00 25.87 571 GLY A N 1
ATOM 4632 C CA . GLY A 1 594 ? -16.886 -17.375 -48.753 1.00 27.17 571 GLY A CA 1
ATOM 4633 C C . GLY A 1 594 ? -16.785 -16.746 -50.124 1.00 24.54 571 GLY A C 1
ATOM 4634 O O . GLY A 1 594 ? -17.146 -15.587 -50.312 1.00 24.85 571 GLY A O 1
ATOM 4635 N N . ILE A 1 595 ? -16.275 -17.522 -51.083 1.00 24.99 572 ILE A N 1
ATOM 4636 C CA . ILE A 1 595 ? -16.296 -17.066 -52.468 1.00 24.38 572 ILE A CA 1
ATOM 4637 C C . ILE A 1 595 ? -17.744 -16.974 -52.911 1.00 20.02 572 ILE A C 1
ATOM 4638 O O . ILE A 1 595 ? -18.525 -17.902 -52.679 1.00 21.35 572 ILE A O 1
ATOM 4643 N N . ARG A 1 596 ? -18.113 -15.851 -53.536 1.00 20.06 573 ARG A N 1
ATOM 4644 C CA . ARG A 1 596 ? -19.514 -15.622 -53.891 1.00 20.42 573 ARG A CA 1
ATOM 4645 C C . ARG A 1 596 ? -19.746 -15.426 -55.382 1.00 21.35 573 ARG A C 1
ATOM 4646 O O . ARG A 1 596 ? -20.806 -15.812 -55.882 1.00 22.14 573 ARG A O 1
ATOM 4654 N N . GLU A 1 597 ? -18.808 -14.806 -56.097 1.00 19.81 574 GLU A N 1
ATOM 4655 C CA . GLU A 1 597 ? -18.909 -14.653 -57.545 1.00 21.72 574 GLU A CA 1
ATOM 4656 C C . GLU A 1 597 ? -17.515 -14.779 -58.126 1.00 22.95 574 GLU A C 1
ATOM 4657 O O . GLU A 1 597 ? -16.528 -14.449 -57.463 1.00 22.69 574 GLU A O 1
ATOM 4663 N N . PHE A 1 598 ? -17.448 -15.261 -59.366 1.00 19.26 575 PHE A N 1
ATOM 4664 C CA . PHE A 1 598 ? -16.186 -15.369 -60.094 1.00 18.88 575 PHE A CA 1
ATOM 4665 C C . PHE A 1 598 ? -16.447 -14.876 -61.513 1.00 23.72 575 PHE A C 1
ATOM 4666 O O . PHE A 1 598 ? -17.274 -15.457 -62.226 1.00 22.45 575 PHE A O 1
ATOM 4674 N N . LEU A 1 599 ? -15.780 -13.792 -61.904 1.00 24.33 576 LEU A N 1
ATOM 4675 C CA . LEU A 1 599 ? -15.949 -13.172 -63.217 1.00 20.26 576 LEU A CA 1
ATOM 4676 C C . LEU A 1 599 ? -14.615 -13.167 -63.956 1.00 24.43 576 LEU A C 1
ATOM 4677 O O . LEU A 1 599 ? -13.577 -12.970 -63.331 1.00 20.25 576 LEU A O 1
ATOM 4682 N N . VAL A 1 600 ? -14.643 -13.342 -65.288 1.00 21.11 577 VAL A N 1
ATOM 4683 C CA . VAL A 1 600 ? -13.445 -13.251 -66.121 1.00 22.42 577 VAL A CA 1
ATOM 4684 C C . VAL A 1 600 ? -13.791 -12.600 -67.459 1.00 24.98 577 VAL A C 1
ATOM 4685 O O . VAL A 1 600 ? -14.951 -12.540 -67.876 1.00 23.45 577 VAL A O 1
ATOM 4689 N N . ARG A 1 601 ? -12.758 -12.138 -68.150 1.00 19.70 578 ARG A N 1
ATOM 4690 C CA . ARG A 1 601 ? -12.883 -11.684 -69.536 1.00 20.45 578 ARG A CA 1
ATOM 4691 C C . ARG A 1 601 ? -11.923 -12.523 -70.367 1.00 24.86 578 ARG A C 1
ATOM 4692 O O . ARG A 1 601 ? -10.700 -12.354 -70.273 1.00 25.76 578 ARG A O 1
ATOM 4700 N N . THR A 1 602 ? -12.472 -13.445 -71.159 1.00 20.46 579 THR A N 1
ATOM 4701 C CA . THR A 1 602 ? -11.629 -14.415 -71.856 1.00 24.84 579 THR A CA 1
ATOM 4702 C C . THR A 1 602 ? -10.942 -13.825 -73.080 1.00 28.97 579 THR A C 1
ATOM 4703 O O . THR A 1 602 ? -10.204 -14.547 -73.765 1.00 25.03 579 THR A O 1
ATOM 4707 N N . SER A 1 603 ? -11.162 -12.536 -73.356 1.00 28.15 580 SER A N 1
ATOM 4708 C CA . SER A 1 603 ? -10.515 -11.827 -74.453 1.00 30.39 580 SER A CA 1
ATOM 4709 C C . SER A 1 603 ? -9.121 -11.344 -74.098 1.00 28.50 580 SER A C 1
ATOM 4710 O O . SER A 1 603 ? -8.389 -10.904 -74.989 1.00 33.98 580 SER A O 1
ATOM 4713 N N . VAL A 1 604 ? -8.734 -11.413 -72.837 1.00 22.17 581 VAL A N 1
ATOM 4714 C CA . VAL A 1 604 ? -7.431 -10.912 -72.415 1.00 23.15 581 VAL A CA 1
ATOM 4715 C C . VAL A 1 604 ? -6.438 -12.061 -72.468 1.00 24.00 581 VAL A C 1
ATOM 4716 O O . VAL A 1 604 ? -6.732 -13.168 -72.008 1.00 24.02 581 VAL A O 1
ATOM 4720 N N . GLU A 1 605 ? -5.267 -11.806 -73.033 1.00 26.66 582 GLU A N 1
ATOM 4721 C CA . GLU A 1 605 ? -4.261 -12.853 -73.147 1.00 32.03 582 GLU A CA 1
ATOM 4722 C C . GLU A 1 605 ? -3.921 -13.404 -71.766 1.00 29.43 582 GLU A C 1
ATOM 4723 O O . GLU A 1 605 ? -3.730 -12.642 -70.812 1.00 27.08 582 GLU A O 1
ATOM 4729 N N . ASN A 1 606 ? -3.877 -14.741 -71.663 1.00 30.49 583 ASN A N 1
ATOM 4730 C CA . ASN A 1 606 ? -3.485 -15.456 -70.446 1.00 29.59 583 ASN A CA 1
ATOM 4731 C C . ASN A 1 606 ? -4.486 -15.250 -69.316 1.00 26.25 583 ASN A C 1
ATOM 4732 O O . ASN A 1 606 ? -4.136 -15.352 -68.137 1.00 25.07 583 ASN A O 1
ATOM 4737 N N . TRP A 1 607 ? -5.741 -14.976 -69.670 1.00 21.72 584 TRP A N 1
ATOM 4738 C CA . TRP A 1 607 ? -6.746 -14.671 -68.660 1.00 20.08 584 TRP A CA 1
ATOM 4739 C C . TRP A 1 607 ? -6.942 -15.823 -67.684 1.00 18.85 584 TRP A C 1
ATOM 4740 O O . TRP A 1 607 ? -7.245 -15.581 -66.508 1.00 22.83 584 TRP A O 1
ATOM 4751 N N . GLN A 1 608 ? -6.798 -17.077 -68.146 1.00 20.46 585 GLN A N 1
ATOM 4752 C CA . GLN A 1 608 ? -7.078 -18.210 -67.259 1.00 21.98 585 GLN A CA 1
ATOM 4753 C C . GLN A 1 608 ? -6.001 -18.338 -66.195 1.00 23.11 585 GLN A C 1
ATOM 4754 O O . GLN A 1 608 ? -6.303 -18.549 -65.016 1.00 22.21 585 GLN A O 1
ATOM 4760 N N . VAL A 1 609 ? -4.736 -18.207 -66.595 1.00 23.87 586 VAL A N 1
ATOM 4761 C CA . VAL A 1 609 ? -3.651 -18.142 -65.619 1.00 23.52 586 VAL A CA 1
ATOM 4762 C C . VAL A 1 609 ? -3.890 -17.005 -64.624 1.00 22.64 586 VAL A C 1
ATOM 4763 O O . VAL A 1 609 ? -3.788 -17.192 -63.402 1.00 23.21 586 VAL A O 1
ATOM 4767 N N . LEU A 1 610 ? -4.219 -15.808 -65.132 1.00 20.89 587 LEU A N 1
ATOM 4768 C CA . LEU A 1 610 ? -4.429 -14.653 -64.255 1.00 22.36 587 LEU A CA 1
ATOM 4769 C C . LEU A 1 610 ? -5.612 -14.871 -63.321 1.00 24.76 587 LEU A C 1
ATOM 4770 O O . LEU A 1 610 ? -5.555 -14.507 -62.141 1.00 20.91 587 LEU A O 1
ATOM 4775 N N . ALA A 1 611 ? -6.692 -15.469 -63.824 1.00 21.23 588 ALA A N 1
ATOM 4776 C CA . ALA A 1 611 ? -7.832 -15.722 -62.951 1.00 19.29 588 ALA A CA 1
ATOM 4777 C C . ALA A 1 611 ? -7.470 -16.724 -61.859 1.00 19.14 588 ALA A C 1
ATOM 4778 O O . ALA A 1 611 ? -7.897 -16.582 -60.703 1.00 21.44 588 ALA A O 1
ATOM 4780 N N . LYS A 1 612 ? -6.662 -17.728 -62.197 1.00 19.35 589 LYS A N 1
ATOM 4781 C CA . LYS A 1 612 ? -6.194 -18.652 -61.168 1.00 20.67 589 LYS A CA 1
ATOM 4782 C C . LYS A 1 612 ? -5.331 -17.932 -60.139 1.00 23.01 589 LYS A C 1
ATOM 4783 O O . LYS A 1 612 ? -5.444 -18.192 -58.934 1.00 20.58 589 LYS A O 1
ATOM 4789 N N . ASP A 1 613 ? -4.451 -17.031 -60.597 1.00 24.56 590 ASP A N 1
ATOM 4790 C CA . ASP A 1 613 ? -3.669 -16.220 -59.664 1.00 25.75 590 ASP A CA 1
ATOM 4791 C C . ASP A 1 613 ? -4.574 -15.410 -58.744 1.00 26.19 590 ASP A C 1
ATOM 4792 O O . ASP A 1 613 ? -4.297 -15.274 -57.546 1.00 20.04 590 ASP A O 1
ATOM 4797 N N . LEU A 1 614 ? -5.645 -14.830 -59.288 1.00 21.22 591 LEU A N 1
ATOM 4798 C CA . LEU A 1 614 ? -6.554 -14.067 -58.443 1.00 21.72 591 LEU A CA 1
ATOM 4799 C C . LEU A 1 614 ? -7.162 -14.941 -57.348 1.00 23.04 591 LEU A C 1
ATOM 4800 O O . LEU A 1 614 ? -7.229 -14.524 -56.181 1.00 21.76 591 LEU A O 1
ATOM 4805 N N . LEU A 1 615 ? -7.607 -16.155 -57.698 1.00 22.21 592 LEU A N 1
ATOM 4806 C CA . LEU A 1 615 ? -8.177 -17.049 -56.684 1.00 19.15 592 LEU A CA 1
ATOM 4807 C C . LEU A 1 615 ? -7.132 -17.454 -55.654 1.00 28.60 592 LEU A C 1
ATOM 4808 O O . LEU A 1 615 ? -7.443 -17.590 -54.463 1.00 23.72 592 LEU A O 1
ATOM 4813 N N . GLU A 1 616 ? -5.881 -17.656 -56.093 1.00 23.29 593 GLU A N 1
ATOM 4814 C CA . GLU A 1 616 ? -4.810 -17.915 -55.132 1.00 23.67 593 GLU A CA 1
ATOM 4815 C C . GLU A 1 616 ? -4.597 -16.718 -54.223 1.00 21.95 593 GLU A C 1
ATOM 4816 O O . GLU A 1 616 ? -4.362 -16.881 -53.019 1.00 26.16 593 GLU A O 1
ATOM 4822 N N . PHE A 1 617 ? -4.674 -15.503 -54.777 1.00 19.46 594 PHE A N 1
ATOM 4823 C CA . PHE A 1 617 ? -4.493 -14.322 -53.949 1.00 19.65 594 PHE A CA 1
ATOM 4824 C C . PHE A 1 617 ? -5.636 -14.183 -52.963 1.00 24.62 594 PHE A C 1
ATOM 4825 O O . PHE A 1 617 ? -5.414 -13.852 -51.792 1.00 24.29 594 PHE A O 1
ATOM 4833 N N . VAL A 1 618 ? -6.865 -14.448 -53.412 1.00 23.23 595 VAL A N 1
ATOM 4834 C CA . VAL A 1 618 ? -8.000 -14.345 -52.506 1.00 21.81 595 VAL A CA 1
ATOM 4835 C C . VAL A 1 618 ? -7.813 -15.270 -51.311 1.00 22.46 595 VAL A C 1
ATOM 4836 O O . VAL A 1 618 ? -8.129 -14.901 -50.172 1.00 26.12 595 VAL A O 1
ATOM 4840 N N . GLU A 1 619 ? -7.248 -16.460 -51.534 1.00 19.14 596 GLU A N 1
ATOM 4841 C CA . GLU A 1 619 ? -7.003 -17.373 -50.422 1.00 21.35 596 GLU A CA 1
ATOM 4842 C C . GLU A 1 619 ? -5.965 -16.811 -49.460 1.00 28.20 596 GLU A C 1
ATOM 4843 O O . GLU A 1 619 ? -6.152 -16.851 -48.238 1.00 27.92 596 GLU A O 1
ATOM 4849 N N . GLN A 1 620 ? -4.849 -16.306 -49.991 1.00 23.39 597 GLN A N 1
ATOM 4850 C CA . GLN A 1 620 ? -3.818 -15.735 -49.127 1.00 25.30 597 GLN A CA 1
ATOM 4851 C C . GLN A 1 620 ? -4.341 -14.536 -48.349 1.00 24.59 597 GLN A C 1
ATOM 4852 O O . GLN A 1 620 ? -4.121 -14.411 -47.133 1.00 26.78 597 GLN A O 1
ATOM 4858 N N . TRP A 1 621 ? -5.018 -13.629 -49.044 1.00 21.63 598 TRP A N 1
ATOM 4859 C CA . TRP A 1 621 ? -5.628 -12.468 -48.405 1.00 21.39 598 TRP A CA 1
ATOM 4860 C C . TRP A 1 621 ? -6.625 -12.884 -47.329 1.00 29.97 598 TRP A C 1
ATOM 4861 O O . TRP A 1 621 ? -6.641 -12.317 -46.231 1.00 24.88 598 TRP A O 1
ATOM 4872 N N . GLY A 1 622 ? -7.450 -13.893 -47.608 1.00 29.74 599 GLY A N 1
ATOM 4873 C CA . GLY A 1 622 ? -8.406 -14.332 -46.607 1.00 25.86 599 GLY A CA 1
ATOM 4874 C C . GLY A 1 622 ? -7.755 -14.954 -45.386 1.00 25.33 599 GLY A C 1
ATOM 4875 O O . GLY A 1 622 ? -8.279 -14.845 -44.273 1.00 29.03 599 GLY A O 1
ATOM 4876 N N . VAL A 1 623 ? -6.607 -15.606 -45.576 1.00 24.26 600 VAL A N 1
ATOM 4877 C CA . VAL A 1 623 ? -5.842 -16.197 -44.482 1.00 29.05 600 VAL A CA 1
ATOM 4878 C C . VAL A 1 623 ? -5.350 -15.139 -43.479 1.00 29.04 600 VAL A C 1
ATOM 4879 O O . VAL A 1 623 ? -5.172 -15.444 -42.293 1.00 27.50 600 VAL A O 1
ATOM 4883 N N . VAL A 1 624 ? -5.102 -13.901 -43.922 1.00 27.05 601 VAL A N 1
ATOM 4884 C CA . VAL A 1 624 ? -4.650 -12.834 -43.018 1.00 26.63 601 VAL A CA 1
ATOM 4885 C C . VAL A 1 624 ? -5.754 -11.842 -42.678 1.00 24.85 601 VAL A C 1
ATOM 4886 O O . VAL A 1 624 ? -5.493 -10.853 -41.982 1.00 23.19 601 VAL A O 1
ATOM 4890 N N . LYS A 1 625 ? -6.974 -12.074 -43.134 1.00 23.20 602 LYS A N 1
ATOM 4891 C CA . LYS A 1 625 ? -8.044 -11.131 -42.885 1.00 23.26 602 LYS A CA 1
ATOM 4892 C C . LYS A 1 625 ? -8.445 -11.208 -41.415 1.00 21.65 602 LYS A C 1
ATOM 4893 O O . LYS A 1 625 ? -8.730 -12.303 -40.919 1.00 25.11 602 LYS A O 1
ATOM 4899 N N . PRO A 1 626 ? -8.470 -10.084 -40.694 1.00 26.41 603 PRO A N 1
ATOM 4900 C CA . PRO A 1 626 ? -8.785 -10.117 -39.258 1.00 24.92 603 PRO A CA 1
ATOM 4901 C C . PRO A 1 626 ? -10.081 -10.849 -38.968 1.00 24.71 603 PRO A C 1
ATOM 4902 O O . PRO A 1 626 ? -11.121 -10.555 -39.559 1.00 23.95 603 PRO A O 1
ATOM 4906 N N . GLY A 1 627 ? -10.019 -11.816 -38.043 1.00 24.18 604 GLY A N 1
ATOM 4907 C CA . GLY A 1 627 ? -11.208 -12.507 -37.569 1.00 28.06 604 GLY A CA 1
ATOM 4908 C C . GLY A 1 627 ? -11.670 -13.693 -38.400 1.00 24.30 604 GLY A C 1
ATOM 4909 O O . GLY A 1 627 ? -12.537 -14.443 -37.940 1.00 23.54 604 GLY A O 1
ATOM 4910 N N . ILE A 1 628 ? -11.121 -13.904 -39.588 1.00 24.69 605 ILE A N 1
ATOM 4911 C CA . ILE A 1 628 ? -11.595 -14.977 -40.459 1.00 25.21 605 ILE A CA 1
ATOM 4912 C C . ILE A 1 628 ? -10.991 -16.306 -40.003 1.00 29.62 605 ILE A C 1
ATOM 4913 O O . ILE A 1 628 ? -9.773 -16.505 -40.078 1.00 29.72 605 ILE A O 1
ATOM 4918 N N . LYS A 1 629 ? -11.849 -17.224 -39.548 1.00 24.82 606 LYS A N 1
ATOM 4919 C CA . LYS A 1 629 ? -11.445 -18.570 -39.158 1.00 28.34 606 LYS A CA 1
ATOM 4920 C C . LYS A 1 629 ? -11.459 -19.573 -40.307 1.00 37.37 606 LYS A C 1
ATOM 4921 O O . LYS A 1 629 ? -10.703 -20.548 -40.266 1.00 41.75 606 LYS A O 1
ATOM 4927 N N . GLU A 1 630 ? -12.300 -19.388 -41.325 1.00 30.85 607 GLU A N 1
ATOM 4928 C CA . GLU A 1 630 ? -12.270 -20.320 -42.443 1.00 35.93 607 GLU A CA 1
ATOM 4929 C C . GLU A 1 630 ? -12.748 -19.651 -43.723 1.00 32.59 607 GLU A C 1
ATOM 4930 O O . GLU A 1 630 ? -13.515 -18.683 -43.698 1.00 27.86 607 GLU A O 1
ATOM 4936 N N . ILE A 1 631 ? -12.264 -20.174 -44.844 1.00 28.12 608 ILE A N 1
ATOM 4937 C CA . ILE A 1 631 ? -12.671 -19.737 -46.175 1.00 24.86 608 ILE A CA 1
ATOM 4938 C C . ILE A 1 631 ? -13.487 -20.855 -46.806 1.00 30.15 608 ILE A C 1
ATOM 4939 O O . ILE A 1 631 ? -13.038 -22.009 -46.857 1.00 33.36 608 ILE A O 1
ATOM 4944 N N . GLU A 1 632 ? -14.693 -20.527 -47.257 1.00 26.07 609 GLU A N 1
ATOM 4945 C CA . GLU A 1 632 ? -15.535 -21.480 -47.967 1.00 24.14 609 GLU A CA 1
ATOM 4946 C C . GLU A 1 632 ? -15.443 -21.221 -49.462 1.00 26.57 609 GLU A C 1
ATOM 4947 O O . GLU A 1 632 ? -15.158 -20.101 -49.897 1.00 28.26 609 GLU A O 1
ATOM 4953 N N . GLY A 1 633 ? -15.680 -22.275 -50.243 1.00 26.17 610 GLY A N 1
ATOM 4954 C CA . GLY A 1 633 ? -15.858 -22.159 -51.676 1.00 30.29 610 GLY A CA 1
ATOM 4955 C C . GLY A 1 633 ? -14.616 -22.319 -52.530 1.00 30.75 610 GLY A C 1
ATOM 4956 O O . GLY A 1 633 ? -14.713 -22.205 -53.760 1.00 28.29 610 GLY A O 1
ATOM 4957 N N . LEU A 1 634 ? -13.451 -22.571 -51.934 1.00 24.36 611 LEU A N 1
ATOM 4958 C CA . LEU A 1 634 ? -12.234 -22.602 -52.741 1.00 25.49 611 LEU A CA 1
ATOM 4959 C C . LEU A 1 634 ? -12.259 -23.760 -53.734 1.00 27.97 611 LEU A C 1
ATOM 4960 O O . LEU A 1 634 ? -11.897 -23.589 -54.906 1.00 28.59 611 LEU A O 1
ATOM 4965 N N . LEU A 1 635 ? -12.678 -24.942 -53.286 1.00 25.87 612 LEU A N 1
ATOM 4966 C CA . LEU A 1 635 ? -12.713 -26.096 -54.177 1.00 31.71 612 LEU A CA 1
ATOM 4967 C C . LEU A 1 635 ? -13.711 -25.890 -55.311 1.00 34.43 612 LEU A C 1
ATOM 4968 O O . LEU A 1 635 ? -13.415 -26.179 -56.477 1.00 25.80 612 LEU A O 1
ATOM 4973 N N . LYS A 1 636 ? -14.899 -25.386 -54.988 1.00 28.33 613 LYS A N 1
ATOM 4974 C CA . LYS A 1 636 ? -15.927 -25.205 -56.009 1.00 27.39 613 LYS A CA 1
ATOM 4975 C C . LYS A 1 636 ? -15.470 -24.231 -57.093 1.00 25.04 613 LYS A C 1
ATOM 4976 O O . LYS A 1 636 ? -15.614 -24.507 -58.293 1.00 25.79 613 LYS A O 1
ATOM 4982 N N . TYR A 1 637 ? -14.889 -23.098 -56.693 1.00 20.30 614 TYR A N 1
ATOM 4983 C CA . TYR A 1 637 ? -14.512 -22.081 -57.666 1.00 21.09 614 TYR A CA 1
ATOM 4984 C C . TYR A 1 637 ? -13.165 -22.362 -58.311 1.00 20.52 614 TYR A C 1
ATOM 4985 O O . TYR A 1 637 ? -12.926 -21.892 -59.429 1.00 25.34 614 TYR A O 1
ATOM 4994 N N . HIS A 1 638 ? -12.291 -23.130 -57.653 1.00 21.40 615 HIS A N 1
ATOM 4995 C CA . HIS A 1 638 ? -11.103 -23.625 -58.343 1.00 28.81 615 HIS A CA 1
ATOM 4996 C C . HIS A 1 638 ? -11.489 -24.563 -59.477 1.00 25.51 615 HIS A C 1
ATOM 4997 O O . HIS A 1 638 ? -10.911 -24.505 -60.570 1.00 25.62 615 HIS A O 1
ATOM 5004 N N . GLU A 1 639 ? -12.457 -25.446 -59.231 1.00 22.22 616 GLU A N 1
ATOM 5005 C CA . GLU A 1 639 ? -12.911 -26.349 -60.286 1.00 22.88 616 GLU A CA 1
ATOM 5006 C C . GLU A 1 639 ? -13.533 -25.571 -61.433 1.00 24.33 616 GLU A C 1
ATOM 5007 O O . GLU A 1 639 ? -13.338 -25.925 -62.604 1.00 25.43 616 GLU A O 1
ATOM 5013 N N . ALA A 1 640 ? -14.291 -24.509 -61.111 1.00 20.54 617 ALA A N 1
ATOM 5014 C CA . ALA A 1 640 ? -14.943 -23.699 -62.138 1.00 25.62 617 ALA A CA 1
ATOM 5015 C C . ALA A 1 640 ? -13.928 -23.093 -63.102 1.00 28.46 617 ALA A C 1
ATOM 5016 O O . ALA A 1 640 ? -14.138 -23.098 -64.321 1.00 25.69 617 ALA A O 1
ATOM 5018 N N . ILE A 1 641 ? -12.835 -22.547 -62.576 1.00 24.89 618 ILE A N 1
ATOM 5019 C CA . ILE A 1 641 ? -11.860 -21.902 -63.447 1.00 25.76 618 ILE A CA 1
ATOM 5020 C C . ILE A 1 641 ? -10.888 -22.916 -64.039 1.00 27.16 618 ILE A C 1
ATOM 5021 O O . ILE A 1 641 ? -10.364 -22.690 -65.135 1.00 26.92 618 ILE A O 1
ATOM 5026 N N . SER A 1 642 ? -10.637 -24.041 -63.347 1.00 21.42 619 SER A N 1
ATOM 5027 C CA . SER A 1 642 ? -9.677 -25.023 -63.856 1.00 23.76 619 SER A CA 1
ATOM 5028 C C . SER A 1 642 ? -10.237 -25.847 -65.000 1.00 28.68 619 SER A C 1
ATOM 5029 O O . SER A 1 642 ? -9.474 -26.308 -65.855 1.00 32.34 619 SER A O 1
ATOM 5032 N N . ASN A 1 643 ? -11.542 -26.076 -65.010 1.00 24.06 620 ASN A N 1
ATOM 5033 C CA . ASN A 1 643 ? -12.226 -26.774 -66.089 1.00 23.77 620 ASN A CA 1
ATOM 5034 C C . ASN A 1 643 ? -13.257 -25.809 -66.656 1.00 27.66 620 ASN A C 1
ATOM 5035 O O . ASN A 1 643 ? -14.459 -25.957 -66.425 1.00 29.85 620 ASN A O 1
ATOM 5040 N N . PHE A 1 644 ? -12.771 -24.809 -67.396 1.00 26.01 621 PHE A N 1
ATOM 5041 C CA . PHE A 1 644 ? -13.606 -23.666 -67.741 1.00 23.13 621 PHE A CA 1
ATOM 5042 C C . PHE A 1 644 ? -14.720 -24.055 -68.702 1.00 25.65 621 PHE A C 1
ATOM 5043 O O . PHE A 1 644 ? -15.899 -23.747 -68.460 1.00 25.17 621 PHE A O 1
ATOM 5051 N N . GLN A 1 645 ? -14.369 -24.705 -69.819 1.00 22.41 622 GLN A N 1
ATOM 5052 C CA . GLN A 1 645 ? -15.388 -25.025 -70.821 1.00 26.96 622 GLN A CA 1
ATOM 5053 C C . GLN A 1 645 ? -16.406 -26.012 -70.263 1.00 27.72 622 GLN A C 1
ATOM 5054 O O . GLN A 1 645 ? -17.614 -25.867 -70.488 1.00 29.99 622 GLN A O 1
ATOM 5060 N N . LYS A 1 646 ? -15.943 -27.008 -69.512 1.00 26.28 623 LYS A N 1
ATOM 5061 C CA . LYS A 1 646 ? -16.866 -27.987 -68.941 1.00 31.97 623 LYS A CA 1
ATOM 5062 C C . LYS A 1 646 ? -17.812 -27.349 -67.928 1.00 31.94 623 LYS A C 1
ATOM 5063 O O . LYS A 1 646 ? -18.969 -27.766 -67.810 1.00 28.39 623 LYS A O 1
ATOM 5069 N N . SER A 1 647 ? -17.349 -26.335 -67.206 1.00 27.83 624 SER A N 1
ATOM 5070 C CA . SER A 1 647 ? -18.157 -25.679 -66.181 1.00 31.46 624 SER A CA 1
ATOM 5071 C C . SER A 1 647 ? -19.259 -24.785 -66.747 1.00 33.28 624 SER A C 1
ATOM 5072 O O . SER A 1 647 ? -20.094 -24.310 -65.971 1.00 33.36 624 SER A O 1
ATOM 5075 N N . LYS A 1 648 ? -19.267 -24.511 -68.052 1.00 27.85 625 LYS A N 1
ATOM 5076 C CA . LYS A 1 648 ? -20.381 -23.817 -68.703 1.00 26.00 625 LYS A CA 1
ATOM 5077 C C . LYS A 1 648 ? -20.662 -22.440 -68.081 1.00 27.62 625 LYS A C 1
ATOM 5078 O O . LYS A 1 648 ? -21.752 -22.164 -67.577 1.00 28.12 625 LYS A O 1
ATOM 5084 N N . TRP A 1 649 ? -19.671 -21.562 -68.144 1.00 21.83 626 TRP A N 1
ATOM 5085 C CA . TRP A 1 649 ? -19.843 -20.205 -67.640 1.00 26.57 626 TRP A CA 1
ATOM 5086 C C . TRP A 1 649 ? -20.834 -19.419 -68.504 1.00 27.74 626 TRP A C 1
ATOM 5087 O O . TRP A 1 649 ? -21.011 -19.696 -69.691 1.00 29.38 626 TRP A O 1
ATOM 5098 N N . TYR A 1 650 ? -21.480 -18.429 -67.895 1.00 21.89 627 TYR A N 1
ATOM 5099 C CA . TYR A 1 650 ? -22.408 -17.556 -68.606 1.00 28.83 627 TYR A CA 1
ATOM 5100 C C . TYR A 1 650 ? -21.668 -16.387 -69.236 1.00 29.56 627 TYR A C 1
ATOM 5101 O O . TYR A 1 650 ? -20.629 -15.942 -68.736 1.00 29.46 627 TYR A O 1
ATOM 5110 N N . GLN A 1 651 ? -22.230 -15.875 -70.339 1.00 26.38 628 GLN A N 1
ATOM 5111 C CA . GLN A 1 651 ? -21.704 -14.693 -71.032 1.00 29.13 628 GLN A CA 1
ATOM 5112 C C . GLN A 1 651 ? -20.270 -14.903 -71.490 1.00 35.14 628 GLN A C 1
ATOM 5113 O O . GLN A 1 651 ? -19.470 -13.962 -71.493 1.00 32.84 628 GLN A O 1
ATOM 5119 N N . SER A 1 652 ? -19.941 -16.133 -71.875 1.00 36.21 629 SER A N 1
ATOM 5120 C CA . SER A 1 652 ? -18.580 -16.452 -72.296 1.00 41.34 629 SER A CA 1
ATOM 5121 C C . SER A 1 652 ? -18.483 -16.388 -73.816 1.00 51.24 629 SER A C 1
ATOM 5122 O O . SER A 1 652 ? -17.388 -16.425 -74.386 1.00 51.49 629 SER A O 1
#

Foldseek 3Di:
DDDCVLVLLLLVLLLLLLQQLLLLLLLCVVLCVVVVCVVPVWAALVRSCVVSVWQSQLVVLSVLLCLLVVQWDQDPVRTIGGDPCVVCSVLDDSCLLVLLVDDLLCQQVVNDDDHCLVVLVCLLCLSVDPPVSSSSSSVSSVCLVNLVNCLVVVQQVPPADRPPPTDVVSSVSVCSSCVSVQQVPVHGDPSVVVCNVCNLLCQQSSQQSLQSSCSNCLTNNFLVVLADLDDVGDGRRGPVVSNVVSVVVVCVVVLVLCLVVLQVQQQDPDNVLGAQEEEEAACQLVPSVVVSVVSSLPRHPNNVPCVPRNHEYEYEEQDVVRQVNNVVVCPVHHYYYDYDFLQCVVVVVVVCVVVVHDLQRYEYEYAAPLQVHDFDWAPPVVVLVQQLVADFDWRFADNRSHTDRRSRLLNSSLVSLLNVLVRAHQQFYWYKHFAAAGSLLCSVQVSPDSRSSVVSVCRSVRTTHGFPLSNQQSNLQNQWHFDPVSWDFPPHQDQAGGMITGGIGGDQKGKHFDALVCVVVQQQFWKLPPRDDSVVVVVQCVVHVHQKMWMDGPNHTAKIWGWDADDSRAEIETDIITGHPPDPPSLVVSLVVLVRSVVSLSNDHRHNYYYDSVVVVCCSVVVVVSDIPND

Solvent-accessible surface area: 28130 Å² total; per-residue (Å²): 182,109,218,48,43,77,78,0,87,38,42,16,18,35,9,5,0,0,5,0,0,0,0,0,0,8,11,0,20,120,39,20,0,8,106,38,1,62,138,131,148,44,5,77,13,107,59,0,21,128,108,39,82,7,17,17,0,0,0,43,0,0,0,22,5,0,22,6,11,20,4,3,126,65,19,185,54,84,48,6,50,46,38,156,78,4,116,25,30,132,64,9,45,94,68,0,33,54,5,18,152,38,58,10,75,75,11,7,120,52,117,40,183,100,36,1,51,84,25,4,77,12,3,56,121,78,7,96,28,177,53,61,45,0,2,0,2,0,0,0,1,0,3,1,27,1,7,39,19,0,65,121,44,84,13,2,79,55,96,149,128,10,4,75,105,21,91,99,80,14,58,95,35,0,20,60,0,2,92,78,31,32,5,3,137,71,112,18,22,74,45,2,102,14,1,45,93,106,1,63,53,6,6,10,4,18,3,5,20,31,0,0,62,54,1,135,38,0,0,47,31,76,7,83,161,0,29,77,134,92,198,102,114,148,46,125,17,4,64,88,94,91,12,87,86,0,24,36,82,63,48,102,126,23,21,41,23,1,26,86,2,0,49,58,20,0,67,118,117,62,26,123,98,9,2,45,20,0,1,2,4,28,9,31,73,0,55,6,0,68,83,1,17,98,16,0,118,108,117,3,38,4,12,159,43,25,129,108,80,68,0,52,0,0,0,0,15,171,75,114,129,18,4,78,73,0,62,162,44,0,94,141,15,62,56,47,39,4,89,4,33,11,22,25,0,86,95,1,45,112,61,1,123,82,87,58,12,67,40,104,70,0,0,6,1,1,21,20,40,0,14,68,10,72,52,76,64,24,148,55,90,143,90,8,131,65,15,45,146,28,76,22,77,2,14,1,1,46,161,120,0,75,39,14,61,38,39,41,2,3,1,2,5,11,11,3,2,88,47,1,4,84,20,15,18,174,16,0,0,1,1,0,4,11,0,3,3,15,8,71,12,9,108,96,20,27,35,97,6,76,1,7,11,29,6,3,5,12,5,0,15,53,13,16,9,8,5,2,7,9,4,3,5,0,1,0,35,15,1,2,5,7,48,130,121,2,28,72,23,43,35,119,125,46,17,2,2,18,10,0,0,0,11,2,52,89,63,170,10,56,0,62,8,0,34,75,128,10,6,76,81,2,68,153,2,6,5,41,29,80,65,20,91,83,83,64,2,61,82,14,8,173,143,27,26,16,3,0,0,1,0,35,60,147,72,72,13,0,0,0,0,0,1,64,39,74,93,100,102,40,8,1,2,12,80,3,0,2,0,67,51,92,9,147,96,44,58,88,20,0,74,38,0,8,88,12,0,56,23,0,0,65,0,31,24,7,14,116,95,35,67,25,41,149,112,8,94,79,1,0,34,55,25,161,148,28,162,15,99,99,106

Nearest PDB structures (foldseek):
  6b3a-assembly1_A  TM=1.002E+00  e=0.000E+00  Moorena bouillonii
  7uch-assembly1_A  TM=1.000E+00  e=2.204E-103  Moorena bouillonii
  6b3b-assembly1_A  TM=9.916E-01  e=1.122E-101  Moorena bouillonii
  6b39-assembly1_A  TM=9.699E-01  e=8.609E-93  Moorena bouillonii
  7ucl-assembly1_A  TM=9.592E-01  e=5.444E-63  Cylindrospermopsis raciborskii

InterPro domains:
  IPR009081 Phosphopantetheine binding ACP domain [PF00550] (1065-1129)
  IPR009081 Phosphopantetheine binding ACP domain [PS50075] (1058-1133)
  IPR013217 Methyltransferase type 12 [PF08242] (834-936)
  IPR020806 Polyketide synthase-like, phosphopantetheine-binding domain [SM00823] (1061-1133)
  IPR029063 S-adenosyl-L-methionine-dependent methyltransferase superfamily [G3DSA:3.40.50.150] (800-993)
  IPR029063 S-adenosyl-L-methionine-dependent methyltransferase superfamily [SSF53335] (259-339)
  IPR029063 S-adenosyl-L-methionine-dependent methyltransferase superfamily [SSF53335] (827-994)
  IPR036388 Winged helix-like DNA-binding domain superfamily [G3DSA:1.10.10.10] (1-82)
  IPR036736 ACP-like superfamily [G3DSA:1.10.1200.10] (1054-1134)
  IPR036736 ACP-like superfamily [SSF47336] (1059-1132)
  IPR050444 Polyketide synthase [PTHR45681] (726-1053)
  IPR056393 AprA-like, MT2-like domain [PF23525] (233-500)
  IPR056394 AprA-like, N-terminal domain [PF23526] (1-65)
  IPR056395 AprA, winged helix domain [PF23589] (132-220)

Radius of gyration: 26.4 Å; Cα contacts (8 Å, |Δi|>4): 1136; chains: 1; bounding box: 63×48×80 Å

Organism: NCBI:txid568701

Sequence (631 aa):
NLYFQSNALDKINRYAHGFVAVPVICACSEAGVFELLSQKKSLKLEEIVEHLAANSGHLMVAMRLLESLSFLYRSQAEEYILTEQSQQHQIIPKALMSLYKYPFELYLKGEVETGISNWINCSSRRWDTENSLLSDLLDGVLLIPLLLELKKQNLLDESKKIFNTLTNSLKQELSTLFINLGWAELYLTDIGRFMRDRSLNLGTTASYAPMLLQMKELLFGNPQRVFQRNKTEKERHVNRTLNVVASGFQHEKFFADTDKIIISIFNQQPIEEQPIYIVDMGCGDGTLLKRIYKIIKQFSARGKVLTEYPIIMVGVDYNQEALDVTDKNLVDIPHLVIPGDIGAPEKLLEQLKAQGIEPEKVLHIRSFLDHDRPFIAPKNNTEIAQARSQLDYQVVDVDREGKLIPPHIAVQSLVEHLERWSSIITRHGLLLLEVHSLTPAVVKKYIDESESLHFDAYHAFSSMQHLVEADVFLMAAAEVGLFSRKEAFRKYPKTLPLTRITVNHFEKRKYQIRYATVNDIPNLLKCATFNPPVNEPFFQVLLKQTPTAHLLLEYQGELVAAIFTETKNSNEVLGIREFLVRTSVENWQVLAKDLLEFVEQWGVVKPGIKEIEGLLKYHEAISNFQKSKWYQS

B-factor: mean 39.04, std 18.94, range [15.57, 145.37]

Secondary structure (DSSP, 8-state):
--TTHHHHHHHHHHHHHHHHHHHHHHHHHHHTHHHHHHHSS-EEHHHHHHHHT--HHHHHHHHHHHHHTTSEEE-TTSEEEE-GGGGGGGTS-GGGGGGGG--HHHHHTT--SS-SHHHHHHHHTGGG-S-HHHHHHHHHHHHHHHHHHHHHTTSSSSSS-TTTTS-HHHHHHHHHHHHHTTSB---B-HHHHHHHHTGGGGHHHHHTHHHHHTHHHHHHS-GGGTS---SS---SSS-HHHHHHHHHHHTHHHHHTTHHHHHHHHHSSPGGGS-SEEEEET-TTSHHHHHHHHHHHHHSGGGG-TTTS--EEEEEES-HHHHHHHHHHTTTS-EEEEE--TT-HHHHHHHHHHTT--GGGEEEEEES-GGGSPP---S-HHHHHHHTTS-----EE-TTSPEEPHHHHHHHHHHHHHHHHTT--TT-EEEEEE----HHHHHHTTTT-SHHHHHHHHHHTT-----HHHHHHHHHHTTEEE-GGG-EEESSSSS--SEEEEEEEE-SSEEEE--GGGHHHHHTSEESSSPPPHHHHHHHHHH-TT--EEEEETTEEEEEEEEEEETTTTEEEEEEEEE-TTSTTHHHHHHHHHHHHHHHHHHSTT--EEE-HHHHHHHHHTTTTTT-BT-